Protein AF-A0A7W1AJS3-F1 (afdb_monomer)

Solvent-accessible surface area (backbone atoms only — not comparable to full-atom values): 20781 Å² total; per-residue (Å²): 142,88,78,80,81,66,80,66,58,69,30,49,57,46,14,50,52,25,41,46,30,56,37,56,59,57,14,52,53,25,44,58,52,39,72,71,56,89,63,56,82,90,37,42,66,51,55,50,49,49,54,44,46,53,49,18,52,51,31,42,62,44,45,39,35,72,59,10,30,55,37,18,47,55,52,47,72,47,78,91,71,46,94,85,52,98,59,51,68,63,37,62,48,39,53,34,45,49,49,28,44,54,21,46,50,37,39,51,48,51,53,52,41,50,54,53,55,42,78,78,89,76,57,61,69,61,53,52,52,51,52,50,50,47,53,55,46,48,52,51,44,50,62,43,51,66,40,60,67,40,38,34,45,70,62,32,85,89,71,58,96,60,96,64,66,71,73,57,54,45,62,48,25,81,70,67,33,47,69,57,49,53,52,35,47,54,51,30,50,65,74,40,61,90,40,72,82,47,50,24,59,49,27,41,41,49,12,46,31,27,44,77,68,67,41,43,69,61,12,49,58,21,40,53,51,11,63,71,59,47,58,81,67,44,30,42,45,50,40,47,50,33,46,59,43,16,54,40,30,44,75,74,64,42,48,71,62,12,50,54,32,43,50,54,21,51,69,66,45,18,17,45,39,57,67,69,68,44,52,46,46,24,33,74,44,54,72,77,44,72,71,19,45,58,38,41,53,40,50,63,53,22,70,55,40,36,89,30,93,85,34,32,34,34,44,20,38,68,60,92,72,32,38,36,39,32,39,24,45,89,86,65,53,70,72,25,59,11,62,30,66,68,57,61,52,51,23,48,51,36,22,53,55,38,51,28,25,36,80,41,66,67,54,72,81,63,50,76,78,49,85,92,58,94,63,66,49,58,62,64,78,72,37,52,85,67,70,71,68,124

pLDDT: mean 87.07, std 15.43, range [29.27, 98.75]

Mean predicted aligned error: 6.71 Å

Radius of gyration: 21.37 Å; Cα contacts (8 Å, |Δi|>4): 612; chains: 1; bounding box: 64×48×56 Å

Foldseek 3Di:
DDDPVDQAQVLLVQLLLCVLLLVLQSNLVSLVVRVPDDGDPVCCVVRVLSSLLSVLSSCLLQLVLVSNLVSLVVSQPDDQDCPNDPDDSLLSNLQSLLSNLLSLLLVLLVLQLLPLQDDDPPNPPVNVVSVVSNVVSLVVNQVSCVPLVSVLQLQAPPRDPDSHSLLSNLVCCVSNNLVSNVVSLVVNCVVCVVPVLRQLSSLLSNLSSCLVVVVLVSNLVSLVSNLVRHDSSSPPSNLLSLLSNLQSCVVVVVPVSSQVSVVVNQARRLLSLSSVLHAFEEAEEEPPDPQQVSLSVSVCSGSNHDYDPSTWYWYWYDDPLKIKIWTGGPVRHTSFMFMDSDHSSNRVVRGCSGRNGHWDWDDVVVVVVDPDDGDTDRPCVSCVVVPPDD

Nearest PDB structures (foldseek):
  4i1a-assembly3_B  TM=3.531E-01  e=6.292E-03  Bacillus subtilis subsp. subtilis str. 168
  4i1a-assembly3_A  TM=5.873E-01  e=3.971E-01  Bacillus subtilis subsp. subtilis str. 168
  5dbk-assembly1_B  TM=3.869E-01  e=2.378E-01  Bacillus thuringiensis Bt407
  8jrv-assembly1_R  TM=2.075E-01  e=7.223E-01  Influenza A virus (A/Victoria/3/1975(H3N2))
  7x9r-assembly1_A  TM=2.685E-01  e=4.536E+00  Listeria monocytogenes

Structure (mmCIF, N/CA/C/O backbone):
data_AF-A0A7W1AJS3-F1
#
_entry.id   AF-A0A7W1AJS3-F1
#
loop_
_atom_site.group_PDB
_atom_site.id
_atom_site.type_symbol
_atom_site.label_atom_id
_atom_site.label_alt_id
_atom_site.label_comp_id
_atom_site.label_asym_id
_atom_site.label_entity_id
_atom_site.label_seq_id
_atom_site.pdbx_PDB_ins_code
_atom_site.Cartn_x
_atom_site.Cartn_y
_atom_site.Cartn_z
_atom_site.occupancy
_atom_site.B_iso_or_equiv
_atom_site.auth_seq_id
_atom_site.auth_comp_id
_atom_site.auth_asym_id
_atom_site.auth_atom_id
_atom_site.pdbx_PDB_model_num
ATOM 1 N N . ALA A 1 1 ? 38.877 20.475 -11.796 1.00 38.75 1 ALA A N 1
ATOM 2 C CA . ALA A 1 1 ? 38.114 19.301 -12.255 1.00 38.75 1 ALA A CA 1
ATOM 3 C C . ALA A 1 1 ? 36.684 19.475 -11.764 1.00 38.75 1 ALA A C 1
ATOM 5 O O . ALA A 1 1 ? 36.363 19.123 -10.640 1.00 38.75 1 ALA A O 1
ATOM 6 N N . THR A 1 2 ? 35.894 20.195 -12.553 1.00 37.88 2 THR A N 1
ATOM 7 C CA . THR A 1 2 ? 34.561 20.721 -12.222 1.00 37.88 2 THR A CA 1
ATOM 8 C C . THR A 1 2 ? 33.589 20.292 -13.315 1.00 37.88 2 THR A C 1
ATOM 10 O O . THR A 1 2 ? 32.891 21.122 -13.884 1.00 37.88 2 THR A O 1
ATOM 13 N N . ASP A 1 3 ? 33.584 18.997 -13.625 1.00 36.81 3 ASP A N 1
ATOM 14 C CA . ASP A 1 3 ? 32.563 18.385 -14.468 1.00 36.81 3 ASP A CA 1
ATOM 15 C C . ASP A 1 3 ? 31.604 17.611 -13.569 1.00 36.81 3 ASP A C 1
ATOM 17 O O . ASP A 1 3 ? 31.822 16.461 -13.201 1.00 36.81 3 ASP A O 1
ATOM 21 N N . PHE A 1 4 ? 30.532 18.294 -13.165 1.00 46.25 4 PHE A N 1
ATOM 22 C CA . PHE A 1 4 ? 29.299 17.623 -12.771 1.00 46.25 4 PHE A CA 1
ATOM 23 C C . PHE A 1 4 ? 28.638 17.126 -14.061 1.00 46.25 4 PHE A C 1
ATOM 25 O O . PHE A 1 4 ? 27.905 17.873 -14.717 1.00 46.25 4 PHE A O 1
ATOM 32 N N . ASP A 1 5 ? 28.958 15.897 -14.455 1.00 45.88 5 ASP A N 1
ATOM 33 C CA . ASP A 1 5 ? 28.438 15.276 -15.681 1.00 45.88 5 ASP A CA 1
ATOM 34 C C . ASP A 1 5 ? 27.007 14.726 -15.505 1.00 45.88 5 ASP A C 1
ATOM 36 O O .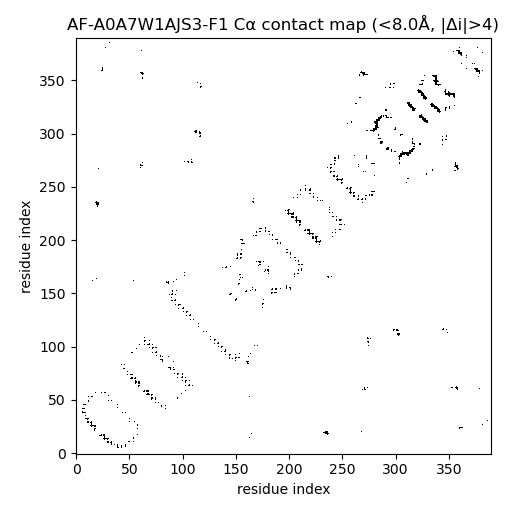 ASP A 1 5 ? 26.275 14.525 -16.470 1.00 45.88 5 ASP A O 1
ATOM 40 N N . CYS A 1 6 ? 26.528 14.592 -14.263 1.00 52.31 6 CYS A N 1
ATOM 41 C CA . CYS A 1 6 ? 25.136 14.235 -13.989 1.00 52.31 6 CYS A CA 1
ATOM 42 C C . CYS A 1 6 ? 24.247 15.491 -13.998 1.00 52.31 6 CYS A C 1
ATOM 44 O O . CYS A 1 6 ? 24.362 16.361 -13.135 1.00 52.31 6 CYS A O 1
ATOM 46 N N . GLY A 1 7 ? 23.328 15.595 -14.964 1.00 55.91 7 GLY A N 1
ATOM 47 C CA . GLY A 1 7 ? 22.358 16.699 -15.077 1.00 55.91 7 GLY A CA 1
ATOM 48 C C . GLY A 1 7 ? 21.241 16.713 -14.016 1.00 55.91 7 GLY A C 1
ATOM 49 O O . GLY A 1 7 ? 20.353 17.567 -14.084 1.00 55.91 7 GLY A O 1
ATOM 50 N N . GLY A 1 8 ? 21.258 15.779 -13.057 1.00 63.28 8 GLY A N 1
ATOM 51 C CA . GLY A 1 8 ? 20.228 15.599 -12.031 1.00 63.28 8 GLY A CA 1
ATOM 52 C C . GLY A 1 8 ? 20.672 15.942 -10.608 1.00 63.28 8 GLY A C 1
ATOM 53 O O . GLY A 1 8 ? 21.860 16.071 -10.320 1.00 63.28 8 GLY A O 1
ATOM 54 N N . SER A 1 9 ? 19.698 16.109 -9.708 1.00 73.12 9 SER A N 1
ATOM 55 C CA . SER A 1 9 ? 19.972 16.248 -8.275 1.00 73.12 9 SER A CA 1
ATOM 56 C C . SER A 1 9 ? 20.193 14.858 -7.667 1.00 73.12 9 SER A C 1
ATOM 58 O O . SER A 1 9 ? 19.227 14.098 -7.609 1.00 73.12 9 SER A O 1
ATOM 60 N N . PRO A 1 10 ? 21.388 14.523 -7.138 1.00 82.31 10 PRO A N 1
ATOM 61 C CA . PRO A 1 10 ? 21.645 13.200 -6.550 1.00 82.31 10 PRO A CA 1
ATOM 62 C C . PRO A 1 10 ? 20.729 12.900 -5.354 1.00 82.31 10 PRO A C 1
ATOM 64 O O . PRO A 1 10 ? 20.527 11.754 -4.972 1.00 82.31 10 PRO A O 1
ATOM 67 N N . TYR A 1 11 ? 20.135 13.937 -4.760 1.00 87.75 11 TYR A N 1
ATOM 68 C CA . TYR A 1 11 ? 19.188 13.795 -3.664 1.00 87.75 11 TYR A CA 1
ATOM 69 C C . TYR A 1 11 ? 17.805 13.311 -4.107 1.00 87.75 11 TYR A C 1
ATOM 71 O O . TYR A 1 11 ? 17.089 12.761 -3.279 1.00 87.75 11 TYR A O 1
ATOM 79 N N . ALA A 1 12 ? 17.420 13.494 -5.375 1.00 85.19 12 ALA A N 1
ATOM 80 C CA . ALA A 1 12 ? 16.191 12.898 -5.900 1.00 85.19 12 ALA A CA 1
ATOM 81 C C . ALA A 1 12 ? 16.342 11.370 -6.002 1.00 85.19 12 ALA A C 1
ATOM 83 O O . ALA A 1 12 ? 15.474 10.636 -5.534 1.00 85.19 12 ALA A O 1
ATOM 84 N N . ASP A 1 13 ? 17.489 10.901 -6.497 1.00 86.19 13 ASP A N 1
ATOM 85 C CA . ASP A 1 13 ? 17.806 9.472 -6.566 1.00 86.19 13 ASP A CA 1
ATOM 86 C C . ASP A 1 13 ? 17.949 8.865 -5.166 1.00 86.19 13 ASP A C 1
ATOM 88 O O . ASP A 1 13 ? 17.388 7.810 -4.880 1.00 86.19 13 ASP A O 1
ATOM 92 N N . LEU A 1 14 ? 18.615 9.563 -4.238 1.00 90.38 14 LEU A N 1
ATOM 93 C CA . LEU A 1 14 ? 18.667 9.136 -2.836 1.00 90.38 14 LEU A CA 1
ATOM 94 C C . LEU A 1 14 ? 17.276 9.078 -2.201 1.00 90.38 14 LEU A C 1
ATOM 96 O O . LEU A 1 14 ? 16.976 8.110 -1.509 1.00 90.38 14 LEU A O 1
ATOM 100 N N . ALA A 1 15 ? 16.418 10.077 -2.439 1.00 91.12 15 ALA A N 1
ATOM 101 C CA . ALA A 1 15 ? 15.049 10.060 -1.928 1.00 91.12 15 ALA A CA 1
ATOM 102 C C . ALA A 1 15 ? 14.288 8.830 -2.430 1.00 91.12 15 ALA A C 1
ATOM 104 O O . ALA A 1 15 ? 13.596 8.180 -1.651 1.00 91.12 15 ALA A O 1
ATOM 105 N N . TRP A 1 16 ? 14.471 8.479 -3.703 1.00 89.69 16 TRP A N 1
ATOM 106 C CA . TRP A 1 16 ? 13.907 7.270 -4.284 1.00 89.69 16 TRP A CA 1
ATOM 107 C C . TRP A 1 16 ? 14.431 5.989 -3.633 1.00 89.69 16 TRP A C 1
ATOM 109 O O . TRP A 1 16 ? 13.639 5.139 -3.233 1.00 89.69 16 TRP A O 1
ATOM 119 N N . HIS A 1 17 ? 15.749 5.851 -3.486 1.00 90.44 17 HIS A N 1
ATOM 120 C CA . HIS A 1 17 ? 16.353 4.672 -2.867 1.00 90.44 17 HIS A CA 1
ATOM 121 C C . HIS A 1 17 ? 15.936 4.510 -1.403 1.00 90.44 17 HIS A C 1
ATOM 123 O O . HIS A 1 17 ? 15.568 3.411 -0.991 1.00 90.44 17 HIS A O 1
ATOM 129 N N . TYR A 1 18 ? 15.925 5.599 -0.630 1.00 93.50 18 TYR A N 1
ATOM 130 C CA . TYR A 1 18 ? 15.422 5.577 0.741 1.00 93.50 18 TYR A CA 1
ATOM 131 C C . TYR A 1 18 ? 13.944 5.210 0.792 1.00 93.50 18 TYR A C 1
ATOM 133 O O . TYR A 1 18 ? 13.552 4.418 1.646 1.00 93.50 18 TYR A O 1
ATOM 141 N N . LEU A 1 19 ? 13.135 5.735 -0.134 1.00 91.94 19 LEU A N 1
ATOM 142 C CA . LEU A 1 19 ? 11.726 5.381 -0.215 1.00 91.94 19 LEU A CA 1
ATOM 143 C C . LEU A 1 19 ? 11.569 3.884 -0.472 1.00 91.94 19 LEU A C 1
ATOM 145 O O . LEU A 1 19 ? 10.929 3.230 0.338 1.00 91.94 19 LEU A O 1
ATOM 149 N N . LEU A 1 20 ? 12.201 3.330 -1.515 1.00 90.38 20 LEU A N 1
ATOM 150 C CA . LEU A 1 20 ? 12.172 1.892 -1.820 1.00 90.38 20 LEU A CA 1
ATOM 151 C C . LEU A 1 20 ? 12.613 1.025 -0.637 1.00 90.38 20 LEU A C 1
ATOM 153 O O . LEU A 1 20 ? 12.023 -0.029 -0.389 1.00 90.38 20 LEU A O 1
ATOM 157 N N . GLY A 1 21 ? 13.604 1.493 0.120 1.00 91.06 21 GLY A N 1
ATOM 158 C CA . GLY A 1 21 ? 14.084 0.800 1.304 1.00 91.06 21 GLY A CA 1
ATOM 159 C C . GLY A 1 21 ? 13.241 0.981 2.563 1.00 91.06 21 GLY A C 1
ATOM 160 O O . GLY A 1 21 ? 13.624 0.481 3.618 1.00 91.06 21 GLY A O 1
ATOM 161 N N . GLY A 1 22 ? 12.117 1.698 2.494 1.00 89.81 22 GLY A N 1
ATOM 162 C CA . GLY A 1 22 ? 11.259 1.941 3.652 1.00 89.81 22 GLY A CA 1
ATOM 163 C C . GLY A 1 22 ? 11.790 2.987 4.635 1.00 89.81 22 GLY A C 1
ATOM 164 O O . GLY A 1 22 ? 11.247 3.157 5.724 1.00 89.81 22 GLY A O 1
ATOM 165 N N . GLN A 1 23 ? 12.851 3.704 4.271 1.00 91.88 23 GLN A N 1
ATOM 166 C CA . GLN A 1 23 ? 13.512 4.719 5.088 1.00 91.88 23 GLN A CA 1
ATOM 167 C C . GLN A 1 23 ? 12.830 6.084 4.893 1.00 91.88 23 GLN A C 1
ATOM 169 O O . GLN A 1 23 ? 13.417 7.041 4.388 1.00 91.88 23 GLN A O 1
ATOM 174 N N . ILE A 1 24 ? 11.560 6.173 5.298 1.00 90.25 24 ILE A N 1
ATOM 175 C CA . ILE A 1 24 ? 10.663 7.307 5.012 1.00 90.25 24 ILE A CA 1
ATOM 176 C C . ILE A 1 24 ? 11.254 8.655 5.460 1.00 90.25 24 ILE A C 1
ATOM 178 O O . ILE A 1 24 ? 11.232 9.619 4.696 1.00 90.25 24 ILE A O 1
ATOM 182 N N . ASN A 1 25 ? 11.847 8.725 6.656 1.00 89.19 25 ASN A N 1
ATOM 183 C CA . ASN A 1 25 ? 12.473 9.953 7.167 1.00 89.19 25 ASN A CA 1
ATOM 184 C C . ASN A 1 25 ? 13.584 10.462 6.245 1.00 89.19 25 ASN A C 1
ATOM 186 O O . ASN A 1 25 ? 13.634 11.639 5.894 1.00 89.19 25 ASN A O 1
ATOM 190 N N . GLN A 1 26 ? 14.468 9.559 5.826 1.00 91.31 26 GLN A N 1
ATOM 191 C CA . GLN A 1 26 ? 15.590 9.903 4.960 1.00 91.31 26 GLN A CA 1
ATOM 192 C C . GLN A 1 26 ? 15.108 10.245 3.550 1.00 91.31 26 GLN A C 1
ATOM 194 O O . GLN A 1 26 ? 15.657 11.153 2.927 1.00 91.31 26 GLN A O 1
ATOM 199 N N . ALA A 1 27 ? 14.040 9.597 3.073 1.00 91.69 27 ALA A N 1
ATOM 200 C CA . ALA A 1 27 ? 13.390 9.954 1.817 1.00 91.69 27 ALA A CA 1
ATOM 201 C C . ALA A 1 27 ? 12.842 11.392 1.853 1.00 91.69 27 ALA A C 1
ATOM 203 O O . ALA A 1 27 ? 13.113 12.175 0.942 1.00 91.69 27 ALA A O 1
ATOM 204 N N . VAL A 1 28 ? 12.147 11.774 2.933 1.00 90.06 28 VAL A N 1
ATOM 205 C CA . VAL A 1 28 ? 11.654 13.145 3.154 1.00 90.06 28 VAL A CA 1
ATOM 206 C C . VAL A 1 28 ? 12.810 14.146 3.178 1.00 90.06 28 VAL A C 1
ATOM 208 O O . VAL A 1 28 ? 12.760 15.168 2.490 1.00 90.06 28 VAL A O 1
ATOM 211 N N . GLU A 1 29 ? 13.858 13.881 3.961 1.00 90.12 29 GLU A N 1
ATOM 212 C CA . GLU A 1 29 ? 15.010 14.781 4.078 1.00 90.12 29 GLU A CA 1
ATOM 213 C C . GLU A 1 29 ? 15.754 14.947 2.750 1.00 90.12 29 GLU A C 1
ATOM 215 O O . GLU A 1 29 ? 16.109 16.067 2.368 1.00 90.12 29 GLU A O 1
ATOM 220 N N . ALA A 1 30 ? 15.966 13.850 2.023 1.00 91.50 30 ALA A N 1
ATOM 221 C CA . ALA A 1 30 ? 16.580 13.873 0.705 1.00 91.50 30 ALA A CA 1
ATOM 222 C C . ALA A 1 30 ? 15.715 14.666 -0.286 1.00 91.50 30 ALA A C 1
ATOM 224 O O . ALA A 1 30 ? 16.231 15.536 -0.989 1.00 91.50 30 ALA A O 1
ATOM 225 N N . LEU A 1 31 ? 14.391 14.484 -0.271 1.00 89.38 31 LEU A N 1
ATOM 226 C CA . LEU A 1 31 ? 13.483 15.245 -1.128 1.00 89.38 31 LEU A CA 1
ATOM 227 C C . LEU A 1 31 ? 13.498 16.746 -0.786 1.00 89.38 31 LEU A C 1
ATOM 229 O O . LEU A 1 31 ? 13.586 17.575 -1.697 1.00 89.38 31 LEU A O 1
ATOM 233 N N . LYS A 1 32 ? 13.527 17.117 0.504 1.00 88.44 32 LYS A N 1
ATOM 234 C CA . LYS A 1 32 ? 13.698 18.513 0.958 1.00 88.44 32 LYS A CA 1
ATOM 235 C C . LYS A 1 32 ? 15.010 19.116 0.442 1.00 88.44 32 LYS A C 1
ATOM 237 O O . LYS A 1 32 ? 14.995 20.219 -0.105 1.00 88.44 32 LYS A O 1
ATOM 242 N N . LYS A 1 33 ? 16.130 18.389 0.542 1.00 87.81 33 LYS A N 1
ATOM 243 C CA . LYS A 1 33 ? 17.435 18.817 -0.004 1.00 87.81 33 LYS A CA 1
ATOM 244 C C . LYS A 1 33 ? 17.417 18.918 -1.532 1.00 87.81 33 LYS A C 1
ATOM 246 O O . LYS A 1 33 ? 17.988 19.847 -2.096 1.00 87.81 33 LYS A O 1
ATOM 251 N N . SER A 1 34 ? 16.698 18.034 -2.221 1.00 85.88 34 SER A N 1
ATOM 252 C CA . SER A 1 34 ? 16.556 18.095 -3.682 1.00 85.88 34 SER A CA 1
ATOM 253 C C . SER A 1 34 ? 15.864 19.382 -4.166 1.00 85.88 34 SER A C 1
ATOM 255 O O . SER A 1 34 ? 16.068 19.805 -5.305 1.00 85.88 34 SER A O 1
ATOM 257 N N . ASN A 1 35 ? 15.071 20.031 -3.304 1.00 80.56 35 ASN A N 1
ATOM 258 C CA . ASN A 1 35 ? 14.384 21.288 -3.605 1.00 80.56 35 ASN A CA 1
ATOM 259 C C . ASN A 1 35 ? 15.271 22.529 -3.472 1.00 80.56 35 ASN A C 1
ATOM 261 O O . ASN A 1 35 ? 14.945 23.559 -4.059 1.00 80.56 35 ASN A O 1
ATOM 265 N N . THR A 1 36 ? 16.386 22.448 -2.743 1.00 82.31 36 THR A N 1
ATOM 266 C CA . THR A 1 36 ? 17.282 23.594 -2.515 1.00 82.31 36 THR A CA 1
ATOM 267 C C . THR A 1 36 ? 18.453 23.645 -3.492 1.00 82.31 36 THR A C 1
ATOM 269 O O . THR A 1 36 ? 19.081 24.692 -3.643 1.00 82.31 36 THR A O 1
ATOM 272 N N . ILE A 1 37 ? 18.746 22.541 -4.181 1.00 80.62 37 ILE A N 1
ATOM 273 C CA . ILE A 1 37 ? 19.901 22.445 -5.075 1.00 80.62 37 ILE A CA 1
ATOM 274 C C . ILE A 1 37 ? 19.591 23.082 -6.432 1.00 80.62 37 ILE A C 1
ATOM 276 O O . ILE A 1 37 ? 18.574 22.758 -7.055 1.00 80.62 37 ILE A O 1
ATOM 280 N N . PRO A 1 38 ? 20.464 23.976 -6.931 1.00 78.44 38 PRO A N 1
ATOM 281 C CA . PRO A 1 38 ? 20.267 24.607 -8.223 1.00 78.44 38 PRO A CA 1
ATOM 282 C C . PRO A 1 38 ? 20.389 23.584 -9.356 1.00 78.44 38 PRO A C 1
ATOM 284 O O . PRO A 1 38 ? 21.391 22.889 -9.496 1.00 78.44 38 PRO A O 1
ATOM 287 N N . VAL A 1 39 ? 19.371 23.550 -10.213 1.00 80.94 39 VAL A N 1
ATOM 288 C CA . VAL A 1 39 ? 19.338 22.724 -11.425 1.00 80.94 39 VAL A CA 1
ATOM 289 C C . VAL A 1 39 ? 19.619 23.598 -12.649 1.00 80.94 39 VAL A C 1
ATOM 291 O O . VAL A 1 39 ? 19.100 24.720 -12.771 1.00 80.94 39 VAL A O 1
ATOM 294 N N . ARG A 1 40 ? 20.424 23.077 -13.588 1.00 82.44 40 ARG A N 1
ATOM 295 C CA . ARG A 1 40 ? 20.700 23.725 -14.881 1.00 82.44 40 ARG A CA 1
ATOM 296 C C . ARG A 1 40 ? 19.386 24.059 -15.584 1.00 82.44 40 ARG A C 1
ATOM 298 O O . ARG A 1 40 ? 18.450 23.267 -15.578 1.00 82.44 40 ARG A O 1
ATOM 305 N N . ARG A 1 41 ? 19.305 25.223 -16.240 1.00 82.81 41 ARG A N 1
ATOM 306 C CA . ARG A 1 41 ? 18.054 25.718 -16.854 1.00 82.81 41 ARG A CA 1
ATOM 307 C C . ARG A 1 41 ? 17.386 24.695 -17.782 1.00 82.81 41 ARG A C 1
ATOM 309 O O . ARG A 1 41 ? 16.167 24.572 -17.734 1.00 82.81 41 ARG A O 1
ATOM 316 N N . LYS A 1 42 ? 18.179 23.966 -18.575 1.00 80.88 42 LYS A N 1
ATOM 317 C CA . LYS A 1 42 ? 17.701 22.923 -19.497 1.00 80.88 42 LYS A CA 1
ATOM 318 C C . LYS A 1 42 ? 17.054 21.717 -18.793 1.00 80.88 42 LYS A C 1
ATOM 320 O O . LYS A 1 42 ? 16.164 21.103 -19.364 1.00 80.88 42 LYS A O 1
ATOM 325 N N . ASP A 1 43 ? 17.427 21.446 -17.542 1.00 79.31 43 ASP A N 1
ATOM 326 C CA . ASP A 1 43 ? 17.031 20.239 -16.801 1.00 79.31 43 ASP A CA 1
ATOM 327 C C . ASP A 1 43 ? 15.905 20.511 -15.789 1.00 79.31 43 ASP A C 1
ATOM 329 O O . ASP A 1 43 ? 15.311 19.583 -15.243 1.00 79.31 43 ASP A O 1
ATOM 333 N N . ARG A 1 44 ? 15.550 21.787 -15.565 1.00 81.50 44 ARG A N 1
ATOM 334 C CA . ARG A 1 44 ? 14.543 22.204 -14.569 1.00 81.50 44 ARG A CA 1
ATOM 335 C C . ARG A 1 44 ? 13.185 21.539 -14.759 1.00 81.50 44 ARG A C 1
ATOM 337 O O . ARG A 1 44 ? 12.571 21.154 -13.773 1.00 81.50 44 ARG A O 1
ATOM 344 N N . ALA A 1 45 ? 12.715 21.416 -16.001 1.00 81.88 45 ALA A N 1
ATOM 345 C CA . ALA A 1 45 ? 11.408 20.823 -16.282 1.00 81.88 45 ALA A CA 1
ATOM 346 C C . ALA A 1 45 ? 11.383 19.325 -15.938 1.00 81.88 45 ALA A C 1
ATOM 348 O O . ALA A 1 45 ? 10.474 18.868 -15.252 1.00 81.88 45 ALA A O 1
ATOM 349 N N . TYR A 1 46 ? 12.412 18.584 -16.361 1.00 81.88 46 TYR A N 1
ATOM 350 C CA . TYR A 1 46 ? 12.551 17.158 -16.063 1.00 81.88 46 TYR A CA 1
ATOM 351 C C . TYR A 1 46 ? 12.704 16.910 -14.556 1.00 81.88 46 TYR A C 1
ATOM 353 O O . TYR A 1 46 ? 11.948 16.140 -13.975 1.00 81.88 46 TYR A O 1
ATOM 361 N N . GLN A 1 47 ? 13.610 17.636 -13.895 1.00 82.88 47 GLN A N 1
ATOM 362 C CA . GLN A 1 47 ? 13.833 17.515 -12.450 1.00 82.88 47 GLN A CA 1
ATOM 363 C C . GLN A 1 47 ? 12.619 17.980 -11.625 1.00 82.88 47 GLN A C 1
ATOM 365 O O . GLN A 1 47 ? 12.363 17.465 -10.540 1.00 82.88 47 GLN A O 1
ATOM 370 N N . GLY A 1 48 ? 11.844 18.947 -12.124 1.00 84.19 48 GLY A N 1
ATOM 371 C CA . GLY A 1 48 ? 10.562 19.335 -11.536 1.00 84.19 48 GLY A CA 1
ATOM 372 C C . GLY A 1 48 ? 9.549 18.192 -11.569 1.00 84.19 48 GLY A C 1
ATOM 373 O O . GLY A 1 48 ? 9.003 17.841 -10.526 1.00 84.19 48 GLY A O 1
ATOM 374 N N . LEU A 1 49 ? 9.361 17.574 -12.740 1.00 85.56 49 LEU A N 1
ATOM 375 C CA . LEU A 1 49 ? 8.460 16.432 -12.910 1.00 85.56 49 LEU A CA 1
ATOM 376 C C . LEU A 1 49 ? 8.889 15.234 -12.054 1.00 85.56 49 LEU A C 1
ATOM 378 O O . LEU A 1 49 ? 8.052 14.636 -11.385 1.00 85.56 49 LEU A O 1
ATOM 382 N N . LEU A 1 50 ? 10.189 14.927 -12.030 1.00 85.62 50 LEU A N 1
ATOM 383 C CA . LEU A 1 50 ? 10.751 13.850 -11.220 1.00 85.62 50 LEU A CA 1
ATOM 384 C C . LEU A 1 50 ? 10.446 14.043 -9.731 1.00 85.62 50 LEU A C 1
ATOM 386 O O . LEU A 1 50 ? 9.880 13.159 -9.095 1.00 85.62 50 LEU A O 1
ATOM 390 N N . ARG A 1 51 ? 10.760 15.219 -9.176 1.00 87.44 51 ARG A N 1
ATOM 391 C CA . ARG A 1 51 ? 10.491 15.518 -7.760 1.00 87.44 51 ARG A CA 1
ATOM 392 C C . ARG A 1 51 ? 9.000 15.452 -7.435 1.00 87.44 51 ARG A C 1
ATOM 394 O O . ARG A 1 51 ? 8.642 14.988 -6.358 1.00 87.44 51 ARG A O 1
ATOM 401 N N . ARG A 1 52 ? 8.131 15.868 -8.365 1.00 89.75 52 ARG A N 1
ATOM 402 C CA . ARG A 1 52 ? 6.672 15.756 -8.210 1.00 89.75 52 ARG A CA 1
ATOM 403 C C . ARG A 1 52 ? 6.215 14.296 -8.186 1.00 89.75 52 ARG A C 1
ATOM 405 O O . ARG A 1 52 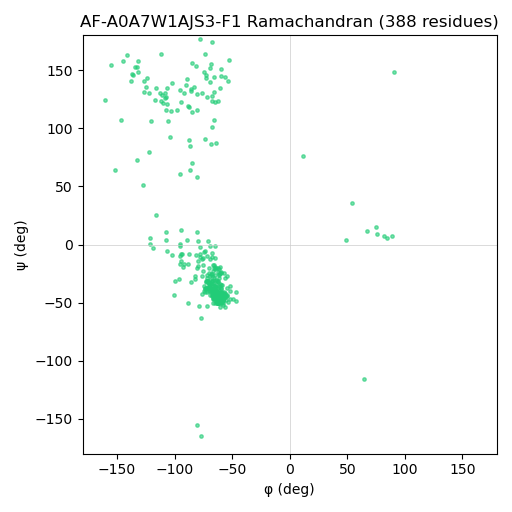? 5.410 13.943 -7.333 1.00 89.75 52 ARG A O 1
ATOM 412 N N . ALA A 1 53 ? 6.758 13.454 -9.067 1.00 90.50 53 ALA A N 1
ATOM 413 C CA . ALA A 1 53 ? 6.466 12.021 -9.104 1.00 90.50 53 ALA A CA 1
ATOM 414 C C . ALA A 1 53 ? 6.941 11.304 -7.830 1.00 90.50 53 ALA A C 1
ATOM 416 O O . ALA A 1 53 ? 6.182 10.535 -7.250 1.00 90.50 53 ALA A O 1
ATOM 417 N N . LEU A 1 54 ? 8.145 11.624 -7.344 1.00 91.06 54 LEU A N 1
ATOM 418 C CA . LEU A 1 54 ? 8.667 11.093 -6.082 1.00 91.06 54 LEU A CA 1
ATOM 419 C C . LEU A 1 54 ? 7.840 11.546 -4.875 1.00 91.06 54 LEU A C 1
ATOM 421 O O . LEU A 1 54 ? 7.595 10.753 -3.971 1.00 91.06 54 LEU A O 1
ATOM 425 N N . LEU A 1 55 ? 7.389 12.805 -4.860 1.00 92.25 55 LEU A N 1
ATOM 426 C CA . LEU A 1 55 ? 6.490 13.289 -3.815 1.00 92.25 55 LEU A CA 1
ATOM 427 C C . LEU A 1 55 ? 5.156 12.537 -3.852 1.00 92.25 55 LEU A C 1
ATOM 429 O O . LEU A 1 55 ? 4.684 12.141 -2.794 1.00 92.25 55 LEU A O 1
ATOM 433 N N . ALA A 1 56 ? 4.588 12.306 -5.042 1.00 93.69 56 ALA A N 1
ATOM 434 C CA . ALA A 1 56 ? 3.367 11.518 -5.212 1.00 93.69 56 ALA A CA 1
ATOM 435 C C . ALA A 1 56 ? 3.529 10.094 -4.649 1.00 93.69 56 ALA A C 1
ATOM 437 O O . ALA A 1 56 ? 2.680 9.646 -3.882 1.00 93.69 56 ALA A O 1
ATOM 438 N N . ASP A 1 57 ? 4.642 9.418 -4.954 1.00 93.75 57 ASP A N 1
ATOM 439 C CA . ASP A 1 57 ? 4.940 8.077 -4.428 1.00 93.75 57 ASP A CA 1
ATOM 440 C C . ASP A 1 57 ? 5.121 8.084 -2.904 1.00 93.75 57 ASP A C 1
ATOM 442 O O . ASP A 1 57 ? 4.616 7.203 -2.211 1.00 93.75 57 ASP A O 1
ATOM 446 N N . LEU A 1 58 ? 5.804 9.095 -2.362 1.00 93.62 58 LEU A N 1
ATOM 447 C CA . LEU A 1 58 ? 6.005 9.245 -0.922 1.00 93.62 58 LEU A CA 1
ATOM 448 C C . LEU A 1 58 ? 4.673 9.420 -0.184 1.00 93.62 58 LEU A C 1
ATOM 450 O O . LEU A 1 58 ? 4.420 8.717 0.793 1.00 93.62 58 LEU A O 1
ATOM 454 N N . VAL A 1 59 ? 3.812 10.336 -0.637 1.00 93.69 59 VAL A N 1
ATOM 455 C CA . VAL A 1 59 ? 2.518 10.565 0.024 1.00 93.69 59 VAL A CA 1
ATOM 456 C C . VAL A 1 59 ? 1.569 9.376 -0.158 1.00 93.69 59 VAL A C 1
ATOM 458 O O . VAL A 1 59 ? 0.799 9.068 0.751 1.00 93.69 59 VAL A O 1
ATOM 461 N N . TYR A 1 60 ? 1.683 8.644 -1.273 1.00 94.81 60 TYR A N 1
ATOM 462 C CA . TYR A 1 60 ? 0.966 7.390 -1.502 1.00 94.81 60 TYR A CA 1
ATOM 463 C C . TYR A 1 60 ? 1.370 6.316 -0.483 1.00 94.81 60 TYR A C 1
ATOM 465 O O . TYR A 1 60 ? 0.514 5.764 0.207 1.00 94.81 60 TYR A O 1
ATOM 473 N N . VAL A 1 61 ? 2.677 6.096 -0.304 1.00 93.88 61 VAL A N 1
ATOM 474 C CA . VAL A 1 61 ? 3.241 5.185 0.710 1.00 93.88 61 VAL A CA 1
ATOM 475 C C . VAL A 1 61 ? 2.839 5.605 2.126 1.00 93.88 61 VAL A C 1
ATOM 477 O O . VAL A 1 61 ? 2.574 4.752 2.970 1.00 93.88 61 VAL A O 1
ATOM 480 N N . LEU A 1 62 ? 2.728 6.907 2.391 1.00 93.12 62 LEU A N 1
ATOM 481 C CA . LEU A 1 62 ? 2.279 7.439 3.680 1.00 93.12 62 LEU A CA 1
ATOM 482 C C . LEU A 1 62 ? 0.769 7.283 3.935 1.00 93.12 62 LEU A C 1
ATOM 484 O O . LEU A 1 62 ? 0.301 7.605 5.028 1.00 93.12 62 LEU A O 1
ATOM 488 N N . GLY A 1 63 ? -0.008 6.805 2.959 1.00 92.00 63 GLY A N 1
ATOM 489 C CA . GLY A 1 63 ? -1.465 6.696 3.070 1.00 92.00 63 GLY A CA 1
ATOM 490 C C . GLY A 1 63 ? -2.196 8.040 2.956 1.00 92.00 63 GLY A C 1
ATOM 491 O O . GLY A 1 63 ? -3.378 8.124 3.285 1.00 92.00 63 GLY A O 1
ATOM 492 N N . LYS A 1 64 ? -1.528 9.097 2.473 1.00 92.38 64 LYS A N 1
ATOM 493 C CA . LYS A 1 64 ? -2.111 10.426 2.219 1.00 92.38 64 LYS A CA 1
ATOM 494 C C . LYS A 1 64 ? -2.761 10.450 0.840 1.00 92.38 64 LYS A C 1
ATOM 496 O O . LYS A 1 64 ? -2.267 11.049 -0.110 1.00 92.38 64 LYS A O 1
ATOM 501 N N . VAL A 1 65 ? -3.869 9.721 0.744 1.00 93.12 65 VAL A N 1
ATOM 502 C CA . VAL A 1 65 ? -4.546 9.382 -0.515 1.00 93.12 65 VAL A CA 1
ATOM 503 C C . VAL A 1 65 ? -5.001 10.615 -1.303 1.00 93.12 65 VAL A C 1
ATOM 505 O O . VAL A 1 65 ? -4.809 10.654 -2.515 1.00 93.12 65 VAL A O 1
ATOM 508 N N . ASP A 1 66 ? -5.565 11.623 -0.630 1.00 91.00 66 ASP A N 1
ATOM 509 C CA . ASP A 1 66 ? -5.990 12.884 -1.256 1.00 91.00 66 ASP A CA 1
ATOM 510 C C . ASP A 1 66 ? -4.823 13.595 -1.969 1.00 91.00 66 ASP A C 1
ATOM 512 O O . ASP A 1 66 ? -4.924 13.974 -3.138 1.00 91.00 66 ASP A O 1
ATOM 516 N N . ASP A 1 67 ? -3.678 13.729 -1.293 1.00 92.56 67 ASP A N 1
ATOM 517 C CA . ASP A 1 67 ? -2.486 14.338 -1.884 1.00 92.56 67 ASP A CA 1
ATOM 518 C C . ASP A 1 67 ? -1.863 13.463 -2.968 1.00 92.56 67 ASP A C 1
ATOM 520 O O . ASP A 1 67 ? -1.405 13.987 -3.984 1.00 92.56 67 ASP A O 1
ATOM 524 N N . ALA A 1 68 ? -1.861 12.142 -2.783 1.00 94.88 68 ALA A N 1
ATOM 525 C CA . ALA A 1 68 ? -1.355 11.205 -3.778 1.00 94.88 68 ALA A CA 1
ATOM 526 C C . ALA A 1 68 ? -2.117 11.330 -5.102 1.00 94.88 68 ALA A C 1
ATOM 528 O O . ALA A 1 68 ? -1.488 11.417 -6.155 1.00 94.88 68 ALA A O 1
ATOM 529 N N . GLU A 1 69 ? -3.451 11.390 -5.054 1.00 95.88 69 GLU A N 1
ATOM 530 C CA . GLU A 1 69 ? -4.311 11.528 -6.236 1.00 95.88 69 GLU A CA 1
ATOM 531 C C . GLU A 1 69 ? -4.052 12.843 -6.964 1.00 95.88 69 GLU A C 1
ATOM 533 O O . GLU A 1 69 ? -3.744 12.831 -8.158 1.00 95.88 69 GLU A O 1
ATOM 538 N N . ARG A 1 70 ? -4.056 13.959 -6.230 1.00 95.25 70 ARG A N 1
ATOM 539 C CA . ARG A 1 70 ? -3.765 15.284 -6.783 1.00 95.25 70 ARG A CA 1
ATOM 540 C C . ARG A 1 70 ? -2.384 15.342 -7.440 1.00 95.25 70 ARG A C 1
ATOM 542 O O . ARG A 1 70 ? -2.252 15.787 -8.578 1.00 95.25 70 ARG A O 1
ATOM 549 N N . LEU A 1 71 ? -1.340 14.896 -6.742 1.00 94.75 71 LEU A N 1
ATOM 550 C CA . LEU A 1 71 ? 0.034 14.939 -7.251 1.00 94.75 71 LEU A CA 1
ATOM 551 C C . LEU A 1 71 ? 0.239 13.996 -8.440 1.00 94.75 71 LEU A C 1
ATOM 553 O O . LEU A 1 71 ? 0.930 14.354 -9.395 1.00 94.75 71 LEU A O 1
ATOM 557 N N . ALA A 1 72 ? -0.355 12.804 -8.402 1.00 95.75 72 ALA A N 1
ATOM 558 C CA . ALA A 1 72 ? -0.270 11.853 -9.498 1.00 95.75 72 ALA A CA 1
ATOM 559 C C . ALA A 1 72 ? -1.032 12.342 -10.738 1.00 95.75 72 ALA A C 1
ATOM 561 O O . ALA A 1 72 ? -0.521 12.178 -11.847 1.00 95.75 72 ALA A O 1
ATOM 562 N N . GLN A 1 73 ? -2.184 13.002 -10.563 1.00 96.19 73 GLN A N 1
ATOM 563 C CA . GLN A 1 73 ? -2.911 13.656 -11.654 1.00 96.19 73 GLN A CA 1
ATOM 564 C C . GLN A 1 73 ? -2.042 14.728 -12.317 1.00 96.19 73 GLN A C 1
ATOM 566 O O . GLN A 1 73 ? -1.873 14.724 -13.535 1.00 96.19 73 GLN A O 1
ATOM 571 N N . GLU A 1 74 ? -1.420 15.603 -11.525 1.00 93.69 74 GLU A N 1
ATOM 572 C CA . GLU A 1 74 ? -0.522 16.624 -12.063 1.00 93.69 74 GLU A CA 1
ATOM 573 C C . GLU A 1 74 ? 0.640 15.997 -12.847 1.00 93.69 74 GLU A C 1
ATOM 575 O O . GLU A 1 74 ? 0.981 16.471 -13.923 1.00 93.69 74 GLU A O 1
ATOM 580 N N . VAL A 1 75 ? 1.243 14.911 -12.354 1.00 92.62 75 VAL A N 1
ATOM 581 C CA . VAL A 1 75 ? 2.320 14.193 -13.063 1.00 92.62 75 VAL A CA 1
ATOM 582 C C . VAL A 1 75 ? 1.821 13.562 -14.371 1.00 92.62 75 VAL A C 1
ATOM 584 O O . VAL A 1 75 ? 2.555 13.556 -15.368 1.00 92.62 75 VAL A O 1
ATOM 587 N N . TYR A 1 76 ? 0.594 13.040 -14.371 1.00 93.81 76 TYR A N 1
ATOM 588 C CA . TYR A 1 76 ? -0.070 12.430 -15.523 1.00 93.81 76 TYR A CA 1
ATOM 589 C C . TYR A 1 76 ? -0.377 13.447 -16.632 1.00 93.81 76 TYR A C 1
ATOM 591 O O . TYR A 1 76 ? -0.132 13.163 -17.804 1.00 93.81 76 TYR A O 1
ATOM 599 N N . GLU A 1 77 ? -0.839 14.646 -16.273 1.00 91.62 77 GLU A N 1
ATOM 600 C CA . GLU A 1 77 ? -1.215 15.705 -17.222 1.00 91.62 77 GLU A CA 1
ATOM 601 C C . GLU A 1 77 ? -0.012 16.413 -17.866 1.00 91.62 77 GLU A C 1
ATOM 603 O O . GLU A 1 77 ? -0.142 17.076 -18.899 1.00 91.62 77 GLU A O 1
ATOM 608 N N . GLN A 1 78 ? 1.184 16.281 -17.286 1.00 85.94 78 GLN A N 1
ATOM 609 C CA . GLN A 1 78 ? 2.380 16.940 -17.809 1.00 85.94 78 GLN A CA 1
ATOM 610 C C . GLN A 1 78 ? 2.822 16.330 -19.152 1.00 85.94 78 GLN A C 1
ATOM 612 O O . GLN A 1 78 ? 2.848 15.102 -19.308 1.00 85.94 78 GLN A O 1
ATOM 617 N N . PRO A 1 79 ? 3.269 17.153 -20.121 1.00 80.44 79 PRO A N 1
ATOM 618 C CA . PRO A 1 79 ? 3.786 16.653 -21.392 1.00 80.44 79 PRO A CA 1
ATOM 619 C C . PRO A 1 79 ? 4.996 15.735 -21.175 1.00 80.44 79 PRO A C 1
ATOM 621 O O . PRO A 1 79 ? 5.742 15.889 -20.208 1.00 80.44 79 PRO A O 1
ATOM 624 N N . GLU A 1 80 ? 5.205 14.776 -22.078 1.00 69.38 80 GLU A N 1
ATOM 625 C CA . GLU A 1 80 ? 6.344 13.854 -22.007 1.00 69.38 80 GLU A CA 1
ATOM 626 C C . GLU A 1 80 ? 7.688 14.594 -22.073 1.00 69.38 80 GLU A C 1
ATOM 628 O O . GLU A 1 80 ? 7.906 15.482 -22.901 1.00 69.38 80 GLU A O 1
ATOM 633 N N . ARG A 1 81 ? 8.612 14.214 -21.183 1.00 69.88 81 ARG A N 1
ATOM 634 C CA . ARG A 1 81 ? 9.960 14.789 -21.071 1.00 69.88 81 ARG A CA 1
ATOM 635 C C . ARG A 1 81 ? 10.999 13.668 -20.977 1.00 69.88 81 ARG A C 1
ATOM 637 O O . ARG A 1 81 ? 11.556 13.438 -19.913 1.00 69.88 81 ARG A O 1
ATOM 644 N N . VAL A 1 82 ? 11.255 12.974 -22.086 1.00 62.81 82 VAL A N 1
ATOM 645 C CA . VAL A 1 82 ? 12.218 11.849 -22.149 1.00 62.81 82 VAL A CA 1
ATOM 646 C C . VAL A 1 82 ? 13.621 12.241 -22.625 1.00 62.81 82 VAL A C 1
ATOM 648 O O . VAL A 1 82 ? 14.507 11.402 -22.682 1.00 62.81 82 VAL A O 1
ATOM 651 N N . GLY A 1 83 ? 13.871 13.522 -22.922 1.00 62.78 83 GLY A N 1
ATOM 652 C CA . GLY A 1 83 ? 15.152 13.987 -23.482 1.00 62.78 83 GLY A CA 1
ATOM 653 C C . GLY A 1 83 ? 16.387 13.836 -22.577 1.00 62.78 83 GLY A C 1
ATOM 654 O O . GLY A 1 83 ? 17.471 14.225 -22.993 1.00 62.78 83 GLY A O 1
ATOM 655 N N . GLN A 1 84 ? 16.224 13.319 -21.355 1.00 63.81 84 GLN A N 1
ATOM 656 C CA . GLN A 1 84 ? 17.289 13.086 -20.369 1.00 63.81 84 GLN A CA 1
ATOM 657 C C . GLN A 1 84 ? 17.402 11.610 -19.943 1.00 63.81 84 GLN A C 1
ATOM 659 O O . GLN A 1 84 ? 18.160 11.303 -19.030 1.00 63.81 84 GLN A O 1
ATOM 664 N N . THR A 1 85 ? 16.647 10.695 -20.563 1.00 68.25 85 THR A N 1
ATOM 665 C CA . THR A 1 85 ? 16.625 9.270 -20.194 1.00 68.25 85 THR A CA 1
ATOM 666 C C . THR A 1 85 ? 16.752 8.380 -21.422 1.00 68.25 85 THR A C 1
ATOM 668 O O . THR A 1 85 ? 16.292 8.755 -22.496 1.00 68.25 85 THR A O 1
ATOM 671 N N . SER A 1 86 ? 17.285 7.171 -21.247 1.00 67.50 86 SER A N 1
ATOM 672 C CA . SER A 1 86 ? 17.315 6.126 -22.284 1.00 67.50 86 SER A CA 1
ATOM 673 C C . SER A 1 86 ? 15.924 5.545 -22.611 1.00 67.50 86 SER A C 1
ATOM 675 O O . SER A 1 86 ? 15.751 4.848 -23.609 1.00 67.50 86 SER A O 1
ATOM 677 N N . ASN A 1 87 ? 14.923 5.843 -21.777 1.00 73.81 87 ASN A N 1
ATOM 678 C CA . ASN A 1 87 ? 13.586 5.271 -21.860 1.00 73.81 87 ASN A CA 1
ATOM 679 C C . ASN A 1 87 ? 12.743 5.823 -23.012 1.00 73.81 87 ASN A C 1
ATOM 681 O O . ASN A 1 87 ? 12.803 7.007 -23.353 1.00 73.81 87 ASN A O 1
ATOM 685 N N . SER A 1 88 ? 11.865 4.970 -23.545 1.00 80.06 88 SER A N 1
ATOM 686 C CA . SER A 1 88 ? 10.899 5.375 -24.561 1.00 80.06 88 SER A CA 1
ATOM 687 C C . SER A 1 88 ? 9.822 6.307 -23.987 1.00 80.06 88 SER A C 1
ATOM 689 O O . SER A 1 88 ? 9.437 6.230 -22.816 1.00 80.06 88 SER A O 1
ATOM 691 N N . ALA A 1 89 ? 9.290 7.169 -24.854 1.00 83.12 89 ALA A N 1
ATOM 692 C CA . ALA A 1 89 ? 8.096 7.977 -24.600 1.00 83.12 89 ALA A CA 1
ATOM 693 C C . ALA A 1 89 ? 6.927 7.133 -24.054 1.00 83.12 89 ALA A C 1
ATOM 695 O O . ALA A 1 89 ? 6.332 7.468 -23.027 1.00 83.12 89 ALA A O 1
ATOM 696 N N . ALA A 1 90 ? 6.673 5.984 -24.692 1.00 84.50 90 ALA A N 1
ATOM 697 C CA . ALA A 1 90 ? 5.628 5.043 -24.303 1.00 84.50 90 ALA A CA 1
ATOM 698 C C . ALA A 1 90 ? 5.819 4.526 -22.870 1.00 84.50 90 ALA A C 1
ATOM 700 O O . ALA A 1 90 ? 4.880 4.560 -22.075 1.00 84.50 90 ALA A O 1
ATOM 701 N N . PHE A 1 91 ? 7.041 4.134 -22.499 1.00 87.12 91 PHE A N 1
ATOM 702 C CA . PHE A 1 91 ? 7.351 3.671 -21.148 1.00 87.12 91 PHE A CA 1
ATOM 703 C C . PHE A 1 91 ? 7.192 4.783 -20.098 1.00 87.12 91 PHE A C 1
ATOM 705 O O . PHE A 1 91 ? 6.542 4.599 -19.066 1.00 87.12 91 PHE A O 1
ATOM 712 N N . ALA A 1 92 ? 7.705 5.986 -20.370 1.00 86.94 92 ALA A N 1
ATOM 713 C CA . ALA A 1 92 ? 7.540 7.129 -19.469 1.00 86.94 92 ALA A CA 1
ATOM 714 C C . ALA A 1 92 ? 6.062 7.526 -19.280 1.00 86.94 92 ALA A C 1
ATOM 716 O O . ALA A 1 92 ? 5.663 8.009 -18.217 1.00 86.94 92 ALA A O 1
ATOM 717 N N . ARG A 1 93 ? 5.218 7.329 -20.297 1.00 89.19 93 ARG A N 1
ATOM 718 C CA . ARG A 1 93 ? 3.773 7.540 -20.179 1.00 89.19 93 ARG A CA 1
ATOM 719 C C . ARG A 1 93 ? 3.083 6.412 -19.421 1.00 89.19 93 ARG A C 1
ATOM 721 O O . ARG A 1 93 ? 2.257 6.710 -18.559 1.00 89.19 93 ARG A O 1
ATOM 728 N N . LEU A 1 94 ? 3.441 5.154 -19.680 1.00 91.50 94 LEU A N 1
ATOM 729 C CA . LEU A 1 94 ? 2.915 3.982 -18.972 1.00 91.50 94 LEU A CA 1
ATOM 730 C C . LEU A 1 94 ? 3.092 4.130 -17.456 1.00 91.50 94 LEU A C 1
ATOM 732 O O . LEU A 1 94 ? 2.132 4.019 -16.703 1.00 91.50 94 LEU A O 1
ATOM 736 N N . THR A 1 95 ? 4.299 4.474 -17.017 1.00 91.06 95 THR A N 1
ATOM 737 C CA . THR A 1 95 ? 4.658 4.575 -15.592 1.00 91.06 95 THR A CA 1
ATOM 738 C C . THR A 1 95 ? 3.932 5.706 -14.861 1.00 91.06 95 THR A C 1
ATOM 740 O O . THR A 1 95 ? 3.467 5.530 -13.736 1.00 91.06 95 THR A O 1
ATOM 743 N N . ARG A 1 96 ? 3.770 6.870 -15.501 1.00 91.69 96 ARG A N 1
ATOM 744 C CA . ARG A 1 96 ? 2.981 7.984 -14.944 1.00 91.69 96 ARG A CA 1
ATOM 745 C C . ARG A 1 96 ? 1.490 7.669 -14.900 1.00 91.69 96 ARG A C 1
ATOM 747 O O . ARG A 1 96 ? 0.827 8.012 -13.927 1.00 91.69 96 ARG A O 1
ATOM 754 N N . THR A 1 97 ? 0.986 6.979 -15.919 1.00 94.75 97 THR A N 1
ATOM 755 C CA . THR A 1 97 ? -0.413 6.541 -15.963 1.00 94.75 97 THR A CA 1
ATOM 756 C C . THR A 1 97 ? -0.686 5.494 -14.879 1.00 94.75 97 THR A C 1
ATOM 758 O O . THR A 1 97 ? -1.709 5.578 -14.207 1.00 94.75 97 THR A O 1
ATOM 761 N N . LEU A 1 98 ? 0.251 4.568 -14.636 1.00 95.25 98 LEU A N 1
ATOM 762 C CA . LEU A 1 98 ? 0.136 3.561 -13.575 1.00 95.25 98 LEU A CA 1
ATOM 763 C C . LEU A 1 98 ? 0.099 4.227 -12.199 1.00 95.25 98 LEU A C 1
ATOM 765 O O . LEU A 1 98 ? -0.777 3.923 -11.397 1.00 95.25 98 LEU A O 1
ATOM 769 N N . ARG A 1 99 ? 0.983 5.201 -11.959 1.00 95.06 99 ARG A N 1
ATOM 770 C CA . ARG A 1 99 ? 0.986 6.006 -10.729 1.00 95.06 99 ARG A CA 1
ATOM 771 C C . ARG A 1 99 ? -0.357 6.692 -10.476 1.00 95.06 99 ARG A C 1
ATOM 773 O O . ARG A 1 99 ? -0.856 6.656 -9.356 1.00 95.06 99 ARG A O 1
ATOM 780 N N . TYR A 1 100 ? -0.959 7.289 -11.506 1.00 96.75 100 TYR A N 1
ATOM 781 C CA . TYR A 1 100 ? -2.266 7.926 -11.352 1.00 96.75 100 TYR A CA 1
ATOM 782 C C . TYR A 1 100 ? -3.389 6.914 -11.118 1.00 96.75 100 TYR A C 1
ATOM 784 O O . TYR A 1 100 ? -4.234 7.134 -10.253 1.00 96.75 100 TYR A O 1
ATOM 792 N N . TRP A 1 101 ? -3.362 5.772 -11.809 1.00 96.56 101 TRP A N 1
ATOM 793 C CA . TRP A 1 101 ? -4.311 4.689 -11.559 1.00 96.56 101 TRP A CA 1
ATOM 794 C C . TRP A 1 101 ? -4.242 4.191 -10.112 1.00 96.56 101 TRP A C 1
ATOM 796 O O . TRP A 1 101 ? -5.282 4.098 -9.472 1.00 96.56 101 TRP A O 1
ATOM 806 N N . LEU A 1 102 ? -3.040 3.968 -9.569 1.00 96.00 102 LEU A N 1
ATOM 807 C CA . LEU A 1 102 ? -2.835 3.528 -8.182 1.00 96.00 102 LEU A CA 1
ATOM 808 C C . LEU A 1 102 ? -3.406 4.526 -7.169 1.00 96.00 102 LEU A C 1
ATOM 810 O O . LEU A 1 102 ? -4.030 4.135 -6.183 1.00 96.00 102 LEU A O 1
ATOM 814 N N . ALA A 1 103 ? -3.206 5.823 -7.413 1.00 96.50 103 ALA A N 1
ATOM 815 C CA . ALA A 1 103 ? -3.721 6.870 -6.543 1.00 96.50 103 ALA A CA 1
ATOM 816 C C . ALA A 1 103 ? -5.254 6.986 -6.620 1.00 96.50 103 ALA A C 1
ATOM 818 O O . ALA A 1 103 ? -5.914 7.134 -5.591 1.00 96.50 103 ALA A O 1
ATOM 819 N N . LEU A 1 104 ? -5.834 6.852 -7.819 1.00 96.50 104 LEU A N 1
ATOM 820 C CA . LEU A 1 104 ? -7.286 6.784 -8.011 1.00 96.50 104 LEU A CA 1
ATOM 821 C C . LEU A 1 104 ? -7.903 5.538 -7.369 1.00 96.50 104 LEU A C 1
ATOM 823 O O . LEU A 1 104 ? -9.021 5.605 -6.859 1.00 96.50 104 LEU A O 1
ATOM 827 N N . ASP A 1 105 ? -7.197 4.412 -7.405 1.00 95.56 105 ASP A N 1
ATOM 828 C CA . ASP A 1 105 ? -7.629 3.160 -6.793 1.00 95.56 105 ASP A CA 1
ATOM 829 C C . ASP A 1 105 ? -7.672 3.281 -5.266 1.00 95.56 105 ASP A C 1
ATOM 831 O O . ASP A 1 105 ? -8.725 3.105 -4.657 1.00 95.56 105 ASP A O 1
ATOM 835 N N . ALA A 1 106 ? -6.588 3.773 -4.657 1.00 94.88 106 ALA A N 1
ATOM 836 C CA . ALA A 1 106 ? -6.570 4.084 -3.229 1.00 94.88 106 ALA A CA 1
ATOM 837 C C . ALA A 1 106 ? -7.637 5.122 -2.842 1.00 94.88 106 ALA A C 1
ATOM 839 O O . ALA A 1 106 ? -8.227 5.030 -1.762 1.00 94.88 106 ALA A O 1
ATOM 840 N N . ARG A 1 107 ? -7.922 6.095 -3.721 1.00 94.75 107 ARG A N 1
ATOM 841 C CA . ARG A 1 107 ? -9.002 7.067 -3.517 1.00 94.75 107 ARG A CA 1
ATOM 842 C C . ARG A 1 107 ? -10.374 6.410 -3.540 1.00 94.75 107 ARG A C 1
ATOM 844 O O . ARG A 1 107 ? -11.202 6.746 -2.699 1.00 94.75 107 ARG A O 1
ATOM 851 N N . ALA A 1 108 ? -10.617 5.471 -4.448 1.00 93.69 108 ALA A N 1
ATOM 852 C CA . ALA A 1 108 ? -11.858 4.707 -4.454 1.00 93.69 108 ALA A CA 1
ATOM 853 C C . ALA A 1 108 ? -12.030 3.904 -3.155 1.00 93.69 108 ALA A C 1
ATOM 855 O O . ALA A 1 108 ? -13.101 3.985 -2.553 1.00 93.69 108 ALA A O 1
ATOM 856 N N . ASN A 1 109 ? -10.971 3.236 -2.685 1.00 93.19 109 ASN A N 1
ATOM 857 C CA . ASN A 1 109 ? -11.000 2.447 -1.449 1.00 93.19 109 ASN A CA 1
ATOM 858 C C . ASN A 1 109 ? -11.255 3.332 -0.217 1.00 93.19 109 ASN A C 1
ATOM 860 O O . ASN A 1 109 ? -12.059 2.981 0.641 1.00 93.19 109 ASN A O 1
ATOM 864 N N . LEU A 1 110 ? -10.632 4.516 -0.142 1.00 92.31 110 LEU A N 1
ATOM 865 C CA . LEU A 1 110 ? -10.868 5.471 0.950 1.00 92.31 110 LEU A CA 1
ATOM 866 C C . LEU A 1 110 ? -12.308 6.007 0.959 1.00 92.31 110 LEU A C 1
ATOM 868 O O . LEU A 1 110 ? -12.891 6.207 2.022 1.00 92.31 110 LEU A O 1
ATOM 872 N N . GLU A 1 111 ? -12.894 6.259 -0.211 1.00 91.06 111 GLU A N 1
ATOM 873 C CA . GLU A 1 111 ? -14.283 6.717 -0.295 1.00 91.06 111 GLU A CA 1
ATOM 874 C C . GLU A 1 111 ? -15.284 5.602 0.032 1.00 91.06 111 GLU A C 1
ATOM 876 O O . GLU A 1 111 ? -16.345 5.884 0.584 1.00 91.06 111 GLU A O 1
ATOM 881 N N . GLU A 1 112 ? -14.962 4.344 -0.273 1.00 89.94 112 GLU A N 1
ATOM 882 C CA . GLU A 1 112 ? -15.745 3.188 0.170 1.00 89.94 112 GLU A CA 1
ATOM 883 C C . GLU A 1 112 ? -15.672 2.997 1.687 1.00 89.94 112 GLU A C 1
ATOM 885 O O . GLU A 1 112 ? -16.709 2.852 2.332 1.00 89.94 112 GLU A O 1
ATOM 890 N N . GLU A 1 113 ? -14.473 3.110 2.257 1.00 91.44 113 GLU A N 1
ATOM 891 C CA . GLU A 1 113 ? -14.231 3.106 3.701 1.00 91.44 113 GLU A CA 1
ATOM 892 C C . GLU A 1 113 ? -15.044 4.206 4.398 1.00 91.44 113 GLU A C 1
ATOM 894 O O . GLU A 1 113 ? -15.859 3.914 5.265 1.00 91.44 113 GLU A O 1
ATOM 899 N N . ARG A 1 114 ? -14.934 5.467 3.960 1.00 90.44 114 ARG A N 1
ATOM 900 C CA . ARG A 1 114 ? -15.730 6.580 4.512 1.00 90.44 114 ARG A CA 1
ATOM 901 C C . ARG A 1 114 ? -17.232 6.379 4.334 1.00 90.44 114 ARG A C 1
ATOM 903 O O . ARG A 1 114 ? -18.021 6.824 5.166 1.00 90.44 114 ARG A O 1
ATOM 910 N N . ALA A 1 115 ? -17.657 5.753 3.239 1.00 88.38 115 ALA A N 1
ATOM 911 C CA . ALA A 1 115 ? -19.068 5.510 2.977 1.00 88.38 115 ALA A CA 1
ATOM 912 C C . ALA A 1 115 ? -19.681 4.456 3.909 1.00 88.38 115 ALA A C 1
ATOM 914 O O . ALA A 1 115 ? -20.908 4.465 4.045 1.00 88.38 115 ALA A O 1
ATOM 915 N N . SER A 1 116 ? -18.882 3.590 4.544 1.00 89.50 116 SER A N 1
ATOM 916 C CA . SER A 1 116 ? -19.413 2.591 5.474 1.00 89.50 116 SER A CA 1
ATOM 917 C C . SER A 1 116 ? -19.939 3.228 6.762 1.00 89.50 116 SER A C 1
ATOM 919 O O . SER A 1 116 ? -20.977 2.804 7.253 1.00 89.50 116 SER A O 1
ATOM 921 N N . TYR A 1 117 ? -19.318 4.319 7.230 1.00 87.75 117 TYR A N 1
ATOM 922 C CA . TYR A 1 117 ? -19.664 4.962 8.505 1.00 87.75 117 TYR A CA 1
ATOM 923 C C . TYR A 1 117 ? -20.161 6.419 8.411 1.00 87.75 117 TYR A C 1
ATOM 925 O O . TYR A 1 117 ? -20.542 7.007 9.419 1.00 87.75 117 TYR A O 1
ATOM 933 N N . ARG A 1 118 ? -20.199 7.046 7.223 1.00 85.19 118 ARG A N 1
ATOM 934 C CA . ARG A 1 118 ? -20.766 8.405 7.031 1.00 85.19 118 ARG A CA 1
ATOM 935 C C . ARG A 1 118 ? -22.082 8.372 6.275 1.00 85.19 118 ARG A C 1
ATOM 937 O O . ARG A 1 118 ? -22.104 7.808 5.190 1.00 85.19 118 ARG A O 1
ATOM 944 N N . HIS A 1 119 ? -23.148 9.026 6.741 1.00 65.75 119 HIS A N 1
ATOM 945 C CA . HIS A 1 119 ? -24.484 9.000 6.111 1.00 65.75 119 HIS A CA 1
ATOM 946 C C . HIS A 1 119 ? -24.546 9.363 4.598 1.00 65.75 119 HIS A C 1
ATOM 948 O O . HIS A 1 119 ? -23.672 10.009 4.022 1.00 65.75 119 HIS A O 1
ATOM 954 N N . ILE A 1 120 ? -25.634 8.930 3.944 1.00 58.31 120 ILE A N 1
ATOM 955 C CA . ILE A 1 120 ? -25.831 8.781 2.481 1.00 58.31 120 ILE A CA 1
ATOM 956 C C . ILE A 1 120 ? -25.703 10.078 1.646 1.00 58.31 120 ILE A C 1
ATOM 958 O O . ILE A 1 120 ? -25.371 10.009 0.461 1.00 58.31 120 ILE A O 1
ATOM 962 N N . GLY A 1 121 ? -25.923 11.258 2.232 1.00 56.38 121 GLY A N 1
ATOM 963 C CA . GLY A 1 121 ? -26.173 12.506 1.491 1.00 56.38 121 GLY A CA 1
ATOM 964 C C . GLY A 1 121 ? -25.019 13.065 0.641 1.00 56.38 121 GLY A C 1
ATOM 965 O O . GLY A 1 121 ? -25.277 13.829 -0.285 1.00 56.38 121 GLY A O 1
ATOM 966 N N . ALA A 1 122 ? -23.766 12.674 0.897 1.00 52.53 122 ALA A N 1
ATOM 967 C CA . ALA A 1 122 ? -22.581 13.232 0.223 1.00 52.53 122 ALA A CA 1
ATOM 968 C C . ALA A 1 122 ? -21.911 12.281 -0.798 1.00 52.53 122 ALA A C 1
ATOM 970 O O . ALA A 1 122 ? -20.874 12.607 -1.371 1.00 52.53 122 ALA A O 1
ATOM 971 N N . ARG A 1 123 ? -22.483 11.091 -1.037 1.00 60.16 123 ARG A N 1
ATOM 972 C CA . ARG A 1 123 ? -21.754 9.944 -1.620 1.00 60.16 123 ARG A CA 1
ATOM 973 C C . ARG A 1 123 ? -21.735 9.868 -3.159 1.00 60.16 123 ARG A C 1
ATOM 975 O O . ARG A 1 123 ? -20.935 9.127 -3.722 1.00 60.16 123 ARG A O 1
ATOM 982 N N . GLY A 1 124 ? -22.618 10.586 -3.855 1.00 64.62 124 GLY A N 1
ATOM 983 C CA . GLY A 1 124 ? -22.879 10.384 -5.292 1.00 64.62 124 GLY A CA 1
ATOM 984 C C . GLY A 1 124 ? -21.828 10.954 -6.261 1.00 64.62 124 GLY A C 1
ATOM 985 O O . GLY A 1 124 ? -21.204 10.192 -7.004 1.00 64.62 124 GLY A O 1
ATOM 986 N N . PRO A 1 125 ? -21.625 12.284 -6.300 1.00 74.31 125 PRO A N 1
ATOM 987 C CA . PRO A 1 125 ? -20.867 12.924 -7.377 1.00 74.31 125 PRO A CA 1
ATOM 988 C C . PRO A 1 125 ? -19.365 12.616 -7.319 1.00 74.31 125 PRO A C 1
ATOM 990 O O . PRO A 1 125 ? -18.746 12.399 -8.360 1.00 74.31 125 PRO A O 1
ATOM 993 N N . THR A 1 126 ? -18.783 12.528 -6.120 1.00 82.50 126 THR A N 1
ATOM 994 C CA . THR A 1 126 ? -17.359 12.207 -5.937 1.00 82.50 126 THR A CA 1
ATOM 995 C C . THR A 1 126 ? -17.042 10.787 -6.404 1.00 82.50 126 THR A C 1
ATOM 997 O O . THR A 1 126 ? -16.118 10.600 -7.195 1.00 82.50 126 THR A O 1
ATOM 1000 N N . ARG A 1 127 ? -17.848 9.787 -6.010 1.00 83.94 127 ARG A N 1
ATOM 1001 C CA . ARG A 1 127 ? -17.660 8.391 -6.447 1.00 83.94 127 ARG A CA 1
ATOM 1002 C C . ARG A 1 127 ? -17.823 8.240 -7.956 1.00 83.94 127 ARG A C 1
ATOM 1004 O O . ARG A 1 127 ? -17.014 7.562 -8.581 1.00 83.94 127 ARG A O 1
ATOM 1011 N N . ALA A 1 128 ? -18.815 8.906 -8.550 1.00 87.44 128 ALA A N 1
ATOM 1012 C CA . ALA A 1 128 ? -19.006 8.898 -9.999 1.00 87.44 128 ALA A CA 1
ATOM 1013 C C . ALA A 1 128 ? -17.802 9.505 -10.741 1.00 87.44 128 ALA A C 1
ATOM 1015 O O . ALA A 1 128 ? -17.329 8.926 -11.718 1.00 87.44 128 ALA A O 1
ATOM 1016 N N . LYS A 1 129 ? -17.260 10.628 -10.246 1.00 91.00 129 LYS A N 1
ATOM 1017 C CA . LYS A 1 129 ? -16.058 11.260 -10.808 1.00 91.00 129 LYS A CA 1
ATOM 1018 C C . LYS A 1 129 ? -14.843 10.329 -10.737 1.00 91.00 129 LYS A C 1
ATOM 1020 O O . LYS A 1 129 ? -14.161 10.157 -11.743 1.00 91.00 129 LYS A O 1
ATOM 1025 N N . ILE A 1 130 ? -14.599 9.704 -9.582 1.00 92.38 130 ILE A N 1
ATOM 1026 C CA . ILE A 1 130 ? -13.486 8.758 -9.398 1.00 92.38 130 ILE A CA 1
ATOM 1027 C C . ILE A 1 130 ? -13.657 7.540 -10.311 1.00 92.38 130 ILE A C 1
ATOM 1029 O O . ILE A 1 130 ? -12.703 7.131 -10.964 1.00 92.38 130 ILE A O 1
ATOM 1033 N N . ALA A 1 131 ? -14.865 6.978 -10.405 1.00 92.56 131 ALA A N 1
ATOM 1034 C CA . ALA A 1 131 ? -15.143 5.832 -11.268 1.00 92.56 131 ALA A CA 1
ATOM 1035 C C . ALA A 1 131 ? -14.897 6.152 -12.751 1.00 92.56 131 ALA A C 1
ATOM 1037 O O . ALA A 1 131 ? -14.282 5.352 -13.457 1.00 92.56 131 ALA A O 1
ATOM 1038 N N . MET A 1 132 ? -15.321 7.335 -13.209 1.00 94.81 132 MET A N 1
ATOM 1039 C CA . MET A 1 132 ? -15.066 7.796 -14.574 1.00 94.81 132 MET A CA 1
ATOM 1040 C C . MET A 1 132 ? -13.565 7.965 -14.834 1.00 94.81 132 MET A C 1
ATOM 1042 O O . MET A 1 132 ? -13.050 7.414 -15.804 1.00 94.81 132 MET A O 1
ATOM 1046 N N . ALA A 1 133 ? -12.843 8.638 -13.932 1.00 95.75 133 ALA A N 1
ATOM 1047 C CA . ALA A 1 133 ? -11.395 8.801 -14.043 1.00 95.75 133 ALA A CA 1
ATOM 1048 C C . ALA A 1 133 ? -10.668 7.443 -14.061 1.00 95.75 133 ALA A C 1
ATOM 1050 O O . ALA A 1 133 ? -9.833 7.201 -14.931 1.00 95.75 133 ALA A O 1
ATOM 1051 N N . ARG A 1 134 ? -11.035 6.505 -13.173 1.00 95.44 134 ARG A N 1
ATOM 1052 C CA . ARG A 1 134 ? -10.487 5.134 -13.166 1.00 95.44 134 ARG A CA 1
ATOM 1053 C C . ARG A 1 134 ? -10.734 4.425 -14.492 1.00 95.44 134 ARG A C 1
ATOM 1055 O O . ARG A 1 134 ? -9.827 3.766 -14.995 1.00 95.44 134 ARG A O 1
ATOM 1062 N N . TRP A 1 135 ? -11.925 4.560 -15.074 1.00 95.25 135 TRP A N 1
ATOM 1063 C CA . TRP A 1 135 ? -12.245 3.962 -16.370 1.00 95.25 135 TRP A CA 1
ATOM 1064 C C . TRP A 1 135 ? -11.391 4.543 -17.505 1.00 95.25 135 TRP A C 1
ATOM 1066 O O . TRP A 1 135 ? -10.821 3.781 -18.290 1.00 95.25 135 TRP A O 1
ATOM 1076 N N . GLU A 1 136 ? -11.247 5.868 -17.573 1.00 96.50 136 GLU A N 1
ATOM 1077 C CA . GLU A 1 136 ? -10.423 6.538 -18.588 1.00 96.50 136 GLU A CA 1
ATOM 1078 C C . GLU A 1 136 ? -8.948 6.132 -18.474 1.00 96.50 136 GLU A C 1
ATOM 1080 O O . GLU A 1 136 ? -8.334 5.698 -19.453 1.00 96.50 136 GLU A O 1
ATOM 1085 N N . VAL A 1 137 ? -8.394 6.198 -17.262 1.00 96.50 137 VAL A N 1
ATOM 1086 C CA . VAL A 1 137 ? -6.991 5.864 -16.991 1.00 96.50 137 VAL A CA 1
ATOM 1087 C C . VAL A 1 137 ? -6.726 4.374 -17.217 1.00 96.50 137 VAL A C 1
ATOM 1089 O O . VAL A 1 137 ? -5.707 4.018 -17.809 1.00 96.50 137 VAL A O 1
ATOM 1092 N N . ARG A 1 138 ? -7.662 3.487 -16.850 1.00 95.88 138 ARG A N 1
ATOM 1093 C CA . ARG A 1 138 ? -7.570 2.046 -17.144 1.00 95.88 138 ARG A CA 1
ATOM 1094 C C . ARG A 1 138 ? -7.480 1.784 -18.647 1.00 95.88 138 ARG A C 1
ATOM 1096 O O . ARG A 1 138 ? -6.671 0.962 -19.072 1.00 95.88 138 ARG A O 1
ATOM 1103 N N . ARG A 1 139 ? -8.283 2.477 -19.464 1.00 95.31 139 ARG A N 1
ATOM 1104 C CA . ARG A 1 139 ? -8.213 2.355 -20.932 1.00 95.31 139 ARG A CA 1
ATOM 1105 C C . ARG A 1 139 ? -6.870 2.831 -21.476 1.00 95.31 139 ARG A C 1
ATOM 1107 O O . ARG A 1 139 ? -6.317 2.171 -22.353 1.00 95.31 139 ARG A O 1
ATOM 1114 N N . ALA A 1 140 ? -6.344 3.938 -20.952 1.00 94.50 140 ALA A N 1
ATOM 1115 C CA . ALA A 1 140 ? -5.027 4.438 -21.332 1.00 94.50 140 ALA A CA 1
ATOM 1116 C C . ALA A 1 140 ? -3.915 3.441 -20.966 1.00 94.50 140 ALA A C 1
ATOM 1118 O O . ALA A 1 140 ? -3.057 3.162 -21.800 1.00 94.50 140 ALA A O 1
ATOM 1119 N N . LEU A 1 141 ? -3.962 2.846 -19.768 1.00 94.62 141 LEU A N 1
ATOM 1120 C CA . LEU A 1 141 ? -3.019 1.801 -19.358 1.00 94.62 141 LEU A CA 1
ATOM 1121 C C . LEU A 1 141 ? -3.071 0.594 -20.276 1.00 94.62 141 LEU A C 1
ATOM 1123 O O . LEU A 1 141 ? -2.031 0.177 -20.770 1.00 94.62 141 LEU A O 1
ATOM 1127 N N . PHE A 1 142 ? -4.269 0.090 -20.574 1.00 93.94 142 PHE A N 1
ATOM 1128 C CA . PHE A 1 142 ? -4.422 -1.024 -21.502 1.00 93.94 142 PHE A CA 1
ATOM 1129 C C . PHE A 1 142 ? -3.768 -0.721 -22.858 1.00 93.94 142 PHE A C 1
ATOM 1131 O O . PHE A 1 142 ? -2.986 -1.525 -23.351 1.00 93.94 142 PHE A O 1
ATOM 1138 N N . GLN A 1 143 ? -4.023 0.458 -23.435 1.00 92.56 143 GLN A N 1
ATOM 1139 C CA . GLN A 1 143 ? -3.424 0.864 -24.712 1.00 92.56 143 GLN A CA 1
ATOM 1140 C C . GLN A 1 143 ? -1.895 0.975 -24.650 1.00 92.56 143 GLN A C 1
ATOM 1142 O O . GLN A 1 143 ? -1.220 0.554 -25.584 1.00 92.56 143 GLN A O 1
ATOM 1147 N N . LEU A 1 144 ? -1.348 1.524 -23.563 1.00 91.88 144 LEU A N 1
ATOM 1148 C CA . LEU A 1 144 ? 0.099 1.681 -23.381 1.00 91.88 144 LEU A CA 1
ATOM 1149 C C . LEU A 1 144 ? 0.800 0.344 -23.121 1.00 91.88 144 LEU A C 1
ATOM 1151 O O . LEU A 1 144 ? 1.939 0.165 -23.535 1.00 91.88 144 LEU A O 1
ATOM 1155 N N . SER A 1 145 ? 0.125 -0.603 -22.470 1.00 90.00 145 SER A N 1
ATOM 1156 C CA . SER A 1 145 ? 0.652 -1.941 -22.191 1.00 90.00 145 SER A CA 1
ATOM 1157 C C . SER A 1 145 ? 0.612 -2.892 -23.392 1.00 90.00 145 SER A C 1
ATOM 1159 O O . SER A 1 145 ? 1.209 -3.961 -23.319 1.00 90.00 145 SER A O 1
ATOM 1161 N N . VAL A 1 146 ? -0.063 -2.532 -24.493 1.00 88.56 146 VAL A N 1
ATOM 1162 C CA . VAL A 1 146 ? 0.020 -3.284 -25.763 1.00 88.56 146 VAL A CA 1
ATOM 1163 C C . VAL A 1 146 ? 1.413 -3.161 -26.391 1.00 88.56 146 VAL A C 1
ATOM 1165 O O . VAL A 1 146 ? 1.836 -4.053 -27.127 1.00 88.56 146 VAL A O 1
ATOM 1168 N N . ASP A 1 147 ? 2.147 -2.087 -26.087 1.00 90.44 147 ASP A N 1
ATOM 1169 C CA . ASP A 1 147 ? 3.558 -1.981 -26.441 1.00 90.44 147 ASP A CA 1
ATOM 1170 C C . ASP A 1 147 ? 4.357 -3.033 -25.656 1.00 90.44 147 ASP A C 1
ATOM 1172 O O . ASP A 1 147 ? 4.566 -2.929 -24.442 1.00 90.44 147 ASP A O 1
ATOM 1176 N N . LYS A 1 148 ? 4.788 -4.073 -26.376 1.00 88.19 148 LYS A N 1
ATOM 1177 C CA . LYS A 1 148 ? 5.512 -5.212 -25.816 1.00 88.19 148 LYS A CA 1
ATOM 1178 C C . LYS A 1 148 ? 6.814 -4.783 -25.142 1.00 88.19 148 LYS A C 1
ATOM 1180 O O . LYS A 1 148 ? 7.148 -5.337 -24.097 1.00 88.19 148 LYS A O 1
ATOM 1185 N N . ASP A 1 149 ? 7.530 -3.814 -25.704 1.00 88.19 149 ASP A N 1
ATOM 1186 C CA . ASP A 1 149 ? 8.807 -3.374 -25.151 1.00 88.19 149 ASP A CA 1
ATOM 1187 C C . ASP A 1 149 ? 8.577 -2.594 -23.858 1.00 88.19 149 ASP A C 1
ATOM 1189 O O . ASP A 1 149 ? 9.270 -2.833 -22.868 1.00 88.19 149 ASP A O 1
ATOM 1193 N N . ALA A 1 150 ? 7.557 -1.731 -23.808 1.00 88.56 150 ALA A N 1
ATOM 1194 C CA . ALA A 1 150 ? 7.187 -1.027 -22.582 1.00 88.56 150 ALA A CA 1
ATOM 1195 C C . ALA A 1 150 ? 6.715 -1.993 -21.480 1.00 88.56 150 ALA A C 1
ATOM 1197 O O . ALA A 1 150 ? 7.135 -1.856 -20.327 1.00 88.56 150 ALA A O 1
ATOM 1198 N N . LEU A 1 151 ? 5.886 -2.985 -21.828 1.00 90.75 151 LEU A N 1
ATOM 1199 C CA . LEU A 1 151 ? 5.392 -3.986 -20.880 1.00 90.75 151 LEU A CA 1
ATOM 1200 C C . LEU A 1 151 ? 6.517 -4.887 -20.356 1.00 90.75 151 LEU A C 1
ATOM 1202 O O . LEU A 1 151 ? 6.616 -5.115 -19.155 1.00 90.75 151 LEU A O 1
ATOM 1206 N N . ILE A 1 152 ? 7.406 -5.368 -21.223 1.0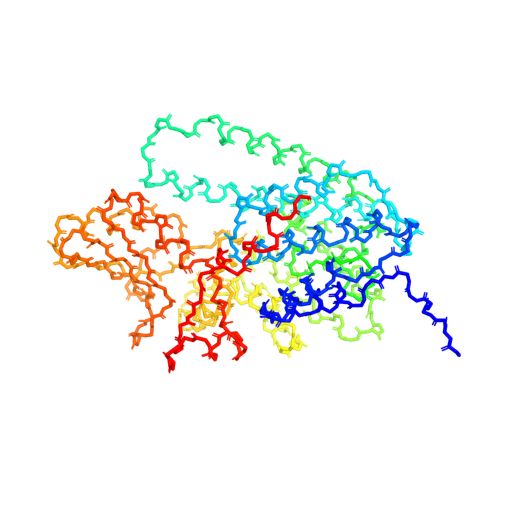0 90.56 152 ILE A N 1
ATOM 1207 C CA . ILE A 1 152 ? 8.559 -6.156 -20.774 1.00 90.56 152 ILE A CA 1
ATOM 1208 C C . ILE A 1 152 ? 9.471 -5.290 -19.901 1.00 90.56 152 ILE A C 1
ATOM 1210 O O . ILE A 1 152 ? 9.880 -5.728 -18.827 1.00 90.56 152 ILE A O 1
ATOM 1214 N N . THR A 1 153 ? 9.746 -4.047 -20.303 1.00 89.50 153 THR A N 1
ATOM 1215 C CA . THR A 1 153 ? 10.617 -3.142 -19.539 1.00 89.50 153 THR A CA 1
ATOM 1216 C C . THR A 1 153 ? 10.066 -2.879 -18.139 1.00 89.50 153 THR A C 1
ATOM 1218 O O . THR A 1 153 ? 10.830 -2.946 -17.182 1.00 89.50 153 THR A O 1
ATOM 1221 N N . ILE A 1 154 ? 8.752 -2.655 -17.980 1.00 89.88 154 ILE A N 1
ATOM 1222 C CA . ILE A 1 154 ? 8.169 -2.383 -16.651 1.00 89.88 154 ILE A CA 1
ATOM 1223 C C . ILE A 1 154 ? 8.190 -3.611 -15.736 1.00 89.88 154 ILE A C 1
ATOM 1225 O O . ILE A 1 154 ? 8.247 -3.462 -14.519 1.00 89.88 154 ILE A O 1
ATOM 1229 N N . THR A 1 155 ? 8.175 -4.819 -16.306 1.00 91.69 155 THR A N 1
ATOM 1230 C CA . THR A 1 155 ? 8.258 -6.070 -15.534 1.00 91.69 155 THR A CA 1
ATOM 1231 C C . THR A 1 155 ? 9.674 -6.439 -15.098 1.00 91.69 155 THR A C 1
ATOM 1233 O O . THR A 1 155 ? 9.829 -7.239 -14.178 1.00 91.69 155 THR A O 1
ATOM 1236 N N . ARG A 1 156 ? 10.713 -5.871 -15.724 1.00 89.94 156 ARG A N 1
ATOM 1237 C CA . ARG A 1 156 ? 12.110 -6.203 -15.419 1.00 89.94 156 ARG A CA 1
ATOM 1238 C C . ARG A 1 156 ? 12.634 -5.318 -14.282 1.00 89.94 156 ARG A C 1
ATOM 1240 O O . ARG A 1 156 ? 12.708 -4.101 -14.446 1.00 89.94 156 ARG A O 1
ATOM 1247 N N . PRO A 1 157 ? 13.051 -5.887 -13.138 1.00 79.12 157 PRO A N 1
ATOM 1248 C CA . PRO A 1 157 ? 13.381 -5.105 -11.945 1.00 79.12 157 PRO A CA 1
ATOM 1249 C C . PRO A 1 157 ? 14.611 -4.194 -12.120 1.00 79.12 157 PRO A C 1
ATOM 1251 O O . PRO A 1 157 ? 14.673 -3.136 -11.492 1.00 79.12 157 PRO A O 1
ATOM 1254 N N . ASN A 1 158 ? 15.575 -4.554 -12.972 1.00 69.56 158 ASN A N 1
ATOM 1255 C CA . ASN A 1 158 ? 16.897 -3.909 -13.018 1.00 69.56 158 ASN A CA 1
ATOM 1256 C C . ASN A 1 158 ? 17.149 -3.007 -14.240 1.00 69.56 158 ASN A C 1
ATOM 1258 O O . ASN A 1 158 ? 18.288 -2.607 -14.454 1.00 69.56 158 ASN A O 1
ATOM 1262 N N . LEU A 1 159 ? 16.128 -2.686 -15.046 1.00 63.19 159 LEU A N 1
ATOM 1263 C CA . LEU A 1 159 ? 16.342 -2.060 -16.362 1.00 63.19 159 LEU A CA 1
ATOM 1264 C C . LEU A 1 159 ? 15.694 -0.704 -16.616 1.00 63.19 159 LEU A C 1
ATOM 1266 O O . LEU A 1 159 ? 15.872 -0.158 -17.702 1.00 63.19 159 LEU A O 1
ATOM 1270 N N . SER A 1 160 ? 14.973 -0.132 -15.655 1.00 56.69 160 SER A N 1
ATOM 1271 C CA . SER A 1 160 ? 14.354 1.175 -15.860 1.00 56.69 160 SER A CA 1
ATOM 1272 C C . SER A 1 160 ? 15.127 2.293 -15.162 1.00 56.69 160 SER A C 1
ATOM 1274 O O . SER A 1 160 ? 15.092 2.391 -13.937 1.00 56.69 160 SER A O 1
ATOM 1276 N N . ASP A 1 161 ? 15.704 3.215 -15.943 1.00 55.16 161 ASP A N 1
ATOM 1277 C CA . ASP A 1 161 ? 16.185 4.512 -15.424 1.00 55.16 161 ASP A CA 1
ATOM 1278 C C . ASP A 1 161 ? 15.013 5.414 -14.964 1.00 55.16 161 ASP A C 1
ATOM 1280 O O . ASP A 1 161 ? 15.225 6.489 -14.407 1.00 55.16 161 ASP A O 1
ATOM 1284 N N . VAL A 1 162 ? 13.755 5.018 -15.220 1.00 60.47 162 VAL A N 1
ATOM 1285 C CA . VAL A 1 162 ? 12.579 5.671 -14.623 1.00 60.47 162 VAL A CA 1
ATOM 1286 C C . VAL A 1 162 ? 12.306 5.063 -13.256 1.00 60.47 162 VAL A C 1
ATOM 1288 O O . VAL A 1 162 ? 12.226 3.846 -13.104 1.00 60.47 162 VAL A O 1
ATOM 1291 N N . HIS A 1 163 ? 12.060 5.934 -12.282 1.00 72.19 163 HIS A N 1
ATOM 1292 C CA . HIS A 1 163 ? 11.571 5.590 -10.952 1.00 72.19 163 HIS A CA 1
ATOM 1293 C C . HIS A 1 163 ? 10.167 4.970 -11.037 1.00 72.19 163 HIS A C 1
ATOM 1295 O O . HIS A 1 163 ? 9.139 5.657 -10.983 1.00 72.19 163 HIS A O 1
ATOM 1301 N N . VAL A 1 164 ? 10.135 3.652 -11.230 1.00 75.81 164 VAL A N 1
ATOM 1302 C CA . VAL A 1 164 ? 8.944 2.812 -11.113 1.00 75.81 164 VAL A CA 1
ATOM 1303 C C . VAL A 1 164 ? 9.063 2.017 -9.833 1.00 75.81 164 VAL A C 1
ATOM 1305 O O . VAL A 1 164 ? 10.011 1.256 -9.637 1.00 75.81 164 VAL A O 1
ATOM 1308 N N . ALA A 1 165 ? 8.088 2.190 -8.951 1.00 80.06 165 ALA A N 1
ATOM 1309 C CA . ALA A 1 165 ? 8.015 1.432 -7.719 1.00 80.06 165 ALA A CA 1
ATOM 1310 C C . ALA A 1 165 ? 7.718 -0.023 -8.088 1.00 80.06 165 ALA A C 1
ATOM 1312 O O . ALA A 1 165 ? 6.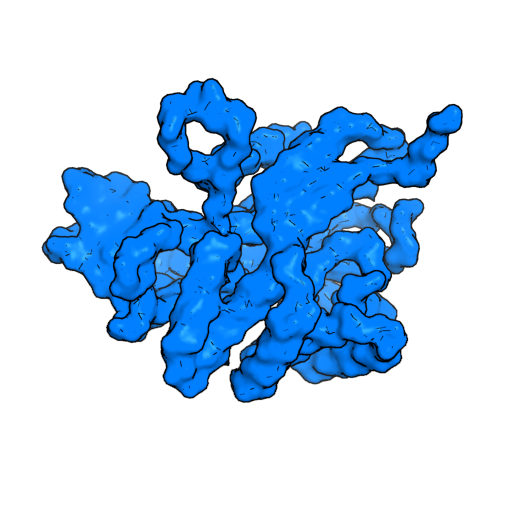581 -0.352 -8.406 1.00 80.06 165 ALA A O 1
ATOM 1313 N N . ARG A 1 166 ? 8.736 -0.890 -8.087 1.00 82.56 166 ARG A N 1
ATOM 1314 C CA . ARG A 1 166 ? 8.633 -2.292 -8.549 1.00 82.56 166 ARG A CA 1
ATOM 1315 C C . ARG A 1 166 ? 7.473 -3.052 -7.901 1.00 82.56 166 ARG A C 1
ATOM 1317 O O . ARG A 1 166 ? 6.802 -3.836 -8.557 1.00 82.56 166 ARG A O 1
ATOM 1324 N N . TRP A 1 167 ? 7.209 -2.756 -6.632 1.00 88.88 167 TRP A N 1
ATOM 1325 C CA . TRP A 1 167 ? 6.118 -3.334 -5.850 1.00 88.88 167 TRP A CA 1
ATOM 1326 C C . TRP A 1 167 ? 4.713 -2.964 -6.351 1.00 88.88 167 TRP A C 1
ATOM 1328 O O . TRP A 1 167 ? 3.745 -3.563 -5.919 1.00 88.88 167 TRP A O 1
ATOM 1338 N N . THR A 1 168 ? 4.584 -1.996 -7.260 1.00 90.62 168 THR A N 1
ATOM 1339 C CA . THR A 1 168 ? 3.290 -1.564 -7.813 1.00 90.62 168 THR A CA 1
ATOM 1340 C C . THR A 1 168 ? 2.932 -2.230 -9.142 1.00 90.62 168 THR A C 1
ATOM 1342 O O . THR A 1 168 ? 1.809 -2.090 -9.623 1.00 90.62 168 THR A O 1
ATOM 1345 N N . VAL A 1 169 ? 3.876 -2.947 -9.763 1.00 91.94 169 VAL A N 1
ATOM 1346 C CA . VAL A 1 169 ? 3.711 -3.484 -11.124 1.00 91.94 169 VAL A CA 1
ATOM 1347 C C . VAL A 1 169 ? 2.640 -4.574 -11.180 1.00 91.94 169 VAL A C 1
ATOM 1349 O O . VAL A 1 169 ? 1.937 -4.672 -12.186 1.00 91.94 169 VAL A O 1
ATOM 1352 N N . GLY A 1 170 ? 2.457 -5.353 -10.110 1.00 91.50 170 GLY A N 1
ATOM 1353 C CA . GLY A 1 170 ? 1.452 -6.418 -10.075 1.00 91.50 170 GLY A CA 1
ATOM 1354 C C . GLY A 1 170 ? 0.014 -5.917 -10.151 1.00 91.50 170 GLY A C 1
ATOM 1355 O O . GLY A 1 170 ? -0.860 -6.649 -10.616 1.00 91.50 170 GLY A O 1
ATOM 1356 N N . ALA A 1 171 ? -0.229 -4.635 -9.876 1.00 91.19 171 ALA A N 1
ATOM 1357 C CA . ALA A 1 171 ? -1.538 -4.032 -10.080 1.00 91.19 171 ALA A CA 1
ATOM 1358 C C . ALA A 1 171 ? -1.969 -3.996 -11.563 1.00 91.19 171 ALA A C 1
ATOM 1360 O O . ALA A 1 171 ? -3.161 -3.962 -11.874 1.00 91.19 171 ALA A O 1
ATOM 1361 N N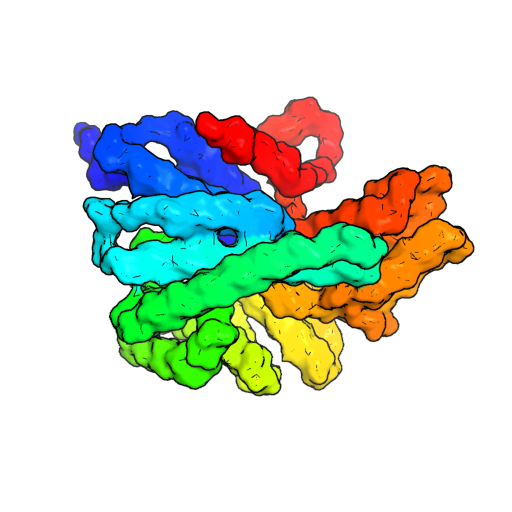 . LEU A 1 172 ? -1.023 -4.112 -12.508 1.00 93.12 172 LEU A N 1
ATOM 1362 C CA . LEU A 1 172 ? -1.345 -4.307 -13.926 1.00 93.12 172 LEU A CA 1
ATOM 1363 C C . LEU A 1 172 ? -2.118 -5.609 -14.188 1.00 93.12 172 LEU A C 1
ATOM 1365 O O . LEU A 1 172 ? -2.810 -5.688 -15.203 1.00 93.12 172 LEU A O 1
ATOM 1369 N N . ALA A 1 173 ? -2.063 -6.603 -13.294 1.00 92.75 173 ALA A N 1
ATOM 1370 C CA . ALA A 1 173 ? -2.831 -7.839 -13.434 1.00 92.75 173 ALA A CA 1
ATOM 1371 C C . ALA A 1 173 ? -4.346 -7.580 -13.415 1.00 92.75 173 ALA A C 1
ATOM 1373 O O . ALA A 1 173 ? -5.087 -8.245 -14.134 1.00 92.75 173 ALA A O 1
ATOM 1374 N N . GLU A 1 174 ? -4.817 -6.571 -12.677 1.00 89.75 174 GLU A N 1
ATOM 1375 C CA . GLU A 1 174 ? -6.238 -6.196 -12.659 1.00 89.75 174 GLU A CA 1
ATOM 1376 C C . GLU A 1 174 ? -6.691 -5.513 -13.952 1.00 89.75 174 GLU A C 1
ATOM 1378 O O . GLU A 1 174 ? -7.871 -5.547 -14.323 1.00 89.75 174 GLU A O 1
ATOM 1383 N N . ILE A 1 175 ? -5.749 -4.869 -14.641 1.00 91.88 175 ILE A N 1
ATOM 1384 C CA . ILE A 1 175 ? -6.002 -4.097 -15.856 1.00 91.88 175 ILE A CA 1
ATOM 1385 C C . ILE A 1 175 ? -5.919 -4.998 -17.087 1.00 91.88 175 ILE A C 1
ATOM 1387 O O . ILE A 1 175 ? -6.836 -4.981 -17.910 1.00 91.88 175 ILE A O 1
ATOM 1391 N N . LEU A 1 176 ? -4.831 -5.764 -17.201 1.00 91.75 176 LEU A N 1
ATOM 1392 C CA . LEU A 1 176 ? -4.477 -6.584 -18.365 1.00 91.75 176 LEU A CA 1
ATOM 1393 C C . LEU A 1 176 ? -4.977 -8.029 -18.254 1.00 91.75 176 LEU A C 1
ATOM 1395 O O . LEU A 1 176 ? -5.079 -8.722 -19.264 1.00 91.75 176 LEU A O 1
ATOM 1399 N N . GLY A 1 177 ? -5.291 -8.473 -17.038 1.00 91.25 177 GLY A N 1
ATOM 1400 C CA . GLY A 1 177 ? -5.572 -9.864 -16.710 1.00 91.25 177 GLY A CA 1
ATOM 1401 C C . GLY A 1 177 ? -4.305 -10.632 -16.292 1.00 91.25 177 GLY A C 1
ATOM 1402 O O . GLY A 1 177 ? -3.222 -10.365 -16.829 1.00 91.25 177 GLY A O 1
ATOM 1403 N N . PRO A 1 178 ? -4.427 -11.630 -15.390 1.00 92.25 178 PRO A N 1
ATOM 1404 C CA . PRO A 1 178 ? -3.296 -12.421 -14.895 1.00 92.25 178 PRO A CA 1
ATOM 1405 C C . PRO A 1 178 ? -2.425 -13.021 -16.007 1.00 92.25 178 PRO A C 1
ATOM 1407 O O . PRO A 1 178 ? -1.212 -12.847 -15.999 1.00 92.25 178 PRO A O 1
ATOM 1410 N N . GLY A 1 179 ? -3.031 -13.641 -17.028 1.00 92.38 179 GLY A N 1
ATOM 1411 C CA . GLY A 1 179 ? -2.290 -14.364 -18.071 1.00 92.38 179 GLY A CA 1
ATOM 1412 C C . GLY A 1 179 ? -1.362 -13.496 -18.934 1.00 92.38 179 GLY A C 1
ATOM 1413 O O . GLY A 1 179 ? -0.279 -13.946 -19.321 1.00 92.38 179 GLY A O 1
ATOM 1414 N N . VAL A 1 180 ? -1.744 -12.242 -19.211 1.00 93.38 180 VAL A N 1
ATOM 1415 C CA . VAL A 1 180 ? -0.886 -11.304 -19.959 1.00 93.38 180 VAL A CA 1
ATOM 1416 C C . VAL A 1 180 ? 0.356 -10.976 -19.137 1.00 93.38 180 VAL A C 1
ATOM 1418 O O . VAL A 1 180 ? 1.474 -11.049 -19.651 1.00 93.38 180 VAL A O 1
ATOM 1421 N N . LEU A 1 181 ? 0.172 -10.676 -17.848 1.00 94.44 181 LEU A N 1
ATOM 1422 C CA . LEU A 1 181 ? 1.284 -10.327 -16.974 1.00 94.44 181 LEU A CA 1
ATOM 1423 C C . LEU A 1 181 ? 2.169 -11.543 -16.669 1.00 94.44 181 LEU A C 1
ATOM 1425 O O . LEU A 1 181 ? 3.388 -11.409 -16.715 1.00 94.44 181 LEU A O 1
ATOM 1429 N N . THR A 1 182 ? 1.603 -12.743 -16.496 1.00 96.06 182 THR A N 1
ATOM 1430 C CA . THR A 1 182 ? 2.371 -13.999 -16.378 1.00 96.06 182 THR A CA 1
ATOM 1431 C C . THR A 1 182 ? 3.282 -14.216 -17.587 1.00 96.06 182 THR A C 1
ATOM 1433 O O . THR A 1 182 ? 4.451 -14.567 -17.434 1.00 96.06 182 THR A O 1
ATOM 1436 N N . THR A 1 183 ? 2.784 -13.952 -18.799 1.00 96.00 183 THR A N 1
ATOM 1437 C CA . THR A 1 183 ? 3.580 -14.079 -20.032 1.00 96.00 183 THR A CA 1
ATOM 1438 C C . THR A 1 183 ? 4.715 -13.050 -20.084 1.00 96.00 183 THR A C 1
ATOM 1440 O O . THR A 1 183 ? 5.838 -13.373 -20.487 1.00 96.00 183 THR A O 1
ATOM 1443 N N . ALA A 1 184 ? 4.449 -11.813 -19.651 1.00 95.00 184 ALA A N 1
ATOM 1444 C CA . ALA A 1 184 ? 5.469 -10.772 -19.554 1.00 95.00 184 ALA A CA 1
ATOM 1445 C C . ALA A 1 184 ? 6.551 -11.138 -18.523 1.00 95.00 184 ALA A C 1
ATOM 1447 O O . ALA A 1 184 ? 7.735 -11.044 -18.835 1.00 95.00 184 ALA A O 1
ATOM 1448 N N . VAL A 1 185 ? 6.162 -11.663 -17.355 1.00 95.69 185 VAL A N 1
ATOM 1449 C CA . VAL A 1 185 ? 7.088 -12.152 -16.320 1.00 95.69 185 VAL A CA 1
ATOM 1450 C C . VAL A 1 185 ? 7.929 -13.323 -16.820 1.00 95.69 185 VAL A C 1
ATOM 1452 O O . VAL A 1 185 ? 9.138 -13.330 -16.609 1.00 95.69 185 VAL A O 1
ATOM 1455 N N . ALA A 1 186 ? 7.335 -14.294 -17.517 1.00 96.50 186 ALA A N 1
ATOM 1456 C CA . ALA A 1 186 ? 8.084 -15.403 -18.109 1.00 96.50 186 ALA A CA 1
ATOM 1457 C C . ALA A 1 186 ? 9.134 -14.897 -19.113 1.00 96.50 186 ALA A C 1
ATOM 1459 O O . ALA A 1 186 ? 10.283 -15.332 -19.095 1.00 96.50 186 ALA A O 1
ATOM 1460 N N . THR A 1 187 ? 8.764 -13.911 -19.935 1.00 96.00 187 THR A N 1
ATOM 1461 C CA . THR A 1 187 ? 9.699 -13.267 -20.867 1.00 96.00 187 THR A CA 1
ATOM 1462 C C . THR A 1 187 ? 10.803 -12.509 -20.122 1.00 96.00 187 THR A C 1
ATOM 1464 O O . THR A 1 187 ? 11.973 -12.629 -20.479 1.00 96.00 187 THR A O 1
ATOM 1467 N N . ALA A 1 188 ? 10.457 -11.766 -19.067 1.00 94.06 188 ALA A N 1
ATOM 1468 C CA . ALA A 1 188 ? 11.417 -11.071 -18.215 1.00 94.06 188 ALA A CA 1
ATOM 1469 C C . ALA A 1 188 ? 12.409 -12.046 -17.562 1.00 94.06 188 ALA A C 1
ATOM 1471 O O . ALA A 1 188 ? 13.606 -11.786 -17.597 1.00 94.06 188 ALA A O 1
ATOM 1472 N N . ARG A 1 189 ? 11.944 -13.201 -17.060 1.00 94.69 189 ARG A N 1
ATOM 1473 C CA . ARG A 1 189 ? 12.807 -14.252 -16.489 1.00 94.69 189 ARG A CA 1
ATOM 1474 C C . ARG A 1 189 ? 13.824 -14.785 -17.496 1.00 94.69 189 ARG A C 1
ATOM 1476 O O . ARG A 1 189 ? 14.985 -14.948 -17.138 1.00 94.69 189 ARG A O 1
ATOM 1483 N N . GLU A 1 190 ? 13.417 -15.032 -18.740 1.00 95.44 190 GLU A N 1
ATOM 1484 C CA . GLU A 1 190 ? 14.349 -15.494 -19.778 1.00 95.44 190 GLU A CA 1
ATOM 1485 C C . GLU A 1 190 ? 15.381 -14.420 -20.146 1.00 95.44 190 GLU A C 1
ATOM 1487 O O . GLU A 1 190 ? 16.566 -14.720 -20.293 1.00 95.44 190 GLU A O 1
ATOM 1492 N N . LEU A 1 191 ? 14.955 -13.157 -20.246 1.00 93.06 191 LEU A N 1
ATOM 1493 C CA . LEU A 1 191 ? 15.852 -12.038 -20.546 1.00 93.06 191 LEU A CA 1
ATOM 1494 C C . LEU A 1 191 ? 16.810 -11.716 -19.388 1.00 93.06 191 LEU A C 1
ATOM 1496 O O . LEU A 1 191 ? 17.949 -11.321 -19.635 1.00 93.06 191 LEU A O 1
ATOM 1500 N N . ASP A 1 192 ? 16.366 -11.898 -18.144 1.00 92.31 192 ASP A N 1
ATOM 1501 C CA . ASP A 1 192 ? 17.144 -11.652 -16.925 1.00 92.31 192 ASP A CA 1
ATOM 1502 C C . ASP A 1 192 ? 17.834 -12.914 -16.388 1.00 92.31 192 ASP A C 1
ATOM 1504 O O . ASP A 1 192 ? 18.379 -12.905 -15.289 1.00 92.31 192 ASP A O 1
ATOM 1508 N N . LYS A 1 193 ? 17.891 -14.001 -17.166 1.00 92.62 193 LYS A N 1
ATOM 1509 C CA . LYS A 1 193 ? 18.510 -15.272 -16.752 1.00 92.62 193 LYS A CA 1
ATOM 1510 C C . LYS A 1 193 ? 19.974 -15.133 -16.313 1.00 92.62 193 LYS A C 1
ATOM 1512 O O . LYS A 1 193 ? 20.450 -15.917 -15.497 1.00 92.62 193 LYS A O 1
ATOM 1517 N N . ALA A 1 194 ? 20.686 -14.146 -16.858 1.00 92.19 194 ALA A N 1
ATOM 1518 C CA . ALA A 1 194 ? 22.066 -13.831 -16.490 1.00 92.19 194 ALA A CA 1
ATOM 1519 C C . ALA A 1 194 ? 22.200 -13.049 -15.165 1.00 92.19 194 ALA A C 1
ATOM 1521 O O . ALA A 1 194 ? 23.320 -12.887 -14.687 1.00 92.19 194 ALA A O 1
ATOM 1522 N N . TYR A 1 195 ? 21.087 -12.597 -14.580 1.00 91.12 195 TYR A N 1
ATOM 1523 C CA . TYR A 1 195 ? 21.008 -11.756 -13.383 1.00 91.12 195 TYR A CA 1
ATOM 1524 C C . TYR A 1 195 ? 20.164 -12.453 -12.302 1.00 91.12 195 TYR A C 1
ATOM 1526 O O . TYR A 1 195 ? 18.977 -12.146 -12.140 1.00 91.12 195 TYR A O 1
ATOM 1534 N N . PRO A 1 196 ? 20.731 -13.425 -11.560 1.00 90.94 196 PRO A N 1
ATOM 1535 C CA . PRO A 1 196 ? 20.005 -14.177 -10.534 1.00 90.94 196 PRO A CA 1
ATOM 1536 C C . PRO A 1 196 ? 19.320 -13.295 -9.481 1.00 90.94 196 PRO A C 1
ATOM 1538 O O . PRO A 1 196 ? 18.291 -13.680 -8.931 1.00 90.94 196 PRO A O 1
ATOM 1541 N N . GLU A 1 197 ? 19.848 -12.097 -9.229 1.00 90.75 197 GLU A N 1
ATOM 1542 C CA . GLU A 1 197 ? 19.277 -11.100 -8.326 1.00 90.75 197 GLU A CA 1
ATOM 1543 C C . GLU A 1 197 ? 17.890 -10.597 -8.752 1.00 90.75 197 GLU A C 1
ATOM 1545 O O . GLU A 1 197 ? 17.150 -10.092 -7.913 1.00 90.75 197 GLU A O 1
ATOM 1550 N N . ALA A 1 198 ? 17.503 -10.743 -10.024 1.00 92.31 198 ALA A N 1
ATOM 1551 C CA . ALA A 1 198 ? 16.173 -10.376 -10.506 1.00 92.31 198 ALA A CA 1
ATOM 1552 C C . ALA A 1 198 ? 15.099 -11.403 -10.108 1.00 92.31 198 ALA A C 1
ATOM 1554 O O . ALA A 1 198 ? 13.926 -11.044 -9.967 1.00 92.31 198 ALA A O 1
ATOM 1555 N N . ALA A 1 199 ? 15.479 -12.671 -9.907 1.00 95.06 199 ALA A N 1
ATOM 1556 C CA . ALA A 1 199 ? 14.531 -13.765 -9.707 1.00 95.06 199 ALA A CA 1
ATOM 1557 C C . ALA A 1 199 ? 13.594 -13.558 -8.499 1.00 95.06 199 ALA A C 1
ATOM 1559 O O . ALA A 1 199 ? 12.387 -13.694 -8.696 1.00 95.06 199 ALA A O 1
ATOM 1560 N N . PRO A 1 200 ? 14.063 -13.127 -7.308 1.00 96.25 200 PRO A N 1
ATOM 1561 C CA . PRO A 1 200 ? 13.178 -12.901 -6.162 1.00 96.25 200 PRO A CA 1
ATOM 1562 C C . PRO A 1 200 ? 12.136 -11.793 -6.385 1.00 96.25 200 PRO A C 1
ATOM 1564 O O . PRO A 1 200 ? 11.021 -11.875 -5.876 1.00 96.25 200 PRO A O 1
ATOM 1567 N N . TYR A 1 201 ? 12.460 -10.765 -7.177 1.00 95.12 201 TYR A N 1
ATOM 1568 C CA . TYR A 1 201 ? 11.508 -9.702 -7.530 1.00 95.12 201 TYR A CA 1
ATOM 1569 C C . TYR A 1 201 ? 10.457 -10.197 -8.530 1.00 95.12 201 TYR A C 1
ATOM 1571 O O . TYR A 1 201 ? 9.286 -9.833 -8.438 1.00 95.12 201 TYR A O 1
ATOM 1579 N N . LEU A 1 202 ? 10.861 -11.054 -9.471 1.00 96.12 202 LEU A N 1
ATOM 1580 C CA . LEU A 1 202 ? 9.938 -11.704 -10.402 1.00 96.12 202 LEU A CA 1
ATOM 1581 C C . LEU A 1 202 ? 9.068 -12.750 -9.689 1.00 96.12 202 LEU A C 1
ATOM 1583 O O . LEU A 1 202 ? 7.911 -12.925 -10.068 1.00 96.12 202 LEU A O 1
ATOM 1587 N N . ASP A 1 203 ? 9.579 -13.404 -8.640 1.00 98.00 203 ASP A N 1
ATOM 1588 C CA . ASP A 1 203 ? 8.791 -14.255 -7.741 1.00 98.00 203 ASP A CA 1
ATOM 1589 C C . ASP A 1 203 ? 7.740 -13.428 -6.991 1.00 98.00 203 ASP A C 1
ATOM 1591 O O . ASP A 1 203 ? 6.577 -13.816 -6.996 1.00 98.00 203 ASP A O 1
ATOM 1595 N N . ALA A 1 204 ? 8.089 -12.253 -6.450 1.00 97.31 204 ALA A N 1
ATOM 1596 C CA . ALA A 1 204 ? 7.115 -11.359 -5.812 1.00 97.31 204 ALA A CA 1
ATOM 1597 C C . ALA A 1 204 ? 5.969 -10.979 -6.763 1.00 97.31 204 ALA A C 1
ATOM 1599 O O . ALA A 1 204 ? 4.800 -11.063 -6.391 1.00 97.31 204 ALA A O 1
ATOM 1600 N N . LEU A 1 205 ? 6.302 -10.616 -8.007 1.00 96.69 205 LEU A N 1
ATOM 1601 C CA . LEU A 1 205 ? 5.313 -10.284 -9.032 1.00 96.69 205 LEU A CA 1
ATOM 1602 C C . LEU A 1 205 ? 4.463 -11.503 -9.430 1.00 96.69 205 LEU A C 1
ATOM 1604 O O . LEU A 1 205 ? 3.254 -11.379 -9.587 1.00 96.69 205 LEU A O 1
ATOM 1608 N N . SER A 1 206 ? 5.074 -12.686 -9.555 1.00 97.88 206 SER A N 1
ATOM 1609 C CA . SER A 1 206 ? 4.351 -13.935 -9.852 1.00 97.88 206 SER A CA 1
ATOM 1610 C C . SER A 1 206 ? 3.371 -14.293 -8.730 1.00 97.88 206 SER A C 1
ATOM 1612 O O . SER A 1 206 ? 2.229 -14.649 -9.006 1.00 97.88 206 SER A O 1
ATOM 1614 N N . GLY A 1 207 ? 3.793 -14.137 -7.472 1.00 98.00 207 GLY A N 1
ATOM 1615 C CA . GLY A 1 207 ? 2.960 -14.389 -6.298 1.00 98.00 207 GLY A CA 1
ATOM 1616 C C . GLY A 1 207 ? 1.776 -13.435 -6.192 1.00 98.00 207 GLY A C 1
ATOM 1617 O O . GLY A 1 207 ? 0.666 -13.879 -5.923 1.00 98.00 207 GLY A O 1
ATOM 1618 N N . GLU A 1 208 ? 1.966 -12.146 -6.488 1.00 97.44 208 GLU A N 1
ATOM 1619 C CA . GLU A 1 208 ? 0.851 -11.194 -6.518 1.00 97.44 208 GLU A CA 1
ATOM 1620 C C . GLU A 1 208 ? -0.153 -11.518 -7.639 1.00 97.44 208 GLU A C 1
ATOM 1622 O O . GLU A 1 208 ? -1.363 -11.423 -7.432 1.00 97.44 208 GLU A O 1
ATOM 1627 N N . ILE A 1 209 ? 0.326 -11.939 -8.818 1.00 97.44 209 ILE A N 1
ATOM 1628 C CA . ILE A 1 209 ? -0.546 -12.380 -9.918 1.00 97.44 209 ILE A CA 1
ATOM 1629 C C . ILE A 1 209 ? -1.386 -13.589 -9.488 1.00 97.44 209 ILE A C 1
ATOM 1631 O O . ILE A 1 209 ? -2.598 -13.582 -9.708 1.00 97.44 209 ILE A O 1
ATOM 1635 N N . ALA A 1 210 ? -0.765 -14.592 -8.858 1.00 97.38 210 ALA A N 1
ATOM 1636 C CA . ALA A 1 210 ? -1.453 -15.771 -8.332 1.00 97.38 210 ALA A CA 1
ATOM 1637 C C . ALA A 1 210 ? -2.473 -15.393 -7.244 1.00 97.38 210 ALA A C 1
ATOM 1639 O O . ALA A 1 210 ? -3.638 -15.783 -7.328 1.00 97.38 210 ALA A O 1
ATOM 1640 N N . TYR A 1 211 ? -2.086 -14.524 -6.302 1.00 97.25 211 TYR A N 1
ATOM 1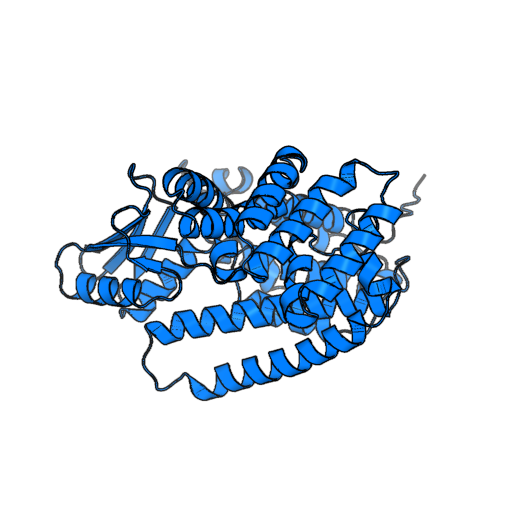641 C CA . TYR A 1 211 ? -2.959 -14.016 -5.241 1.00 97.25 211 TYR A CA 1
ATOM 1642 C C . TYR A 1 211 ? -4.205 -13.322 -5.806 1.00 97.25 211 TYR A C 1
ATOM 1644 O O . TYR A 1 211 ? -5.328 -13.645 -5.419 1.00 97.25 211 TYR A O 1
ATOM 1652 N N . ARG A 1 212 ? -4.032 -12.415 -6.778 1.00 93.94 212 ARG A N 1
ATOM 1653 C CA . ARG A 1 212 ? -5.154 -11.742 -7.461 1.00 93.94 212 ARG A CA 1
ATOM 1654 C C . ARG A 1 212 ? -5.984 -12.704 -8.317 1.00 93.94 212 ARG A C 1
ATOM 1656 O O . ARG A 1 212 ? -7.168 -12.459 -8.533 1.00 93.94 212 ARG A O 1
ATOM 1663 N N . GLY A 1 213 ? -5.375 -13.786 -8.802 1.00 93.12 213 GLY A N 1
ATOM 1664 C CA . GLY A 1 213 ? -6.045 -14.883 -9.500 1.00 93.12 213 GLY A CA 1
ATOM 1665 C C . GLY A 1 213 ? -6.812 -15.842 -8.581 1.00 93.12 213 GLY A C 1
ATOM 1666 O O . GLY A 1 213 ? -7.617 -16.624 -9.082 1.00 93.12 213 GLY A O 1
ATOM 1667 N N . GLY A 1 214 ? -6.601 -15.764 -7.263 1.00 94.56 214 GLY A N 1
ATOM 1668 C CA . GLY A 1 214 ? -7.208 -16.645 -6.265 1.00 94.56 214 GLY A CA 1
ATOM 1669 C C . GLY A 1 214 ? -6.468 -17.968 -6.035 1.00 94.56 214 GLY A C 1
ATOM 1670 O O . GLY A 1 214 ? -6.973 -18.795 -5.282 1.00 94.56 214 GLY A O 1
ATOM 1671 N N . ASP A 1 215 ? -5.296 -18.170 -6.644 1.00 97.00 215 ASP A N 1
ATOM 1672 C CA . ASP A 1 215 ? -4.438 -19.333 -6.382 1.00 97.00 215 ASP A CA 1
ATOM 1673 C C . ASP A 1 215 ? -3.532 -19.031 -5.180 1.00 97.00 215 ASP A C 1
ATOM 1675 O O . ASP A 1 215 ? -2.425 -18.499 -5.308 1.00 97.00 215 ASP A O 1
ATOM 1679 N N . LEU A 1 216 ? -4.073 -19.266 -3.981 1.00 98.25 216 LEU A N 1
ATOM 1680 C CA . LEU A 1 216 ? -3.421 -18.888 -2.728 1.00 98.25 216 LEU A CA 1
ATOM 1681 C C . LEU A 1 216 ? -2.204 -19.767 -2.427 1.00 98.25 216 LEU A C 1
ATOM 1683 O O . LEU A 1 216 ? -1.186 -19.238 -1.984 1.00 98.25 216 LEU A O 1
ATOM 1687 N N . ASP A 1 217 ? -2.261 -21.062 -2.735 1.00 98.12 217 ASP A N 1
ATOM 1688 C CA . ASP A 1 217 ? -1.136 -21.986 -2.557 1.00 98.12 217 ASP A CA 1
ATOM 1689 C C . ASP A 1 217 ? 0.067 -21.572 -3.415 1.00 98.12 217 ASP A C 1
ATOM 1691 O O . ASP A 1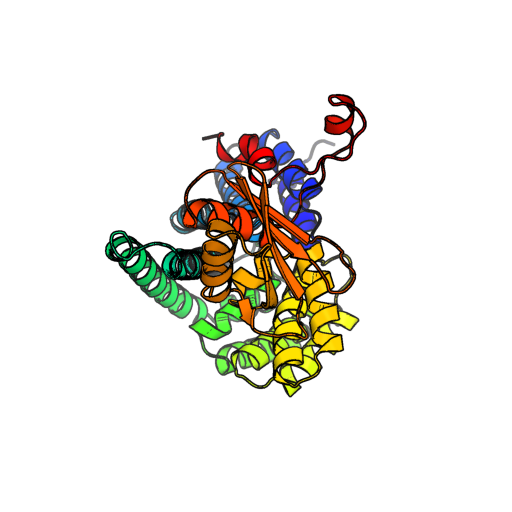 217 ? 1.197 -21.466 -2.919 1.00 98.12 217 ASP A O 1
ATOM 1695 N N . GLU A 1 218 ? -0.162 -21.275 -4.701 1.00 98.06 218 GLU A N 1
ATOM 1696 C CA . GLU A 1 218 ? 0.896 -20.796 -5.589 1.00 98.06 218 GLU A CA 1
ATOM 1697 C C . GLU A 1 218 ? 1.431 -19.430 -5.130 1.00 98.06 218 GLU A C 1
ATOM 1699 O O . GLU A 1 218 ? 2.652 -19.218 -5.085 1.00 98.06 218 GLU A O 1
ATOM 1704 N N . ALA A 1 219 ? 0.542 -18.521 -4.716 1.00 98.44 219 ALA A N 1
ATOM 1705 C CA . ALA A 1 219 ? 0.926 -17.216 -4.187 1.00 98.44 219 ALA A CA 1
ATOM 1706 C C . ALA A 1 219 ? 1.848 -17.334 -2.966 1.00 98.44 219 ALA A C 1
ATOM 1708 O O . ALA A 1 219 ? 2.890 -16.673 -2.915 1.00 98.44 219 ALA A O 1
ATOM 1709 N N . LEU A 1 220 ? 1.512 -18.199 -2.003 1.00 98.75 220 LEU A N 1
ATOM 1710 C CA . LEU A 1 220 ? 2.318 -18.437 -0.804 1.00 98.75 220 LEU A CA 1
ATOM 1711 C C . LEU A 1 220 ? 3.685 -19.039 -1.149 1.00 98.75 220 LEU A C 1
ATOM 1713 O O . LEU A 1 220 ? 4.704 -18.574 -0.629 1.00 98.75 220 LEU A O 1
ATOM 1717 N N . GLY A 1 221 ? 3.735 -19.988 -2.087 1.00 98.56 221 GLY A N 1
ATOM 1718 C CA . GLY A 1 221 ? 4.993 -20.561 -2.570 1.00 98.56 221 GLY A CA 1
ATOM 1719 C C . GLY A 1 221 ? 5.915 -19.526 -3.227 1.00 98.56 221 GLY A C 1
ATOM 1720 O O . GLY A 1 221 ? 7.138 -19.578 -3.061 1.00 98.56 221 GLY A O 1
ATOM 1721 N N . PHE A 1 222 ? 5.358 -18.554 -3.954 1.00 98.69 222 PHE A N 1
ATOM 1722 C CA . PHE A 1 222 ? 6.125 -17.428 -4.491 1.00 98.69 222 PHE A CA 1
ATOM 1723 C C . PHE A 1 222 ? 6.522 -16.408 -3.419 1.00 98.69 222 PHE A C 1
ATOM 1725 O O . PHE A 1 222 ? 7.649 -15.909 -3.462 1.00 98.69 222 PHE A O 1
ATOM 1732 N N . ALA A 1 223 ? 5.655 -16.130 -2.441 1.00 98.56 223 ALA A N 1
ATOM 1733 C CA . ALA A 1 223 ? 5.955 -15.229 -1.329 1.00 98.56 223 ALA A CA 1
ATOM 1734 C C . ALA A 1 223 ? 7.188 -15.694 -0.547 1.00 98.56 223 ALA A C 1
ATOM 1736 O O . ALA A 1 223 ? 8.073 -14.894 -0.250 1.00 98.56 223 ALA A O 1
ATOM 1737 N N . GLU A 1 224 ? 7.275 -16.993 -0.249 1.00 98.38 224 GLU A N 1
ATOM 1738 C CA . GLU A 1 224 ? 8.405 -17.577 0.477 1.00 98.38 224 GLU A CA 1
ATOM 1739 C C . GLU A 1 224 ? 9.723 -17.407 -0.288 1.00 98.38 224 GLU A C 1
ATOM 1741 O O . GLU A 1 224 ? 10.712 -16.938 0.281 1.00 98.38 224 GLU A O 1
ATOM 1746 N N . LYS A 1 225 ? 9.731 -17.703 -1.594 1.00 98.31 225 LYS A N 1
ATOM 1747 C CA . LYS A 1 225 ? 10.908 -17.509 -2.460 1.00 98.31 225 LYS A CA 1
ATOM 1748 C C . LYS A 1 225 ? 11.315 -16.037 -2.537 1.00 98.31 225 LYS A C 1
ATOM 1750 O O . LYS A 1 225 ? 12.489 -15.707 -2.357 1.00 98.31 225 LYS A O 1
ATOM 1755 N N . ALA A 1 226 ? 10.342 -15.152 -2.745 1.00 98.06 226 ALA A N 1
ATOM 1756 C CA . ALA A 1 226 ? 10.564 -13.717 -2.834 1.00 98.06 226 ALA A CA 1
ATOM 1757 C C . ALA A 1 226 ? 11.136 -13.150 -1.529 1.00 98.06 226 ALA A C 1
ATOM 1759 O O . ALA A 1 226 ? 12.166 -12.481 -1.542 1.00 98.06 226 ALA A O 1
ATOM 1760 N N . LEU A 1 227 ? 10.524 -13.445 -0.381 1.00 97.75 227 LEU A N 1
ATOM 1761 C CA . LEU A 1 227 ? 10.965 -12.930 0.918 1.00 97.75 227 LEU A CA 1
ATOM 1762 C C . LEU A 1 227 ? 12.288 -13.541 1.391 1.00 97.75 227 LEU A C 1
ATOM 1764 O O . LEU A 1 227 ? 12.992 -12.898 2.174 1.00 97.75 227 LEU A O 1
ATOM 1768 N N . ALA A 1 228 ? 12.648 -14.736 0.924 1.00 97.69 228 ALA A N 1
ATOM 1769 C CA . ALA A 1 228 ? 13.969 -15.310 1.160 1.00 97.69 228 ALA A CA 1
ATOM 1770 C C . ALA A 1 228 ? 15.060 -14.636 0.308 1.00 97.69 228 ALA A C 1
ATOM 1772 O O . ALA A 1 228 ? 16.186 -14.479 0.776 1.00 97.69 228 ALA A O 1
ATOM 1773 N N . GLY A 1 229 ? 14.738 -14.239 -0.928 1.00 96.25 229 GLY A N 1
ATOM 1774 C CA . GLY A 1 229 ? 15.718 -13.713 -1.881 1.00 96.25 229 GLY A CA 1
ATOM 1775 C C . GLY A 1 229 ? 15.831 -12.186 -1.951 1.00 96.25 229 GLY A C 1
ATOM 1776 O O . GLY A 1 229 ? 16.907 -11.676 -2.256 1.00 96.25 229 GLY A O 1
ATOM 1777 N N . ILE A 1 230 ? 14.759 -11.437 -1.673 1.00 95.38 230 ILE A N 1
ATOM 1778 C CA . ILE A 1 230 ? 14.780 -9.968 -1.708 1.00 95.38 230 ILE A CA 1
ATOM 1779 C C . ILE A 1 230 ? 15.581 -9.443 -0.504 1.00 95.38 230 ILE A C 1
ATOM 1781 O O . ILE A 1 230 ? 15.232 -9.767 0.637 1.00 95.38 230 ILE A O 1
ATOM 1785 N N . PRO A 1 231 ? 16.597 -8.582 -0.701 1.00 93.44 231 PRO A N 1
ATOM 1786 C CA . PRO A 1 231 ? 17.370 -8.002 0.393 1.00 93.44 231 PRO A CA 1
ATOM 1787 C C . PRO A 1 231 ? 16.498 -7.261 1.409 1.00 93.44 231 PRO A C 1
ATOM 1789 O O . PRO A 1 231 ? 15.558 -6.559 1.047 1.00 93.44 231 PRO A O 1
ATOM 1792 N N . THR A 1 232 ? 16.852 -7.331 2.693 1.00 91.25 232 THR A N 1
ATOM 1793 C CA . THR A 1 232 ? 16.152 -6.585 3.759 1.00 91.25 232 THR A CA 1
ATOM 1794 C C . THR A 1 232 ? 16.192 -5.069 3.559 1.00 91.25 232 THR A C 1
ATOM 1796 O O . THR A 1 232 ? 15.310 -4.372 4.053 1.00 91.25 232 THR A O 1
ATOM 1799 N N . ALA A 1 233 ? 17.184 -4.570 2.813 1.00 89.94 233 ALA A N 1
ATOM 1800 C CA . ALA A 1 233 ? 17.301 -3.169 2.428 1.00 89.94 233 ALA A CA 1
ATOM 1801 C C . ALA A 1 233 ? 16.173 -2.692 1.498 1.00 89.94 233 ALA A C 1
ATOM 1803 O O . ALA A 1 233 ? 15.921 -1.495 1.474 1.00 89.94 233 ALA A O 1
ATOM 1804 N N . ASP A 1 234 ? 15.470 -3.593 0.800 1.00 90.81 234 ASP A N 1
ATOM 1805 C CA . ASP A 1 234 ? 14.333 -3.283 -0.077 1.00 90.81 234 ASP A CA 1
ATOM 1806 C C . ASP A 1 234 ? 13.007 -3.455 0.686 1.00 90.81 234 ASP A C 1
ATOM 1808 O O . ASP A 1 234 ? 12.158 -4.291 0.366 1.00 90.81 234 ASP A O 1
ATOM 1812 N N . GLY A 1 235 ? 12.846 -2.670 1.754 1.00 92.88 235 GLY A N 1
ATOM 1813 C CA . GLY A 1 235 ? 11.744 -2.802 2.708 1.00 92.88 235 GLY A CA 1
ATOM 1814 C C . GLY A 1 235 ? 10.347 -2.728 2.085 1.00 92.88 235 GLY A C 1
ATOM 1815 O O . GLY A 1 235 ? 9.512 -3.581 2.387 1.00 92.88 235 GLY A O 1
ATOM 1816 N N . LEU A 1 236 ? 10.082 -1.771 1.180 1.00 92.75 236 LEU A N 1
ATOM 1817 C CA . LEU A 1 236 ? 8.718 -1.556 0.669 1.00 92.75 236 LEU A CA 1
ATOM 1818 C C . LEU A 1 236 ? 8.150 -2.782 -0.038 1.00 92.75 236 LEU A C 1
ATOM 1820 O O . LEU A 1 236 ? 7.031 -3.186 0.264 1.00 92.75 236 LEU A O 1
ATOM 1824 N N . ILE A 1 237 ? 8.907 -3.385 -0.961 1.00 94.94 237 ILE A N 1
ATOM 1825 C CA . ILE A 1 237 ? 8.416 -4.563 -1.685 1.00 94.94 237 ILE A CA 1
ATOM 1826 C C . ILE A 1 237 ? 8.244 -5.752 -0.740 1.00 94.94 237 ILE A C 1
ATOM 1828 O O . ILE A 1 237 ? 7.283 -6.498 -0.886 1.00 94.94 237 ILE A O 1
ATOM 1832 N N . ARG A 1 238 ? 9.113 -5.904 0.267 1.00 96.94 238 ARG A N 1
ATOM 1833 C CA . ARG A 1 238 ? 8.983 -6.979 1.256 1.00 96.94 238 ARG A CA 1
ATOM 1834 C C . ARG A 1 238 ? 7.694 -6.840 2.055 1.00 96.94 238 ARG A C 1
ATOM 1836 O O . ARG A 1 238 ? 6.935 -7.797 2.127 1.00 96.94 238 ARG A O 1
ATOM 1843 N N . TRP A 1 239 ? 7.407 -5.663 2.610 1.00 97.06 239 TRP A N 1
ATOM 1844 C CA . TRP A 1 239 ? 6.178 -5.457 3.386 1.00 97.06 239 TRP A CA 1
ATOM 1845 C C . TRP A 1 239 ? 4.924 -5.496 2.512 1.00 97.06 239 TRP A C 1
ATOM 1847 O O . TRP A 1 239 ? 3.896 -6.015 2.941 1.00 97.06 239 TRP A O 1
ATOM 1857 N N . TYR A 1 240 ? 5.015 -5.034 1.264 1.00 97.19 240 TYR A N 1
ATOM 1858 C CA . TYR A 1 240 ? 3.944 -5.204 0.287 1.00 97.19 240 TYR A CA 1
ATOM 1859 C C . TYR A 1 240 ? 3.637 -6.689 0.038 1.00 97.19 240 TYR A C 1
ATOM 1861 O O . TYR A 1 240 ? 2.483 -7.099 0.145 1.00 97.19 240 TYR A O 1
ATOM 1869 N N . VAL A 1 241 ? 4.672 -7.511 -0.186 1.00 98.25 241 VAL A N 1
ATOM 1870 C CA . VAL A 1 241 ? 4.549 -8.973 -0.318 1.00 98.25 241 VAL A CA 1
ATOM 1871 C C . VAL A 1 241 ? 3.951 -9.604 0.934 1.00 98.25 241 VAL A C 1
ATOM 1873 O O . VAL A 1 241 ? 3.007 -10.383 0.844 1.00 98.25 241 VAL A O 1
ATOM 1876 N N . MET A 1 242 ? 4.438 -9.217 2.114 1.00 98.50 242 MET A N 1
ATOM 1877 C CA . MET A 1 242 ? 3.916 -9.717 3.388 1.00 98.50 242 MET A CA 1
ATOM 1878 C C . MET A 1 242 ? 2.437 -9.373 3.599 1.00 98.50 242 MET A C 1
ATOM 1880 O O . MET A 1 242 ? 1.752 -10.102 4.305 1.00 98.50 242 MET A O 1
ATOM 1884 N N . THR A 1 243 ? 1.922 -8.308 2.981 1.00 98.44 243 THR A N 1
ATOM 1885 C CA . THR A 1 243 ? 0.519 -7.897 3.141 1.00 98.44 243 THR A CA 1
ATOM 1886 C C . THR A 1 243 ? -0.436 -8.850 2.437 1.00 98.44 243 THR A C 1
ATOM 1888 O O . THR A 1 243 ? -1.353 -9.370 3.071 1.00 98.44 243 THR A O 1
ATOM 1891 N N . TRP A 1 244 ? -0.217 -9.128 1.148 1.00 98.00 244 TRP A N 1
ATOM 1892 C CA . TRP A 1 244 ? -1.045 -10.111 0.447 1.00 98.00 244 TRP A CA 1
ATOM 1893 C C . TRP A 1 244 ? -0.741 -11.543 0.905 1.00 98.00 244 TRP A C 1
ATOM 1895 O O . TRP A 1 244 ? -1.649 -12.370 0.947 1.00 98.00 244 TRP A O 1
ATOM 1905 N N . GLN A 1 245 ? 0.491 -11.833 1.346 1.00 98.69 245 GLN A N 1
ATOM 1906 C CA . GLN A 1 245 ? 0.819 -13.108 1.990 1.00 98.69 245 GLN A CA 1
ATOM 1907 C C . GLN A 1 245 ? 0.008 -13.300 3.278 1.00 98.69 245 GLN A C 1
ATOM 1909 O O . GLN A 1 245 ? -0.494 -14.392 3.522 1.00 98.69 245 GLN A O 1
ATOM 1914 N N . ALA A 1 246 ? -0.143 -12.258 4.101 1.00 98.62 246 ALA A N 1
ATOM 1915 C CA . ALA A 1 246 ? -0.913 -12.332 5.337 1.00 98.62 246 ALA A CA 1
ATOM 1916 C C . ALA A 1 246 ? -2.404 -12.605 5.078 1.00 98.62 246 ALA A C 1
ATOM 1918 O O . ALA A 1 246 ? -2.996 -13.429 5.778 1.00 98.62 246 ALA A O 1
ATOM 1919 N N . ASP A 1 247 ? -3.009 -11.970 4.066 1.00 98.56 247 ASP A N 1
ATOM 1920 C CA . ASP A 1 247 ? -4.396 -12.271 3.672 1.00 98.56 247 ASP A CA 1
ATOM 1921 C C . ASP A 1 247 ? -4.537 -13.691 3.107 1.00 98.56 247 ASP A C 1
ATOM 1923 O O . ASP A 1 247 ? -5.462 -14.405 3.497 1.00 98.56 247 ASP A O 1
ATOM 1927 N N . ALA A 1 248 ? -3.594 -14.137 2.268 1.00 98.56 248 ALA A N 1
ATOM 1928 C CA . ALA A 1 248 ? -3.569 -15.500 1.739 1.00 98.56 248 ALA A CA 1
ATOM 1929 C C . ALA A 1 248 ? -3.459 -16.551 2.860 1.00 98.56 248 ALA A C 1
ATOM 1931 O O . ALA A 1 248 ? -4.307 -17.433 2.953 1.00 98.56 248 ALA A O 1
ATOM 1932 N N . LEU A 1 249 ? -2.496 -16.401 3.780 1.00 98.62 249 LEU A N 1
ATOM 1933 C CA . LEU A 1 249 ? -2.337 -17.277 4.951 1.00 98.62 249 LEU A CA 1
ATOM 1934 C C . LEU A 1 249 ? -3.607 -17.312 5.808 1.00 98.62 249 LEU A C 1
ATOM 1936 O O . LEU A 1 249 ? -4.004 -18.364 6.301 1.00 98.62 249 LEU A O 1
ATOM 1940 N N . TRP A 1 250 ? -4.258 -16.161 5.998 1.00 98.19 250 TRP A N 1
ATOM 1941 C CA . TRP A 1 250 ? -5.493 -16.093 6.773 1.00 98.19 250 TRP A CA 1
ATOM 1942 C C . TRP A 1 250 ? -6.628 -16.879 6.109 1.00 98.19 250 TRP A C 1
ATOM 1944 O O . TRP A 1 250 ? -7.376 -17.581 6.793 1.00 98.19 250 TRP A O 1
ATOM 1954 N N . ARG A 1 251 ? -6.758 -16.761 4.784 1.00 97.44 251 ARG A N 1
ATOM 1955 C CA . ARG A 1 251 ? -7.765 -17.468 3.981 1.00 97.44 251 ARG A CA 1
ATOM 1956 C C . ARG A 1 251 ? -7.532 -18.979 3.936 1.00 97.44 251 ARG A C 1
ATOM 1958 O O . ARG A 1 251 ? -8.512 -19.713 4.004 1.00 97.44 251 ARG A O 1
ATOM 1965 N N . GLU A 1 252 ? -6.276 -19.415 3.947 1.00 97.75 252 GLU A N 1
ATOM 1966 C CA . GLU A 1 252 ? -5.880 -20.830 4.058 1.00 97.75 252 GLU A CA 1
ATOM 1967 C C . GLU A 1 252 ? -5.963 -21.386 5.496 1.00 97.75 252 GLU A C 1
ATOM 1969 O O . GLU A 1 252 ? -5.729 -22.566 5.749 1.00 97.75 252 GLU A O 1
ATOM 1974 N N . GLY A 1 253 ? -6.327 -20.556 6.480 1.00 97.44 253 GLY A N 1
ATOM 1975 C CA . GLY A 1 253 ? -6.486 -20.980 7.875 1.00 97.44 253 GLY A CA 1
ATOM 1976 C C . GLY A 1 253 ? -5.183 -21.046 8.680 1.00 97.44 253 GLY A C 1
ATOM 1977 O O . GLY A 1 253 ? -5.198 -21.449 9.847 1.00 97.44 253 GLY A O 1
ATOM 1978 N N . GLU A 1 254 ? -4.066 -20.585 8.119 1.00 97.81 254 GLU A N 1
ATOM 1979 C CA . GLU A 1 254 ? -2.764 -20.471 8.782 1.00 97.81 254 GLU A CA 1
ATOM 1980 C C . GLU A 1 254 ? -2.677 -19.207 9.661 1.00 97.81 254 GLU A C 1
ATOM 1982 O O . GLU A 1 254 ? -1.822 -18.333 9.487 1.00 97.81 254 GLU A O 1
ATOM 1987 N N . TYR A 1 255 ? -3.588 -19.096 10.632 1.00 97.31 255 TYR A N 1
ATOM 1988 C CA . TYR A 1 255 ? -3.839 -17.861 11.383 1.00 97.31 255 TYR A CA 1
ATOM 1989 C C . TYR A 1 255 ? -2.613 -17.293 12.112 1.00 97.31 255 TYR A C 1
ATOM 1991 O O . TYR A 1 255 ? -2.391 -16.086 12.067 1.00 97.31 255 TYR A O 1
ATOM 1999 N N . ASP A 1 256 ? -1.794 -18.120 12.765 1.00 96.69 256 ASP A N 1
ATOM 2000 C CA . ASP A 1 256 ? -0.637 -17.624 13.530 1.00 96.69 256 ASP A CA 1
ATOM 2001 C C . ASP A 1 256 ? 0.453 -17.043 12.613 1.00 96.69 256 ASP A C 1
ATOM 2003 O O . ASP A 1 256 ? 1.042 -15.997 12.912 1.00 96.69 256 ASP A O 1
ATOM 2007 N N . ARG A 1 257 ? 0.681 -17.671 11.450 1.00 97.88 257 ARG A N 1
ATOM 2008 C CA . ARG A 1 257 ? 1.589 -17.138 10.423 1.00 97.88 257 ARG A CA 1
ATOM 2009 C C . ARG A 1 257 ? 1.023 -15.853 9.824 1.00 97.88 257 ARG A C 1
ATOM 2011 O O . ARG A 1 257 ? 1.764 -14.881 9.689 1.00 97.88 257 ARG A O 1
ATOM 2018 N N . ALA A 1 258 ? -0.280 -15.822 9.532 1.00 98.31 258 ALA A N 1
ATOM 2019 C CA . ALA A 1 258 ? -0.959 -14.633 9.022 1.00 98.31 258 ALA A CA 1
ATOM 2020 C C . ALA A 1 258 ? -0.820 -13.443 9.981 1.00 98.31 258 ALA A C 1
ATOM 2022 O O . ALA A 1 258 ? -0.433 -12.353 9.569 1.00 98.31 258 ALA A O 1
ATOM 2023 N N . LEU A 1 259 ? -1.076 -13.652 11.276 1.00 97.56 259 LEU A N 1
ATOM 2024 C CA . LEU A 1 259 ? -0.953 -12.611 12.300 1.00 97.56 259 LEU A CA 1
ATOM 2025 C C . LEU A 1 259 ? 0.489 -12.138 12.474 1.00 97.56 259 LEU A C 1
ATOM 2027 O O . LEU A 1 259 ? 0.708 -10.947 12.673 1.00 97.56 259 LEU A O 1
ATOM 2031 N N . THR A 1 260 ? 1.469 -13.036 12.356 1.00 97.44 260 THR A N 1
ATOM 2032 C CA . THR A 1 260 ? 2.892 -12.664 12.381 1.00 97.44 260 THR A CA 1
ATOM 2033 C C . THR A 1 260 ? 3.241 -11.746 11.205 1.00 97.44 260 THR A C 1
ATOM 2035 O O . THR A 1 260 ? 3.888 -10.717 11.397 1.00 97.44 260 THR A O 1
ATOM 2038 N N . ALA A 1 261 ? 2.767 -12.069 9.997 1.00 97.94 261 ALA A N 1
ATOM 2039 C CA . ALA A 1 261 ? 2.977 -11.234 8.817 1.00 97.94 261 ALA A CA 1
ATOM 2040 C C . ALA A 1 261 ? 2.245 -9.883 8.929 1.00 97.94 261 ALA A C 1
ATOM 2042 O O . ALA A 1 261 ? 2.861 -8.836 8.726 1.00 97.94 261 ALA A O 1
ATOM 2043 N N . TYR A 1 262 ? 0.971 -9.877 9.343 1.00 98.06 262 TYR A N 1
ATOM 2044 C CA . TYR A 1 262 ? 0.226 -8.639 9.593 1.00 98.06 262 TYR A CA 1
ATOM 2045 C C . TYR A 1 262 ? 0.876 -7.766 10.666 1.00 98.06 262 TYR A C 1
ATOM 2047 O O . TYR A 1 262 ? 0.873 -6.547 10.529 1.00 98.06 262 TYR A O 1
ATOM 2055 N N . HIS A 1 263 ? 1.439 -8.358 11.722 1.00 97.69 263 HIS A N 1
ATOM 2056 C CA . HIS A 1 263 ? 2.117 -7.612 12.779 1.00 97.69 263 HIS A CA 1
ATOM 2057 C C . HIS A 1 263 ? 3.288 -6.805 12.207 1.00 97.69 263 HIS A C 1
ATOM 2059 O O . HIS A 1 263 ? 3.370 -5.602 12.440 1.00 97.69 263 HIS A O 1
ATOM 2065 N N . GLU A 1 264 ? 4.154 -7.436 11.408 1.00 96.19 264 GLU A N 1
ATOM 2066 C CA . GLU A 1 264 ? 5.268 -6.750 10.739 1.00 96.19 264 GLU A CA 1
ATOM 2067 C C . GLU A 1 264 ? 4.756 -5.644 9.797 1.00 96.19 264 GLU A C 1
ATOM 2069 O O . GLU A 1 264 ? 5.235 -4.509 9.848 1.00 96.19 264 GLU A O 1
ATOM 2074 N N . VAL A 1 265 ? 3.732 -5.936 8.986 1.00 97.31 265 VAL A N 1
ATOM 2075 C CA . VAL A 1 265 ? 3.119 -4.961 8.066 1.00 97.31 265 VAL A CA 1
ATOM 2076 C C . VAL A 1 265 ? 2.573 -3.750 8.818 1.00 97.31 265 VAL A C 1
ATOM 2078 O O . VAL A 1 265 ? 2.889 -2.617 8.459 1.00 97.31 265 VAL A O 1
ATOM 2081 N N . LEU A 1 266 ? 1.805 -3.963 9.887 1.00 96.69 266 LEU A N 1
ATOM 2082 C CA . LEU A 1 266 ? 1.207 -2.888 10.677 1.00 96.69 266 LEU A CA 1
ATOM 2083 C C . LEU A 1 266 ? 2.251 -2.013 11.378 1.00 96.69 266 LEU A C 1
ATOM 2085 O O . LEU A 1 266 ? 2.022 -0.819 11.569 1.00 96.69 266 LEU A O 1
ATOM 2089 N N . GLN A 1 267 ? 3.408 -2.573 11.743 1.00 93.94 267 GLN A N 1
ATOM 2090 C CA . GLN A 1 267 ? 4.505 -1.782 12.299 1.00 93.94 267 GLN A CA 1
ATOM 2091 C C . GLN A 1 267 ? 5.233 -0.946 11.246 1.00 93.94 267 GLN A C 1
ATOM 2093 O O . GLN A 1 267 ? 5.662 0.171 11.543 1.00 93.94 267 GLN A O 1
ATOM 2098 N N . LYS A 1 268 ? 5.459 -1.509 10.055 1.00 94.00 268 LYS A N 1
ATOM 2099 C CA . LYS A 1 268 ? 6.406 -0.949 9.081 1.00 94.00 268 LYS A CA 1
ATOM 2100 C C . LYS A 1 268 ? 5.729 -0.163 7.970 1.00 94.00 268 LYS A C 1
ATOM 2102 O O . LYS A 1 268 ? 6.202 0.914 7.613 1.00 94.00 268 LYS A O 1
ATOM 2107 N N . LEU A 1 269 ? 4.639 -0.692 7.423 1.00 94.56 269 LEU A N 1
ATOM 2108 C CA . LEU A 1 269 ? 3.959 -0.126 6.265 1.00 94.56 269 LEU A CA 1
ATOM 2109 C C . LEU A 1 269 ? 2.449 -0.448 6.262 1.00 94.56 269 LEU A C 1
ATOM 2111 O O . LEU A 1 269 ? 1.960 -1.111 5.346 1.00 94.56 269 LEU A O 1
ATOM 2115 N N . PRO A 1 270 ? 1.678 0.043 7.249 1.00 96.25 270 PRO A N 1
ATOM 2116 C CA . PRO A 1 270 ? 0.255 -0.282 7.388 1.00 96.25 270 PRO A CA 1
ATOM 2117 C C . PRO A 1 270 ? -0.622 0.227 6.231 1.00 96.25 270 PRO A C 1
ATOM 2119 O O . PRO A 1 270 ? -1.719 -0.280 6.015 1.00 96.25 270 PRO A O 1
ATOM 2122 N N . SER A 1 271 ? -0.150 1.207 5.454 1.00 95.19 271 SER A N 1
ATOM 2123 C CA . SER A 1 271 ? -0.862 1.749 4.288 1.00 95.19 271 SER A CA 1
ATOM 2124 C C . SER A 1 271 ? -1.112 0.714 3.191 1.00 95.19 271 SER A C 1
ATOM 2126 O O . SER A 1 271 ? -2.090 0.827 2.450 1.00 95.19 271 SER A O 1
ATOM 2128 N N . THR A 1 272 ? -0.278 -0.325 3.111 1.00 95.62 272 THR A N 1
ATOM 2129 C CA . THR A 1 272 ? -0.434 -1.418 2.139 1.00 95.62 272 THR A CA 1
ATOM 2130 C C . THR A 1 272 ? -1.735 -2.183 2.290 1.00 95.62 272 THR A C 1
ATOM 2132 O O . THR A 1 272 ? -2.277 -2.632 1.287 1.00 95.62 272 THR A O 1
ATOM 2135 N N . VAL A 1 273 ? -2.286 -2.255 3.503 1.00 96.25 273 VAL A N 1
ATOM 2136 C CA . VAL A 1 273 ? -3.595 -2.861 3.767 1.00 96.25 273 VAL A CA 1
ATOM 2137 C C . VAL A 1 273 ? -4.679 -2.153 2.954 1.00 96.25 273 VAL A C 1
ATOM 2139 O O . VAL A 1 273 ? -5.490 -2.804 2.303 1.00 96.25 273 VAL A O 1
ATOM 2142 N N . ARG A 1 274 ? -4.648 -0.814 2.904 1.00 93.50 274 ARG A N 1
ATOM 2143 C CA . ARG A 1 274 ? -5.586 -0.027 2.091 1.00 93.50 274 ARG A CA 1
ATOM 2144 C C . ARG A 1 274 ? -5.266 -0.112 0.597 1.00 93.50 274 ARG A C 1
ATOM 2146 O O . ARG A 1 274 ? -6.191 -0.161 -0.210 1.00 93.50 274 ARG A O 1
ATOM 2153 N N . ILE A 1 275 ? -3.981 -0.125 0.235 1.00 93.50 275 ILE A N 1
ATOM 2154 C CA . ILE A 1 275 ? -3.528 -0.219 -1.164 1.00 93.50 275 ILE A CA 1
ATOM 2155 C C . ILE A 1 275 ? -3.961 -1.542 -1.807 1.00 93.50 275 ILE A C 1
ATOM 2157 O O . ILE A 1 275 ? -4.361 -1.553 -2.963 1.00 93.50 275 ILE A O 1
ATOM 2161 N N . LEU A 1 276 ? -3.870 -2.650 -1.073 1.00 94.50 276 LEU A N 1
ATOM 2162 C CA . LEU A 1 276 ? -4.244 -3.986 -1.544 1.00 94.50 276 LEU A CA 1
ATOM 2163 C C . LEU A 1 276 ? -5.713 -4.333 -1.282 1.00 94.50 276 LEU A C 1
ATOM 2165 O O . LEU A 1 276 ? -6.121 -5.457 -1.555 1.00 94.50 276 LEU A O 1
ATOM 2169 N N . ASP A 1 277 ? -6.482 -3.387 -0.744 1.00 94.62 277 ASP A N 1
ATOM 2170 C CA . ASP A 1 277 ? -7.882 -3.575 -0.368 1.00 94.62 277 ASP A CA 1
ATOM 2171 C C . ASP A 1 277 ? -8.119 -4.772 0.577 1.00 94.62 277 ASP A C 1
ATOM 2173 O O . ASP A 1 277 ? -9.118 -5.486 0.509 1.00 94.62 277 ASP A O 1
ATOM 2177 N N . VAL A 1 278 ? -7.166 -5.009 1.480 1.00 95.94 278 VAL A N 1
ATOM 2178 C CA . VAL A 1 278 ? -7.192 -6.119 2.435 1.00 95.94 278 VAL A CA 1
ATOM 2179 C C . VAL A 1 278 ? -7.913 -5.696 3.712 1.00 95.94 278 VAL A C 1
ATOM 2181 O O . VAL A 1 278 ? -7.761 -4.576 4.197 1.00 95.94 278 VAL A O 1
ATOM 2184 N N . ALA A 1 279 ? -8.673 -6.623 4.292 1.00 96.81 279 ALA A N 1
ATOM 2185 C CA . ALA A 1 279 ? -9.322 -6.428 5.582 1.00 96.81 279 ALA A CA 1
ATOM 2186 C C . ALA A 1 279 ? -8.627 -7.252 6.671 1.00 96.81 279 ALA A C 1
ATOM 2188 O O . ALA A 1 279 ? -8.469 -8.470 6.538 1.00 96.81 279 ALA A O 1
ATOM 2189 N N . ILE A 1 280 ? -8.249 -6.586 7.760 1.00 97.44 280 ILE A N 1
ATOM 2190 C CA . ILE A 1 280 ? -7.512 -7.176 8.875 1.00 97.44 280 ILE A CA 1
ATOM 2191 C C . ILE A 1 280 ? -8.489 -7.870 9.829 1.00 97.44 280 ILE A C 1
ATOM 2193 O O . ILE A 1 280 ? -9.522 -7.291 10.176 1.00 97.44 280 ILE A O 1
ATOM 2197 N N . PRO A 1 281 ? -8.179 -9.083 10.309 1.00 97.88 281 PRO A N 1
ATOM 2198 C CA . PRO A 1 281 ? -8.977 -9.734 11.336 1.00 97.88 281 PRO A CA 1
ATOM 2199 C C . PRO A 1 281 ? -8.864 -8.996 12.675 1.00 97.88 281 PRO A C 1
ATOM 2201 O O . PRO A 1 281 ? -7.761 -8.852 13.208 1.00 97.88 281 PRO A O 1
ATOM 2204 N N . VAL A 1 282 ? -9.992 -8.573 13.246 1.00 98.06 282 VAL A N 1
ATOM 2205 C CA . VAL A 1 282 ? -10.040 -7.861 14.531 1.00 98.06 282 VAL A CA 1
ATOM 2206 C C . VAL A 1 282 ? -11.171 -8.346 15.434 1.00 98.06 282 VAL A C 1
ATOM 2208 O O . VAL A 1 282 ? -12.261 -8.688 14.980 1.00 98.06 282 VAL A O 1
ATOM 2211 N N . GLU A 1 283 ? -10.922 -8.310 16.734 1.00 98.00 283 GLU A N 1
ATOM 2212 C CA . GLU A 1 283 ? -11.924 -8.339 17.789 1.00 98.00 283 GLU A CA 1
ATOM 2213 C C . GLU A 1 283 ? -12.167 -6.896 18.246 1.00 98.00 283 GLU A C 1
ATOM 2215 O O . GLU A 1 283 ? -11.257 -6.241 18.764 1.00 98.00 283 GLU A O 1
ATOM 2220 N N . VAL A 1 284 ? -13.380 -6.383 18.035 1.00 97.69 284 VAL A N 1
ATOM 2221 C CA . VAL A 1 284 ? -13.759 -5.034 18.474 1.00 97.69 284 VAL A CA 1
ATOM 2222 C C . VAL A 1 284 ? -14.371 -5.116 19.870 1.00 97.69 284 VAL A C 1
ATOM 2224 O O . VAL A 1 284 ? -15.250 -5.932 20.134 1.00 97.69 284 VAL A O 1
ATOM 2227 N N . THR A 1 285 ? -13.888 -4.278 20.782 1.00 97.31 285 THR A N 1
ATOM 2228 C CA . THR A 1 285 ? -14.338 -4.204 22.176 1.00 97.31 285 THR A CA 1
ATOM 2229 C C . THR A 1 285 ? -14.538 -2.750 22.580 1.00 97.31 285 THR A C 1
ATOM 2231 O O . THR A 1 285 ? -13.858 -1.864 22.064 1.00 97.31 285 THR A O 1
ATOM 2234 N N . HIS A 1 286 ? -15.432 -2.498 23.533 1.00 97.50 286 HIS A N 1
ATOM 2235 C CA . HIS A 1 286 ? -15.730 -1.152 24.016 1.00 97.50 286 HIS A CA 1
ATOM 2236 C C . HIS A 1 286 ? -15.967 -1.125 25.532 1.00 97.50 286 HIS A C 1
ATOM 2238 O O . HIS A 1 286 ? -16.212 -2.159 26.159 1.00 97.50 286 HIS A O 1
ATOM 2244 N N . ASP A 1 287 ? -15.897 0.062 26.133 1.00 95.62 287 ASP A N 1
ATOM 2245 C CA . ASP A 1 287 ? -16.092 0.284 27.575 1.00 95.62 287 ASP A CA 1
ATOM 2246 C C . ASP A 1 287 ? -17.566 0.338 28.030 1.00 95.62 287 ASP A C 1
ATOM 2248 O O . ASP A 1 287 ? -17.845 0.665 29.185 1.00 95.62 287 ASP A O 1
ATOM 2252 N N . LYS A 1 288 ? -18.504 -0.028 27.145 1.00 94.06 288 LYS A N 1
ATOM 2253 C CA . LYS A 1 288 ? -19.967 -0.001 27.354 1.00 94.06 288 LYS A CA 1
ATOM 2254 C C . LYS A 1 288 ? -20.583 1.393 27.505 1.00 94.06 288 LYS A C 1
ATOM 2256 O O . LYS A 1 288 ? -21.745 1.494 27.892 1.00 94.06 288 LYS A O 1
ATOM 2261 N N . SER A 1 289 ? -19.846 2.462 27.212 1.00 96.06 289 SER A N 1
ATOM 2262 C CA . SER A 1 289 ? -20.470 3.769 26.997 1.00 96.06 289 SER A CA 1
ATOM 2263 C C . SER A 1 289 ? -21.201 3.798 25.649 1.00 96.06 28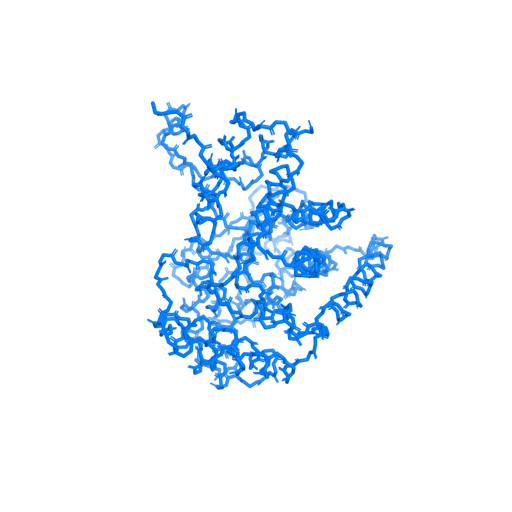9 SER A C 1
ATOM 2265 O O . SER A 1 289 ? -20.729 3.208 24.680 1.00 96.06 289 SER A O 1
ATOM 2267 N N . GLU A 1 290 ? -22.327 4.517 25.580 1.00 95.00 290 GLU A N 1
ATOM 2268 C CA . GLU A 1 290 ? -23.163 4.638 24.369 1.00 95.00 290 GLU A CA 1
ATOM 2269 C C . GLU A 1 290 ? -22.350 5.123 23.158 1.00 95.00 290 GLU A C 1
ATOM 2271 O O . GLU A 1 290 ? -22.406 4.539 22.081 1.00 95.00 290 GLU A O 1
ATOM 2276 N N . ARG A 1 291 ? -21.493 6.132 23.362 1.00 94.75 291 ARG A N 1
ATOM 2277 C CA . ARG A 1 291 ? -20.596 6.645 22.316 1.00 94.75 291 ARG A CA 1
ATOM 2278 C C . ARG A 1 291 ? -19.535 5.640 21.866 1.00 94.75 291 ARG A C 1
ATOM 2280 O O . ARG A 1 291 ? -19.197 5.606 20.687 1.00 94.75 291 ARG A O 1
ATOM 2287 N N . ALA A 1 292 ? -18.977 4.849 22.784 1.00 96.56 292 ALA A N 1
ATOM 2288 C CA . ALA A 1 292 ? -17.986 3.843 22.412 1.00 96.56 292 ALA A CA 1
ATOM 2289 C C . ALA A 1 292 ? -18.627 2.652 21.688 1.00 96.56 292 ALA A C 1
ATOM 2291 O O . ALA A 1 292 ? -17.988 2.071 20.818 1.00 96.56 292 ALA A O 1
ATOM 2292 N N . GLU A 1 293 ? -19.869 2.305 22.032 1.00 96.69 293 GLU A N 1
ATOM 2293 C CA . GLU A 1 293 ? -20.663 1.289 21.331 1.00 96.69 293 GLU A CA 1
ATOM 2294 C C . GLU A 1 293 ? -20.958 1.721 19.887 1.00 96.69 293 GLU A C 1
ATOM 2296 O O . GLU A 1 293 ? -20.615 0.993 18.962 1.00 96.69 293 GLU A O 1
ATOM 2301 N N . GLU A 1 294 ? -21.436 2.951 19.674 1.00 95.69 294 GLU A N 1
ATOM 2302 C CA . GLU A 1 294 ? -21.699 3.493 18.329 1.00 95.69 294 GLU A CA 1
ATOM 2303 C C . GLU A 1 294 ? -20.445 3.499 17.429 1.00 95.69 294 GLU A C 1
ATOM 2305 O O . GLU A 1 294 ? -20.486 3.120 16.251 1.00 95.69 294 GLU A O 1
ATOM 2310 N N . VAL A 1 295 ? -19.297 3.898 17.991 1.00 96.69 295 VAL A N 1
ATOM 2311 C CA . VAL A 1 295 ? -18.012 3.861 17.281 1.00 96.69 295 VAL A CA 1
ATOM 2312 C C . VAL A 1 295 ? -17.570 2.421 17.018 1.00 96.69 295 VAL A C 1
ATOM 2314 O O . VAL A 1 295 ? -17.098 2.140 15.920 1.00 96.69 295 VAL A O 1
ATOM 2317 N N . ALA A 1 296 ? -17.722 1.500 17.973 1.00 97.19 296 ALA A N 1
ATOM 2318 C CA . ALA A 1 296 ? -17.356 0.092 17.804 1.00 97.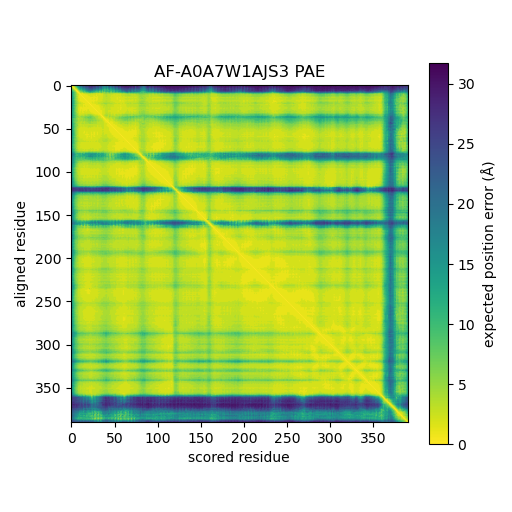19 296 ALA A CA 1
ATOM 2319 C C . ALA A 1 296 ? -18.187 -0.616 16.719 1.00 97.19 296 ALA A C 1
ATOM 2321 O O . ALA A 1 296 ? -17.628 -1.368 15.912 1.00 97.19 296 ALA A O 1
ATOM 2322 N N . ASP A 1 297 ? -19.487 -0.335 16.649 1.00 95.31 297 ASP A N 1
ATOM 2323 C CA . ASP A 1 297 ? -20.360 -0.821 15.577 1.00 95.31 297 ASP A CA 1
ATOM 2324 C C . ASP A 1 297 ? -19.878 -0.296 14.220 1.00 95.31 297 ASP A C 1
ATOM 2326 O O . ASP A 1 297 ? -19.652 -1.063 13.283 1.00 95.31 297 ASP A O 1
ATOM 2330 N N . SER A 1 298 ? -19.570 1.000 14.146 1.00 95.19 298 SER A N 1
ATOM 2331 C CA . SER A 1 298 ? -19.083 1.626 12.914 1.00 95.19 298 SER A CA 1
ATOM 2332 C C . SER A 1 298 ? -17.676 1.144 12.498 1.00 95.19 298 SER A C 1
ATOM 2334 O O . SER A 1 298 ? -17.382 1.059 11.304 1.00 95.19 298 SER A O 1
ATOM 2336 N N . VAL A 1 299 ? -16.800 0.783 13.451 1.00 96.06 299 VAL A N 1
ATOM 2337 C CA . VAL A 1 299 ? -15.533 0.073 13.168 1.00 96.06 299 VAL A CA 1
ATOM 2338 C C . VAL A 1 299 ? -15.828 -1.285 12.532 1.00 96.06 299 VAL A C 1
ATOM 2340 O O . VAL A 1 299 ? -15.146 -1.675 11.587 1.00 96.06 299 VAL A O 1
ATOM 2343 N N . THR A 1 300 ? -16.826 -2.008 13.039 1.00 94.50 300 THR A N 1
ATOM 2344 C CA . THR A 1 300 ? -17.192 -3.341 12.537 1.00 94.50 300 THR A CA 1
ATOM 2345 C C . THR A 1 300 ? -17.743 -3.280 11.110 1.00 94.50 300 THR A C 1
ATOM 2347 O O . THR A 1 300 ? -17.465 -4.178 10.316 1.00 94.50 300 THR A O 1
ATOM 2350 N N . ASP A 1 301 ? -18.436 -2.196 10.758 1.00 92.50 301 ASP A N 1
ATOM 2351 C CA . ASP A 1 301 ? -18.934 -1.933 9.402 1.00 92.50 301 ASP A CA 1
ATOM 2352 C C . ASP A 1 301 ? -17.840 -1.483 8.417 1.00 92.50 301 ASP A C 1
ATOM 2354 O O . ASP A 1 301 ? -18.067 -1.414 7.205 1.00 92.50 301 ASP A O 1
ATOM 2358 N N . SER A 1 302 ? -16.639 -1.151 8.899 1.00 94.31 302 SER A N 1
ATOM 2359 C CA . SER A 1 302 ? -15.523 -0.750 8.042 1.00 94.31 302 SER A CA 1
ATOM 2360 C C . SER A 1 302 ? -15.052 -1.906 7.153 1.00 94.31 302 SER A C 1
ATOM 2362 O O . SER A 1 302 ? -14.694 -2.972 7.660 1.00 94.31 302 SER A O 1
ATOM 2364 N N . PRO A 1 303 ? -14.875 -1.691 5.834 1.00 95.25 303 PRO A N 1
ATOM 2365 C CA . PRO A 1 303 ? -14.335 -2.708 4.932 1.00 95.25 303 PRO A CA 1
ATOM 2366 C C . PRO A 1 303 ? -12.848 -3.007 5.189 1.00 95.25 303 PRO A C 1
ATOM 2368 O O . PRO A 1 303 ? -12.244 -3.805 4.474 1.00 95.25 303 PRO A O 1
ATOM 2371 N N . ARG A 1 304 ? -12.197 -2.331 6.147 1.00 95.69 304 ARG A N 1
ATOM 2372 C CA . ARG A 1 304 ? -10.807 -2.601 6.562 1.00 95.69 304 ARG A CA 1
ATOM 2373 C C . ARG A 1 304 ? -10.701 -3.657 7.648 1.00 95.69 304 ARG A C 1
ATOM 2375 O O . ARG A 1 304 ? -9.591 -4.098 7.945 1.00 95.69 304 ARG A O 1
ATOM 2382 N N . PHE A 1 305 ? -11.826 -4.088 8.205 1.00 96.75 305 PHE A N 1
ATOM 2383 C CA . PHE A 1 305 ? -11.855 -5.011 9.321 1.00 96.75 305 PHE A CA 1
ATOM 2384 C C . PHE A 1 305 ? -12.746 -6.217 9.022 1.00 96.75 305 PHE A C 1
ATOM 2386 O O . PHE A 1 305 ? -13.798 -6.116 8.401 1.00 96.75 305 PHE A O 1
ATOM 2393 N N . LYS A 1 306 ? -12.294 -7.395 9.454 1.00 95.62 306 LYS A N 1
ATOM 2394 C CA . LYS A 1 306 ? -13.072 -8.638 9.471 1.00 95.62 306 LYS A CA 1
ATOM 2395 C C . LYS A 1 306 ? -13.215 -9.068 10.924 1.00 95.62 306 LYS A C 1
ATOM 2397 O O . LYS A 1 306 ? -12.207 -9.258 11.600 1.00 95.62 306 LYS A O 1
ATOM 2402 N N . SER A 1 307 ? -14.442 -9.253 11.402 1.00 95.38 307 SER A N 1
ATOM 2403 C CA . SER A 1 307 ? -14.665 -9.697 12.782 1.00 95.38 307 SER A CA 1
ATOM 2404 C C . SER A 1 307 ? -14.059 -11.086 13.017 1.00 95.38 307 SER A C 1
ATOM 2406 O O . SER A 1 307 ? -14.349 -12.040 12.291 1.00 95.38 307 SER A O 1
ATOM 2408 N N . SER A 1 308 ? -13.171 -11.197 14.005 1.00 96.06 308 SER A N 1
ATOM 2409 C CA . SER A 1 308 ? -12.525 -12.448 14.398 1.00 96.06 308 SER A CA 1
ATOM 2410 C C . SER A 1 308 ? -11.961 -12.366 15.813 1.00 96.06 308 SER A C 1
ATOM 2412 O O . SER A 1 308 ? -11.074 -11.565 16.093 1.00 96.06 308 SER A O 1
ATOM 2414 N N . SER A 1 309 ? -12.369 -13.294 16.681 1.00 94.38 309 SER A N 1
ATOM 2415 C CA . SER A 1 309 ? -11.834 -13.428 18.047 1.00 94.38 309 SER A CA 1
ATOM 2416 C C . SER A 1 309 ? -10.370 -13.884 18.108 1.00 94.38 309 SER A C 1
ATOM 2418 O O . SER A 1 309 ? -9.748 -13.866 19.168 1.00 94.38 309 SER A O 1
ATOM 2420 N N . ARG A 1 310 ? -9.801 -14.323 16.978 1.00 93.56 310 ARG A N 1
ATOM 2421 C CA . ARG A 1 310 ? -8.384 -14.703 16.863 1.00 93.56 310 ARG A CA 1
ATOM 2422 C C . ARG A 1 310 ? -7.504 -13.554 16.371 1.00 93.56 310 ARG A C 1
ATOM 2424 O O . ARG A 1 310 ? -6.291 -13.721 16.335 1.00 93.56 310 ARG A O 1
ATOM 2431 N N . GLY A 1 311 ? -8.113 -12.445 15.955 1.00 95.69 311 GLY A N 1
ATOM 2432 C CA . GLY A 1 311 ? -7.450 -11.327 15.301 1.00 95.69 311 GLY A CA 1
ATOM 2433 C C . GLY A 1 311 ? -6.654 -10.409 16.229 1.00 95.69 311 GLY A C 1
ATOM 2434 O O . GLY A 1 311 ? -6.349 -10.724 17.382 1.00 95.69 311 GLY A O 1
ATOM 2435 N N . PHE A 1 312 ? -6.337 -9.237 15.686 1.00 98.00 312 PHE A N 1
ATOM 2436 C CA . PHE A 1 312 ? -5.917 -8.064 16.449 1.00 98.00 312 PHE A CA 1
ATOM 2437 C C . PHE A 1 312 ? -7.081 -7.538 17.293 1.00 98.00 312 PHE A C 1
ATOM 2439 O O . PHE A 1 312 ? -8.201 -8.028 17.185 1.00 98.00 312 PHE A O 1
ATOM 2446 N N . LYS A 1 313 ? -6.845 -6.540 18.138 1.00 98.06 313 LYS A N 1
ATOM 2447 C CA . LYS A 1 313 ? -7.904 -5.938 18.949 1.00 98.06 313 LYS A CA 1
ATOM 2448 C C . LYS A 1 313 ? -8.103 -4.488 18.573 1.00 98.06 313 LYS A C 1
ATOM 2450 O O . LYS A 1 313 ? -7.136 -3.740 18.469 1.00 98.06 313 LYS A O 1
ATOM 2455 N N . VAL A 1 314 ? -9.360 -4.093 18.420 1.00 98.25 314 VAL A N 1
ATOM 2456 C CA . VAL A 1 314 ? -9.745 -2.685 18.430 1.00 98.25 314 VAL A CA 1
ATOM 2457 C C . VAL A 1 314 ? -10.467 -2.423 19.739 1.00 98.25 314 VAL A C 1
ATOM 2459 O O . VAL A 1 314 ? -11.504 -3.023 20.009 1.00 98.25 314 VAL A O 1
ATOM 2462 N N . HIS A 1 315 ? -9.894 -1.571 20.582 1.00 97.81 315 HIS A N 1
ATOM 2463 C CA . HIS A 1 315 ? -10.514 -1.173 21.840 1.00 97.81 315 HIS A CA 1
ATOM 2464 C C . HIS A 1 315 ? -10.986 0.274 21.750 1.00 97.81 315 HIS A C 1
ATOM 2466 O O . HIS A 1 315 ? -10.194 1.156 21.410 1.00 97.81 315 HIS A O 1
ATOM 2472 N N . VAL A 1 316 ? -12.265 0.499 22.045 1.00 98.25 316 VAL A N 1
ATOM 2473 C CA . VAL A 1 316 ? -12.914 1.810 21.997 1.00 98.25 316 VAL A CA 1
ATOM 2474 C C . VAL A 1 316 ? -13.281 2.258 23.409 1.00 98.25 316 VAL A C 1
ATOM 2476 O O . VAL A 1 316 ? -13.994 1.559 24.130 1.00 98.25 316 VAL A O 1
ATOM 2479 N N . THR A 1 317 ? -12.798 3.426 23.816 1.00 97.62 317 THR A N 1
ATOM 2480 C CA . THR A 1 317 ? -13.036 3.981 25.153 1.00 97.62 317 THR A CA 1
ATOM 2481 C C . THR A 1 317 ? -13.480 5.431 25.084 1.00 97.62 317 THR A C 1
ATOM 2483 O O . THR A 1 317 ? -13.060 6.188 24.209 1.00 97.62 317 THR A O 1
ATOM 2486 N N . THR A 1 318 ? -14.304 5.839 26.044 1.00 97.19 318 THR A N 1
ATOM 2487 C CA . THR A 1 318 ? -14.752 7.220 26.206 1.00 97.19 318 THR A CA 1
ATOM 2488 C C . THR A 1 318 ? -14.114 7.820 27.453 1.00 97.19 318 THR A C 1
ATOM 2490 O O . THR A 1 318 ? -14.300 7.340 28.569 1.00 97.19 318 THR A O 1
ATOM 2493 N N . THR A 1 319 ? -13.375 8.917 27.284 1.00 94.44 319 THR A N 1
ATOM 2494 C CA . THR A 1 319 ? -12.800 9.699 28.387 1.00 94.44 319 THR A CA 1
ATOM 2495 C C . THR A 1 319 ? -13.325 11.130 28.326 1.00 94.44 319 THR A C 1
ATOM 2497 O O . THR A 1 319 ? -12.940 11.930 27.473 1.00 94.44 319 THR A O 1
ATOM 2500 N N . GLY A 1 320 ? -14.228 11.476 29.247 1.00 92.06 320 GLY A N 1
ATOM 2501 C CA . GLY A 1 320 ? -14.894 12.778 29.241 1.00 92.06 320 GLY A CA 1
ATOM 2502 C C . GLY A 1 320 ? -15.770 12.943 27.997 1.00 92.06 320 GLY A C 1
ATOM 2503 O O . GLY A 1 320 ? -16.751 12.223 27.837 1.00 92.06 320 GLY A O 1
ATOM 2504 N N . LYS A 1 321 ? -15.427 13.902 27.129 1.00 92.12 321 LYS A N 1
ATOM 2505 C CA . LYS A 1 321 ? -16.112 14.118 25.841 1.00 92.12 321 LYS A CA 1
ATOM 2506 C C . LYS A 1 321 ? -15.441 13.412 24.666 1.00 92.12 321 LYS A C 1
ATOM 2508 O O . LYS A 1 321 ? -16.063 13.317 23.611 1.00 92.12 321 LYS A O 1
ATOM 2513 N N . SER A 1 322 ? -14.205 12.948 24.843 1.00 95.69 322 SER A N 1
ATOM 2514 C CA . SER A 1 322 ? -13.422 12.337 23.777 1.00 95.69 322 SER A CA 1
ATOM 2515 C C . SER A 1 322 ? -13.653 10.833 23.723 1.00 95.69 322 SER A C 1
ATOM 2517 O O . SER A 1 322 ? -13.664 10.164 24.758 1.00 95.69 322 SER A O 1
ATOM 2519 N N . VAL A 1 323 ? -13.807 10.306 22.511 1.00 97.44 323 VAL A N 1
ATOM 2520 C CA . VAL A 1 323 ? -13.805 8.869 22.231 1.00 97.44 323 VAL A CA 1
ATOM 2521 C C . VAL A 1 323 ? -12.494 8.526 21.545 1.00 97.44 323 VAL A C 1
ATOM 2523 O O . VAL A 1 323 ? -12.061 9.241 20.640 1.00 97.44 323 VAL A O 1
ATOM 2526 N N . THR A 1 324 ? -11.856 7.447 21.984 1.00 98.00 324 THR A N 1
ATOM 2527 C CA . THR A 1 324 ? -10.591 6.948 21.445 1.00 98.00 324 THR A CA 1
ATOM 2528 C C . THR A 1 324 ? -10.766 5.514 20.970 1.00 98.00 324 THR A C 1
ATOM 2530 O O . THR A 1 324 ? -11.256 4.676 21.721 1.00 98.00 324 THR A O 1
ATOM 2533 N N . ALA A 1 325 ? -10.327 5.220 19.749 1.00 97.94 325 ALA A N 1
ATOM 2534 C CA . ALA A 1 325 ? -10.220 3.863 19.223 1.00 97.94 325 ALA A CA 1
ATOM 2535 C C . ALA A 1 325 ? -8.744 3.513 19.021 1.00 97.94 325 ALA A C 1
ATOM 2537 O O . ALA A 1 325 ? -7.995 4.288 18.423 1.00 97.94 325 ALA A O 1
ATOM 2538 N N . CYS A 1 326 ? -8.326 2.351 19.520 1.00 98.06 326 CYS A N 1
ATOM 2539 C CA . CYS A 1 326 ? -6.942 1.891 19.473 1.00 98.06 326 CYS A CA 1
ATOM 2540 C C . CYS A 1 326 ? -6.837 0.496 18.860 1.00 98.06 326 CYS A C 1
ATOM 2542 O O . CYS A 1 326 ? -7.525 -0.419 19.303 1.00 98.06 326 CYS A O 1
ATOM 2544 N N . LEU A 1 327 ? -5.928 0.327 17.897 1.00 98.19 327 LEU A N 1
ATOM 2545 C CA . LEU A 1 327 ? -5.567 -0.957 17.301 1.00 98.19 327 LEU A CA 1
ATOM 2546 C C . LEU A 1 327 ? -4.348 -1.532 18.025 1.00 98.19 327 LEU A C 1
ATOM 2548 O O . LEU A 1 327 ? -3.281 -0.907 18.054 1.00 98.19 327 LEU A O 1
ATOM 2552 N N . THR A 1 328 ? -4.490 -2.735 18.572 1.00 97.75 328 THR A N 1
ATOM 2553 C CA . THR A 1 328 ? -3.440 -3.434 19.314 1.00 97.75 328 THR A CA 1
ATOM 2554 C C . THR A 1 328 ? -3.280 -4.883 18.858 1.00 97.75 328 THR A C 1
ATOM 2556 O O . THR A 1 328 ? -4.181 -5.478 18.263 1.00 97.75 328 THR A O 1
ATOM 2559 N N . ASP A 1 329 ? -2.113 -5.471 19.115 1.00 94.56 329 ASP A N 1
ATOM 2560 C CA . ASP A 1 329 ? -1.937 -6.917 19.001 1.00 94.56 329 ASP A CA 1
ATOM 2561 C C . ASP A 1 329 ? -2.529 -7.662 20.210 1.00 94.56 329 ASP A C 1
ATOM 2563 O O . ASP A 1 329 ? -3.016 -7.082 21.183 1.00 94.56 329 ASP A O 1
ATOM 2567 N N . ARG A 1 330 ? -2.467 -8.995 20.163 1.00 89.88 330 ARG A N 1
ATOM 2568 C CA . ARG A 1 330 ? -2.967 -9.855 21.246 1.00 89.88 330 ARG A CA 1
ATOM 2569 C C . ARG A 1 330 ? -2.162 -9.734 22.546 1.00 89.88 330 ARG A C 1
ATOM 2571 O O . ARG A 1 330 ? -2.674 -10.119 23.595 1.00 89.88 330 ARG A O 1
ATOM 2578 N N . ASN A 1 331 ? -0.945 -9.199 22.478 1.00 90.25 331 ASN A N 1
ATOM 2579 C CA . ASN A 1 331 ? -0.036 -8.998 23.605 1.00 90.25 331 ASN A CA 1
ATOM 2580 C C . ASN A 1 331 ? -0.125 -7.575 24.189 1.00 90.25 331 ASN A C 1
ATOM 2582 O O . ASN A 1 331 ? 0.556 -7.277 25.168 1.00 90.25 331 ASN A O 1
ATOM 2586 N N . GLY A 1 332 ? -0.961 -6.703 23.614 1.00 90.75 332 GLY A N 1
ATOM 2587 C CA . GLY A 1 332 ? -1.144 -5.319 24.047 1.00 90.75 332 GLY A CA 1
ATOM 2588 C C . GLY A 1 332 ? -0.192 -4.308 23.399 1.00 90.75 332 GLY A C 1
ATOM 2589 O O . GLY A 1 332 ? -0.206 -3.144 23.796 1.00 90.75 332 GLY A O 1
ATOM 2590 N N . LEU A 1 333 ? 0.610 -4.696 22.400 1.00 94.19 333 LEU A N 1
ATOM 2591 C CA . LEU A 1 333 ? 1.369 -3.735 21.601 1.00 94.19 333 LEU A CA 1
ATOM 2592 C C . LEU A 1 333 ? 0.395 -2.852 20.820 1.00 94.19 333 LEU A C 1
ATOM 2594 O O . LEU A 1 333 ? -0.393 -3.344 20.016 1.00 94.19 333 LEU A O 1
ATOM 2598 N N . GLN A 1 334 ? 0.488 -1.542 21.016 1.00 95.44 334 GLN A N 1
ATOM 2599 C CA . GLN A 1 334 ? -0.351 -0.570 20.328 1.00 95.44 334 GLN A CA 1
ATOM 2600 C C . GLN A 1 334 ? 0.253 -0.139 18.989 1.00 95.44 334 GLN A C 1
ATOM 2602 O O . GLN A 1 334 ? 1.308 0.501 18.937 1.00 95.44 334 GLN A O 1
ATOM 2607 N N . PHE A 1 335 ? -0.466 -0.412 17.900 1.00 94.38 335 PHE A N 1
ATOM 2608 C CA . PHE A 1 335 ? -0.100 0.066 16.570 1.00 94.38 335 PHE A CA 1
ATOM 2609 C C . PHE A 1 335 ? -0.501 1.523 16.391 1.00 94.38 335 PHE A C 1
ATOM 2611 O O . PHE A 1 335 ? 0.352 2.353 16.086 1.00 94.38 335 PHE A O 1
ATOM 2618 N N . ALA A 1 336 ? -1.762 1.863 16.649 1.00 94.50 336 ALA A N 1
ATOM 2619 C CA . ALA A 1 336 ? -2.285 3.206 16.435 1.00 94.50 336 ALA A CA 1
ATOM 2620 C C . ALA A 1 336 ? -3.486 3.491 17.333 1.00 94.50 336 ALA A C 1
ATOM 2622 O O . ALA A 1 336 ? -4.203 2.567 17.711 1.00 94.50 336 ALA A O 1
ATOM 2623 N N . CYS A 1 337 ? -3.717 4.770 17.619 1.00 95.25 337 CYS A N 1
ATOM 2624 C CA . CYS A 1 337 ? -4.965 5.252 18.196 1.00 95.25 337 CYS A CA 1
ATOM 2625 C C . CYS A 1 337 ? -5.403 6.520 17.473 1.00 95.25 337 CYS A C 1
ATOM 2627 O O . CYS A 1 337 ? -4.558 7.333 17.097 1.00 95.25 337 CYS A O 1
ATOM 2629 N N . GLY A 1 338 ? -6.710 6.694 17.328 1.00 95.06 338 GLY A N 1
ATOM 2630 C CA . GLY A 1 338 ? -7.321 7.956 16.934 1.00 95.06 338 GLY A CA 1
ATOM 2631 C C . GLY A 1 338 ? -8.350 8.375 17.969 1.00 95.06 338 GLY A C 1
ATOM 2632 O O . GLY A 1 338 ? -9.039 7.526 18.536 1.00 95.06 338 GLY A O 1
ATOM 2633 N N . SER A 1 339 ? -8.435 9.676 18.220 1.00 94.88 339 SER A N 1
ATOM 2634 C CA . SER A 1 339 ? -9.358 10.254 19.192 1.00 94.88 339 SER A CA 1
ATOM 2635 C C . SER A 1 339 ? -10.000 11.521 18.643 1.00 94.88 339 SER A C 1
ATOM 2637 O O . SER A 1 339 ? -9.311 12.332 18.026 1.00 94.88 339 SER A O 1
ATOM 2639 N N . SER A 1 340 ? -11.286 11.723 18.917 1.00 95.94 340 SER A N 1
ATOM 2640 C CA . SER A 1 340 ? -11.989 12.986 18.654 1.00 95.94 340 SER A CA 1
ATOM 2641 C C . SER A 1 340 ? -13.027 13.254 19.749 1.00 95.94 340 SER A C 1
ATOM 2643 O O . SER A 1 340 ? -13.436 12.338 20.463 1.00 95.94 340 SER A O 1
ATOM 2645 N N . GLU A 1 341 ? -13.421 14.515 19.921 1.00 94.94 341 GLU A N 1
ATOM 2646 C CA . GLU A 1 341 ? -14.586 14.918 20.730 1.00 94.94 341 GLU A CA 1
ATOM 2647 C C . GLU A 1 341 ? -15.873 15.053 19.894 1.00 94.94 341 GLU A C 1
ATOM 2649 O O . GLU A 1 341 ? -16.956 15.266 20.455 1.00 94.94 341 GLU A O 1
ATOM 2654 N N . GLY A 1 342 ? -15.743 14.964 18.566 1.00 92.06 342 GLY A N 1
ATOM 2655 C CA . GLY A 1 342 ? -16.820 15.133 17.598 1.00 92.06 342 GLY A CA 1
ATOM 2656 C C . GLY A 1 342 ? -17.704 13.900 17.421 1.00 92.06 342 GLY A C 1
ATOM 2657 O O . GLY A 1 342 ? -17.853 13.069 18.319 1.00 92.06 342 GLY A O 1
ATOM 2658 N N . GLU A 1 343 ? -18.335 13.813 16.253 1.00 92.94 343 GLU A N 1
ATOM 2659 C CA . GLU A 1 343 ? -19.207 12.694 15.884 1.00 92.94 343 GLU A CA 1
ATOM 2660 C C . GLU A 1 343 ? -18.407 11.418 15.569 1.00 92.94 343 GLU A C 1
ATOM 2662 O O . GLU A 1 343 ? -17.207 11.462 15.284 1.00 92.94 343 GLU A O 1
ATOM 2667 N N . THR A 1 344 ? -19.092 10.272 15.556 1.00 93.56 344 THR A N 1
ATOM 2668 C CA . THR A 1 344 ? -18.540 8.944 15.233 1.00 93.56 344 THR A CA 1
ATOM 2669 C C . THR A 1 344 ? -17.669 8.943 13.975 1.00 93.56 344 THR A C 1
ATOM 2671 O O . THR A 1 344 ? -16.586 8.356 13.960 1.00 93.56 344 THR A O 1
ATOM 2674 N N . ALA A 1 345 ? -18.090 9.669 12.935 1.00 93.00 345 ALA A N 1
ATOM 2675 C CA . ALA A 1 345 ? -17.337 9.785 11.692 1.00 93.00 345 ALA A CA 1
ATOM 2676 C C . ALA A 1 345 ? -15.953 10.430 11.872 1.00 93.00 345 ALA A C 1
ATOM 2678 O O . ALA A 1 345 ? -14.994 9.980 11.251 1.00 93.00 345 ALA A O 1
ATOM 2679 N N . GLU A 1 346 ? -15.831 11.447 12.726 1.00 94.06 346 GLU A N 1
ATOM 2680 C CA . GLU A 1 346 ? -14.555 12.121 12.984 1.00 94.06 346 GLU A CA 1
ATOM 2681 C C . GLU A 1 346 ? -13.606 11.237 13.799 1.00 94.06 346 GLU A C 1
ATOM 2683 O O . GLU A 1 346 ? -12.402 11.212 13.540 1.00 94.06 346 GLU A O 1
ATOM 2688 N N . VAL A 1 347 ? -14.145 10.476 14.761 1.00 95.69 347 VAL A N 1
ATOM 2689 C CA . VAL A 1 347 ? -13.373 9.486 15.528 1.00 95.69 347 VAL A CA 1
ATOM 2690 C C . VAL A 1 347 ? -12.809 8.420 14.587 1.00 95.69 347 VAL A C 1
ATOM 2692 O O . VAL A 1 347 ? -11.624 8.095 14.668 1.00 95.69 347 VAL A O 1
ATOM 2695 N N . LEU A 1 348 ? -13.629 7.913 13.661 1.00 95.56 348 LEU A N 1
ATOM 2696 C CA . LEU A 1 348 ? -13.199 6.915 12.682 1.00 95.56 348 LEU A CA 1
ATOM 2697 C C . LEU A 1 348 ? -12.217 7.458 11.655 1.00 95.56 348 LEU A C 1
ATOM 2699 O O . LEU A 1 348 ? -11.247 6.772 11.340 1.00 95.56 348 LEU A O 1
ATOM 2703 N N . ASP A 1 349 ? -12.405 8.688 11.180 1.00 93.44 349 ASP A N 1
ATOM 2704 C CA . ASP A 1 349 ? -11.429 9.332 10.305 1.00 93.44 349 ASP A CA 1
ATOM 2705 C C . ASP A 1 349 ? -10.060 9.432 10.988 1.00 93.44 349 ASP A C 1
ATOM 2707 O O . ASP A 1 349 ? -9.047 9.060 10.394 1.00 93.44 349 ASP A O 1
ATOM 2711 N N . ALA A 1 350 ? -10.025 9.883 12.248 1.00 94.31 350 ALA A N 1
ATOM 2712 C CA . ALA A 1 350 ? -8.793 9.970 13.025 1.00 94.31 350 ALA A CA 1
ATOM 2713 C C . ALA A 1 350 ? -8.172 8.583 13.259 1.00 94.31 350 ALA A C 1
ATOM 2715 O O . ALA A 1 350 ? -6.964 8.402 13.090 1.00 94.31 350 ALA A O 1
ATOM 2716 N N . PHE A 1 351 ? -8.991 7.590 13.614 1.00 96.69 351 PHE A N 1
ATOM 2717 C CA . PHE A 1 351 ? -8.539 6.225 13.866 1.00 96.69 351 PHE A CA 1
ATOM 2718 C C . PHE A 1 351 ? -7.976 5.561 12.610 1.00 96.69 351 PHE A C 1
ATOM 2720 O O . PHE A 1 351 ? -6.854 5.064 12.643 1.00 96.69 351 PHE A O 1
ATOM 2727 N N . HIS A 1 352 ? -8.694 5.589 11.489 1.00 95.75 352 HIS A N 1
ATOM 2728 C CA . HIS A 1 352 ? -8.235 4.990 10.238 1.00 95.75 352 HIS A CA 1
ATOM 2729 C C . HIS A 1 352 ? -7.045 5.737 9.626 1.00 95.75 352 HIS A C 1
ATOM 2731 O O . HIS A 1 352 ? -6.174 5.108 9.016 1.00 95.75 352 HIS A O 1
ATOM 2737 N N . ALA A 1 353 ? -6.973 7.063 9.781 1.00 92.12 353 ALA A N 1
ATOM 2738 C CA . ALA A 1 353 ? -5.794 7.825 9.383 1.00 92.12 353 ALA A CA 1
ATOM 2739 C C . ALA A 1 353 ? -4.563 7.402 10.196 1.00 92.12 353 ALA A C 1
ATOM 2741 O O . ALA A 1 353 ? -3.488 7.240 9.629 1.00 92.12 353 ALA A O 1
ATOM 2742 N N . ALA A 1 354 ? -4.714 7.167 11.502 1.00 93.12 354 ALA A N 1
ATOM 2743 C CA . ALA A 1 354 ? -3.622 6.699 12.349 1.00 93.12 354 ALA A CA 1
ATOM 2744 C C . ALA A 1 354 ? -3.264 5.221 12.101 1.00 93.12 354 ALA A C 1
ATOM 2746 O O . ALA A 1 354 ? -2.087 4.869 12.084 1.00 93.12 354 ALA A O 1
ATOM 2747 N N . ALA A 1 355 ? -4.262 4.353 11.909 1.00 94.88 355 ALA A N 1
ATOM 2748 C CA . ALA A 1 355 ? -4.083 2.908 11.774 1.00 94.88 355 ALA A CA 1
ATOM 2749 C C . ALA A 1 355 ? -3.445 2.492 10.446 1.00 94.88 355 ALA A C 1
ATOM 2751 O O . ALA A 1 355 ? -2.711 1.509 10.416 1.00 94.88 355 ALA A O 1
ATOM 2752 N N . PHE A 1 356 ? -3.697 3.240 9.368 1.00 94.75 356 PHE A N 1
ATOM 2753 C CA . PHE A 1 356 ? -3.279 2.886 8.007 1.00 94.75 356 PHE A CA 1
ATOM 2754 C C . PHE A 1 356 ? -2.271 3.873 7.403 1.00 94.75 356 PHE A C 1
ATOM 2756 O O . PHE A 1 356 ? -2.158 3.985 6.180 1.00 94.75 356 PHE A O 1
ATOM 2763 N N . SER A 1 357 ? -1.519 4.574 8.254 1.00 91.19 357 SER A N 1
ATOM 2764 C CA . SER A 1 357 ? -0.385 5.412 7.858 1.00 91.19 357 SER A CA 1
ATOM 2765 C C . SER A 1 357 ? 0.880 5.002 8.620 1.00 91.19 357 SER A C 1
ATOM 2767 O O . SER A 1 357 ? 0.825 4.790 9.831 1.00 91.19 357 SER A O 1
ATOM 2769 N N . PRO A 1 358 ? 2.040 4.888 7.947 1.00 90.12 358 PRO A N 1
ATOM 2770 C CA . PRO A 1 358 ? 3.308 4.621 8.617 1.00 90.12 358 PRO A CA 1
ATOM 2771 C C . PRO A 1 358 ? 3.660 5.715 9.628 1.00 90.12 358 PRO A C 1
ATOM 2773 O O . PRO A 1 358 ? 3.426 6.903 9.387 1.00 90.12 358 PRO A O 1
ATOM 2776 N N . LYS A 1 359 ? 4.292 5.322 10.738 1.00 82.06 359 LYS A N 1
ATOM 2777 C CA . LYS A 1 359 ? 4.837 6.273 11.712 1.00 82.06 359 LYS A CA 1
ATOM 2778 C C . LYS A 1 359 ? 6.134 6.871 11.183 1.00 82.06 359 LYS A C 1
ATOM 2780 O O . LYS A 1 359 ? 7.049 6.148 10.795 1.00 82.06 359 LYS A O 1
ATOM 2785 N N . VAL A 1 360 ? 6.233 8.193 11.225 1.00 71.69 360 VAL A N 1
ATOM 2786 C CA . VAL A 1 360 ? 7.415 8.937 10.788 1.00 71.69 360 VAL A CA 1
ATOM 2787 C C . VAL A 1 360 ? 8.130 9.431 12.048 1.00 71.69 360 VAL A C 1
ATOM 2789 O O . VAL A 1 360 ? 7.619 10.281 12.778 1.00 71.69 360 VAL A O 1
ATOM 2792 N N . ALA A 1 361 ? 9.266 8.815 12.386 1.00 55.00 361 ALA A N 1
ATOM 2793 C CA . ALA A 1 361 ? 10.006 9.152 13.604 1.00 55.00 361 ALA A CA 1
ATOM 2794 C C . ALA A 1 361 ? 10.716 10.510 13.456 1.00 55.00 361 ALA A C 1
ATOM 2796 O O . ALA A 1 361 ? 11.236 10.817 12.388 1.00 55.00 361 ALA A O 1
ATOM 2797 N N . MET A 1 362 ? 10.791 11.307 14.523 1.00 44.78 362 MET A N 1
ATOM 2798 C CA . MET A 1 362 ? 11.566 12.554 14.511 1.00 44.78 362 MET A CA 1
ATOM 2799 C C . MET A 1 362 ? 13.066 12.266 14.355 1.00 44.78 362 MET A C 1
ATOM 2801 O O . MET A 1 362 ? 13.573 11.281 14.900 1.00 44.78 362 MET A O 1
ATOM 2805 N N . THR A 1 363 ? 13.797 13.119 13.631 1.00 44.56 363 THR A N 1
ATOM 2806 C CA . THR A 1 363 ? 15.266 13.056 13.623 1.00 44.56 363 THR A CA 1
ATOM 2807 C C . THR A 1 363 ? 15.841 13.831 14.812 1.00 44.56 363 THR A C 1
ATOM 2809 O O . THR A 1 363 ? 15.189 14.700 15.388 1.00 44.56 363 THR A O 1
ATOM 2812 N N . GLN A 1 364 ? 17.069 13.499 15.236 1.00 40.06 364 GLN A N 1
ATOM 2813 C CA . GLN A 1 364 ? 17.706 14.089 16.428 1.00 40.06 364 GLN A CA 1
ATOM 2814 C C . GLN A 1 364 ? 17.832 15.622 16.396 1.00 40.06 364 GLN A C 1
ATOM 2816 O O . GLN A 1 364 ? 17.870 16.247 17.453 1.00 40.06 364 GLN A O 1
ATOM 2821 N N . ALA A 1 365 ? 17.850 16.232 15.207 1.00 41.56 365 ALA A N 1
ATOM 2822 C CA . ALA A 1 365 ? 17.829 17.685 15.068 1.00 41.56 365 ALA A CA 1
ATOM 2823 C C . ALA A 1 365 ? 16.534 18.300 15.634 1.00 41.56 365 ALA A C 1
ATOM 2825 O O . ALA A 1 365 ? 16.604 19.321 16.314 1.00 41.56 365 ALA A O 1
ATOM 2826 N N . ASP A 1 366 ? 15.390 17.632 15.458 1.00 39.09 366 ASP A N 1
ATOM 2827 C CA . ASP A 1 366 ? 14.098 18.086 15.985 1.00 39.09 366 ASP A CA 1
ATOM 2828 C C . ASP A 1 366 ? 13.895 17.705 17.469 1.00 39.09 366 ASP A C 1
ATOM 2830 O O . ASP A 1 366 ? 13.206 18.410 18.202 1.00 39.09 366 ASP A O 1
ATOM 2834 N N . LEU A 1 367 ? 14.536 16.628 17.950 1.00 37.03 367 LEU A N 1
ATOM 2835 C CA . LEU A 1 367 ? 14.497 16.206 19.366 1.00 37.03 367 LEU A CA 1
ATOM 2836 C C . LEU A 1 367 ? 15.239 17.175 20.303 1.00 37.03 367 LEU A C 1
ATOM 2838 O O . LEU A 1 367 ? 14.926 17.256 21.487 1.00 37.03 367 LEU A O 1
ATOM 2842 N N . SER A 1 368 ? 16.213 17.929 19.788 1.00 35.91 368 SER A N 1
ATOM 2843 C CA . SER A 1 368 ? 16.964 18.908 20.587 1.00 35.91 368 SER A CA 1
ATOM 2844 C C . SER A 1 368 ? 16.191 20.193 20.915 1.00 35.91 368 SER A C 1
ATOM 2846 O O . SER A 1 368 ? 16.688 21.002 21.697 1.00 35.91 368 SER A O 1
ATOM 2848 N N . SER A 1 369 ? 14.984 20.387 20.359 1.00 37.78 369 SER A N 1
ATOM 2849 C CA . SER A 1 369 ? 14.169 21.584 20.609 1.00 37.78 369 SER A CA 1
ATOM 2850 C C . SER A 1 369 ? 12.958 21.354 21.519 1.00 37.78 369 SER A C 1
ATOM 2852 O O . SER A 1 369 ? 12.279 22.328 21.838 1.00 37.78 369 SER A O 1
ATOM 2854 N N . LEU A 1 370 ? 12.657 20.112 21.915 1.00 38.09 370 LEU A N 1
ATOM 2855 C CA . LEU A 1 370 ? 11.479 19.773 22.720 1.00 38.09 370 LEU A CA 1
ATOM 2856 C C . LEU A 1 370 ? 11.793 18.601 23.662 1.00 38.09 370 LEU A C 1
ATOM 2858 O O . LEU A 1 370 ? 11.941 17.463 23.232 1.00 38.09 370 LEU A O 1
ATOM 2862 N N . ASP A 1 371 ? 11.917 18.924 24.948 1.00 38.56 371 ASP A N 1
ATOM 2863 C CA . ASP A 1 371 ? 11.790 18.090 26.147 1.00 38.56 371 ASP A CA 1
ATOM 2864 C C . ASP A 1 371 ? 11.742 16.567 25.933 1.00 38.56 371 ASP A C 1
ATOM 2866 O O . ASP A 1 371 ? 10.679 15.960 26.048 1.00 38.56 371 ASP A O 1
ATOM 2870 N N . GLY A 1 372 ? 12.907 15.961 25.655 1.00 29.27 372 GLY A N 1
ATOM 2871 C CA . GLY A 1 372 ? 13.373 14.624 26.084 1.00 29.27 372 GLY A CA 1
ATOM 2872 C C . GLY A 1 372 ? 12.467 13.390 25.932 1.00 29.27 372 GLY A C 1
ATOM 2873 O O . GLY A 1 372 ? 12.855 12.304 26.358 1.00 29.27 372 GLY A O 1
ATOM 2874 N N . SER A 1 373 ? 11.287 13.520 25.343 1.00 33.84 373 SER A N 1
ATOM 2875 C CA . SER A 1 373 ? 10.292 12.479 25.143 1.00 33.84 373 SER A CA 1
ATOM 2876 C C . SER A 1 373 ? 10.227 12.173 23.654 1.00 33.84 373 SER A C 1
ATOM 2878 O O . SER A 1 373 ? 10.138 13.061 22.806 1.00 33.84 373 SER A O 1
ATOM 2880 N N . THR A 1 374 ? 10.330 10.892 23.313 1.00 33.75 374 THR A N 1
ATOM 2881 C CA . THR A 1 374 ? 10.208 10.409 21.938 1.00 33.75 374 THR A CA 1
ATOM 2882 C C . THR A 1 374 ? 8.766 10.588 21.474 1.00 33.75 374 THR A C 1
ATOM 2884 O O . THR A 1 374 ? 7.946 9.683 21.620 1.00 33.75 374 THR A O 1
ATOM 2887 N N . SER A 1 375 ? 8.442 11.763 20.944 1.00 42.47 375 SER A N 1
ATOM 2888 C CA . SER A 1 375 ? 7.198 11.999 20.221 1.00 42.47 375 SER A CA 1
ATOM 2889 C C . SER A 1 375 ? 7.394 11.603 18.752 1.00 42.47 375 SER A C 1
ATOM 2891 O O . SER A 1 375 ? 8.412 11.902 18.128 1.00 42.47 375 SER A O 1
ATOM 2893 N N . SER A 1 376 ? 6.456 10.836 18.198 1.00 46.12 376 SER A N 1
ATOM 2894 C CA . SER A 1 376 ? 6.357 10.589 16.756 1.00 46.12 376 SER A CA 1
ATOM 2895 C C . SER A 1 376 ? 5.365 11.586 16.170 1.00 46.12 376 SER A C 1
ATOM 2897 O O . SER A 1 376 ? 4.276 11.728 16.727 1.00 46.12 376 SER A O 1
ATOM 2899 N N . ARG A 1 377 ? 5.709 12.238 15.057 1.00 53.59 377 ARG A N 1
ATOM 2900 C CA . ARG A 1 377 ? 4.786 13.137 14.355 1.00 53.59 377 ARG A CA 1
ATOM 2901 C C . ARG A 1 377 ? 3.830 12.358 13.460 1.00 53.59 377 ARG A C 1
ATOM 2903 O O . ARG A 1 377 ? 4.159 11.272 12.974 1.00 53.59 377 ARG A O 1
ATOM 2910 N N . SER A 1 378 ? 2.654 12.931 13.218 1.00 56.28 378 SER A N 1
ATOM 2911 C CA . SER A 1 378 ? 1.785 12.455 12.141 1.00 56.28 378 SER A CA 1
ATOM 2912 C C . SER A 1 378 ? 2.438 12.766 10.787 1.00 56.28 378 SER A C 1
ATOM 2914 O O . SER A 1 378 ? 3.253 13.683 10.662 1.00 56.28 378 SER A O 1
ATOM 2916 N N . ALA A 1 379 ? 2.099 12.009 9.743 1.00 58.69 379 ALA A N 1
ATOM 2917 C CA . ALA A 1 379 ? 2.646 12.256 8.409 1.00 58.69 379 ALA A CA 1
ATOM 2918 C C . ALA A 1 379 ? 2.318 13.671 7.871 1.00 58.69 379 ALA A C 1
ATOM 2920 O O . ALA A 1 379 ? 3.085 14.187 7.063 1.00 58.69 379 ALA A O 1
ATOM 2921 N N . ASP A 1 380 ? 1.249 14.323 8.346 1.00 57.22 380 ASP A N 1
ATOM 2922 C CA . ASP A 1 380 ? 0.879 15.686 7.925 1.00 57.22 380 ASP A CA 1
ATOM 2923 C C . ASP A 1 380 ? 1.919 16.725 8.363 1.00 57.22 380 ASP A C 1
ATOM 2925 O O . ASP A 1 380 ? 2.401 17.513 7.551 1.00 57.22 380 ASP A O 1
ATOM 2929 N N . GLU A 1 381 ? 2.361 16.661 9.620 1.00 60.41 381 GLU A N 1
ATOM 2930 C CA . GLU A 1 381 ? 3.332 17.607 10.189 1.00 60.41 381 GLU A CA 1
ATOM 2931 C C . GLU A 1 381 ? 4.726 17.490 9.546 1.00 60.41 381 GLU A C 1
ATOM 2933 O O . GLU A 1 381 ? 5.538 18.416 9.593 1.00 60.41 381 GLU A O 1
ATOM 2938 N N . VAL A 1 382 ? 5.043 16.336 8.954 1.00 61.75 382 VAL A N 1
ATOM 2939 C CA . VAL A 1 382 ? 6.321 16.115 8.259 1.00 61.75 382 VAL A CA 1
ATOM 2940 C C . VAL A 1 382 ? 6.289 16.677 6.832 1.00 61.75 382 VAL A C 1
ATOM 2942 O O . VAL A 1 382 ? 7.330 17.111 6.306 1.00 61.75 382 VAL A O 1
ATOM 2945 N N . LEU A 1 383 ? 5.101 16.687 6.220 1.00 68.62 383 LEU A N 1
ATOM 2946 C CA . LEU A 1 383 ? 4.863 17.041 4.823 1.00 68.62 383 LEU A CA 1
ATOM 2947 C C . LEU A 1 383 ? 4.531 18.522 4.591 1.00 68.62 383 LEU A C 1
ATOM 2949 O O . LEU A 1 383 ? 4.693 18.970 3.458 1.00 68.62 383 LEU A O 1
ATOM 2953 N N . GLU A 1 384 ? 4.153 19.290 5.617 1.00 69.62 384 GLU A N 1
ATOM 2954 C CA . GLU A 1 384 ? 3.775 20.717 5.518 1.00 69.62 384 GLU A CA 1
ATOM 2955 C C . GLU A 1 384 ? 4.778 21.536 4.667 1.00 69.62 384 GLU A C 1
ATOM 2957 O O . GLU A 1 384 ? 4.433 22.149 3.658 1.00 69.62 384 GLU A O 1
ATOM 2962 N N . GLY A 1 385 ? 6.084 21.399 4.933 1.00 62.56 385 GLY A N 1
ATOM 2963 C CA . GLY A 1 385 ? 7.134 22.089 4.165 1.00 62.56 385 GLY A CA 1
ATOM 2964 C C . GLY A 1 385 ? 7.396 21.574 2.734 1.00 62.56 385 GLY A C 1
ATOM 2965 O O . GLY A 1 385 ? 8.163 22.203 1.996 1.00 62.56 385 GLY A O 1
ATOM 2966 N N . LEU A 1 386 ? 6.824 20.428 2.349 1.00 68.75 386 LEU A N 1
ATOM 2967 C CA . LEU A 1 386 ? 6.912 19.833 1.007 1.00 68.75 386 LEU A CA 1
ATOM 2968 C C . LEU A 1 386 ? 5.665 20.111 0.156 1.00 68.75 386 LEU A C 1
ATOM 2970 O O . LEU A 1 386 ? 5.795 20.224 -1.064 1.00 68.75 386 LEU A O 1
ATOM 2974 N N . LEU A 1 387 ? 4.487 20.219 0.777 1.00 70.69 387 LEU A N 1
ATOM 2975 C CA . LEU A 1 387 ? 3.211 20.420 0.085 1.00 70.69 387 LEU A CA 1
ATOM 2976 C C . LEU A 1 387 ? 2.911 21.903 -0.197 1.00 70.69 387 LEU A C 1
ATOM 2978 O O . LEU A 1 387 ? 2.366 22.206 -1.260 1.00 70.69 387 LEU A O 1
ATOM 2982 N N . ASP A 1 388 ? 3.346 22.822 0.673 1.00 54.25 388 ASP A N 1
ATOM 2983 C CA . ASP A 1 388 ? 3.001 24.255 0.589 1.00 54.25 388 ASP A CA 1
ATOM 2984 C C . ASP A 1 388 ? 3.836 25.078 -0.404 1.00 54.25 388 ASP A C 1
ATOM 2986 O O . ASP A 1 388 ? 3.523 26.234 -0.702 1.00 54.25 388 ASP A O 1
ATOM 2990 N N . LYS A 1 389 ? 4.903 24.505 -0.967 1.00 47.78 389 LYS A N 1
ATOM 2991 C CA . LYS A 1 389 ? 5.740 25.202 -1.952 1.00 47.78 389 LYS A CA 1
ATOM 2992 C C . LYS A 1 389 ? 5.177 25.010 -3.361 1.00 47.78 389 LYS A C 1
ATOM 2994 O O . LYS A 1 389 ? 5.533 24.052 -4.047 1.00 47.78 389 LYS A O 1
ATOM 2999 N N . LYS A 1 390 ? 4.289 25.928 -3.759 1.00 36.19 390 LYS A N 1
ATOM 3000 C CA . LYS A 1 390 ? 3.885 26.148 -5.159 1.00 36.19 390 LYS A CA 1
ATOM 3001 C C . LYS A 1 390 ? 5.000 26.782 -5.983 1.00 36.19 390 LYS A C 1
ATOM 3003 O O . LYS A 1 390 ? 5.660 27.712 -5.466 1.00 36.19 390 LYS A O 1
#

Secondary structure (DSSP, 8-state):
-------S-HHHHHHHHHHHTT-HHHHHHHHHHHHHSPPPTTTHHHHHHHHHHHHHHHHHHTT-HHHHHHHHHHHHHSPP--TTSSS-HHHHHHHHHHHHHHHHHHHHHHHHHHHHHS-GGG-HHHHHHHHHHHHHHHHHHHHHHTSHHHHHHHH-TT--SS---GGGGGGHHHHH-HHHHHHHHHHHHHHTTT-GGGHHHHHHHHHHHHHHHT-HHHHHHHHHHHHHHS-TT-HHHHHHHHHHHHHHHHHTT-HHHHHHHHHHHHHH-THHHHHTT--EEEEEEE-S-HHHHHHHHHHHTSTTEEE-TTSEEEEEEEETTEEEEEEE-TT--EEEEEEESS-HHHHHHHHHHHHTS--EEPPHHHHTTS-S--PEEPHHHHHHHHHS--

Sequence (390 aa):
ATDFDCGGSPYADLAWHYLLGGQINQAVEALKKSNTIPVRRKDRAYQGLLRRALLADLVYVLGKVDDAERLAQEVYEQPERVGQTSNSAAFARLTRTLRYWLALDARANLEEERASYRHIGARGPTRAKIAMARWEVRRALFQLSVDKDALITITRPNLSDVHVARWTVGALAEILGPGVLTTAVATARELDKAYPEAAPYLDALSGEIAYRGGDLDEALGFAEKALAGIPTADGLIRWYVMTWQADALWREGEYDRALTAYHEVLQKLPSTVRILDVAIPVEVTHDKSERAEEVADSVTDSPRFKSSSRGFKVHVTTTGKSVTACLTDRNGLQFACGSSEGETAEVLDAFHAAAFSPKVAMTQADLSSLDGSTSSRSADEVLEGLLDKK